Protein AF-0000000074492899 (afdb_homodimer)

Sequence (738 aa):
MPNIIARFQARLALGSHPPNVPPIILHSRPSLDTKKPAADIFHDNDLQRIRWALRLKDLDWYECPGLDGGAVHRVAGTRLGKIPVPIVQIGKDMYWGVGSVMRALERRFPYPTLYSGPVAAAGSQTHTRHHEGLSAALTSWCDKVFRPALVPLHTNPRYPVAQAHPVHFHLQTVESMLTESTPMSTNDFTSNRSFIVDQSESPESTQWHGIHRSTTHPHMTDLMLGSTALLARSVPSLRSTWTETYPLTASWLDRLLDYLEKRTETGVAISAEDAVQVLTRKFTVGECGTVPPQSEIVEVELQNGATISGQVVTASKWDVTLGRTESVVGEEGQVESICSVTLPKDEIGVYKIVETSKGLGDKKINYIDMPNIIARFQARLALGSHPPNVPPIILHSRPSLDTKKPAADIFHDNDLQRIRWALRLKDLDWYECPGLDGGAVHRVAGTRLGKIPVPIVQIGKDMYWGVGSVMRALERRFPYPTLYSGPVAAAGSQTHTRHHEGLSAALTSWCDKVFRPALVPLHTNPRYPVAQAHPVHFHLQTVESMLTESTPMSTNDFTSNRSFIVDQSESPESTQWHGIHRSTTHPHMTDLMLGSTALLARSVPSLRSTWTETYPLTASWLDRLLDYLEKRTETGVAISAEDAVQVLTRKFTVGECGTVPPQSEIVEVELQNGATISGQVVTASKWDVTLGRTESVVGEEGQVESICSVTLPKDEIGVYKIVETSKGLGDKKINYID

Solvent-accessible surface area (backbone atoms only — not comparable to full-atom values): 40550 Å² total; per-residue (Å²): 124,78,56,61,63,56,43,50,53,40,50,52,55,64,68,63,48,52,46,76,47,56,58,38,34,40,35,35,49,74,74,72,60,80,86,42,58,60,60,31,52,52,35,52,50,50,46,49,42,52,50,50,50,36,40,72,42,68,52,81,39,31,26,28,73,38,72,83,31,46,45,50,23,64,45,63,26,91,65,34,33,60,54,68,55,44,32,39,30,44,42,43,28,30,22,33,50,70,67,33,38,51,52,50,47,36,70,78,42,52,62,62,52,49,48,50,40,67,71,67,56,89,76,60,82,70,86,71,69,31,55,50,12,51,38,48,46,52,44,49,22,39,63,72,48,50,46,58,58,46,41,57,47,68,78,51,69,52,83,67,64,56,84,58,39,30,57,48,26,51,52,43,27,53,34,37,26,43,54,63,37,44,79,82,79,92,83,78,69,79,58,82,70,60,79,67,72,64,75,62,87,67,87,83,76,64,53,26,71,42,70,54,58,58,12,66,52,81,25,48,57,44,42,55,50,39,52,46,48,50,57,49,48,66,30,67,58,44,41,80,45,34,57,79,77,37,45,63,46,43,53,49,43,49,51,50,48,52,61,51,62,74,42,71,76,67,61,45,62,45,51,52,68,60,59,35,52,43,49,73,50,79,56,80,59,70,81,51,52,74,57,55,91,86,42,55,36,32,41,34,28,32,68,87,66,42,44,37,33,29,28,45,54,46,72,56,67,55,32,37,27,29,23,44,71,51,75,61,67,52,93,87,59,53,41,59,90,21,50,23,41,30,36,32,16,74,48,42,62,41,82,41,67,49,52,77,71,81,71,85,83,81,80,68,73,50,76,76,129,125,79,55,60,64,55,43,51,52,42,52,53,54,64,69,63,48,52,44,78,48,57,58,39,33,40,35,36,49,72,75,71,59,78,85,41,56,60,61,34,52,51,34,54,50,51,47,49,40,52,50,51,50,36,40,72,42,69,53,79,41,30,26,28,72,33,79,78,37,46,45,50,21,64,49,66,28,84,65,35,33,59,54,67,56,45,30,39,31,44,43,41,28,30,23,34,50,69,67,33,38,52,53,49,46,38,71,77,43,53,63,63,52,50,47,50,41,68,69,66,56,88,76,60,81,71,87,70,68,31,54,50,12,52,38,48,46,53,44,49,23,39,63,71,48,51,46,59,58,47,42,55,48,68,77,51,69,52,82,67,65,59,84,60,39,31,57,48,24,51,51,43,25,53,35,37,28,44,55,62,37,44,80,84,76,94,83,78,69,81,59,82,72,62,81,65,71,63,77,62,85,66,87,81,77,64,53,26,72,44,71,54,58,61,12,67,53,80,24,48,57,46,43,54,50,39,51,46,50,50,56,50,47,65,28,68,57,45,41,78,46,34,56,79,76,36,46,63,46,42,52,50,44,51,52,52,49,52,61,51,61,73,42,72,76,67,62,44,63,46,52,53,67,59,59,37,52,43,52,72,51,78,57,79,61,70,81,53,47,70,53,52,92,85,42,53,38,33,41,34,26,31,68,88,65,43,44,38,34,29,28,43,54,47,71,56,67,56,35,37,27,29,22,43,72,58,67,66,66,49,94,86,62,52,36,54,82,26,47,24,41,30,37,34,16,73,46,42,62,44,82,38,65,50,57,78,72,80,70,88,84,79,84,67,78,50,76,71,130

Secondary structure (DSSP, 8-state):
---HHHHHHHHHHHHT--TTSPPEEEEE--TT-TT-HHHHHHHHHHHHHHHHHHHHTT---EEEE-SSSHHHHHHH-TTTB-PPSSEEEETTEEEESHHHHHHHHHHH--SS-SS-SS---TT-S----TTHHHHHHHHHHIIIIIHHHHHHHHHS--SSPPTT-HHHHHHHHHHHHHHHTS---SS--SS--------SS-TT---B-SSSSSBSS--HHHHHHHHHHHHHHTSHHHHTTHHHH-HHHHHHHHHHHHHHHT----PEE--HHHHHHHHHS--SSSS--PPPTTPPEEEEEETTS-EEEEEEEEE-SSEEEEE------STT-------EEEEEGGGEEEEEEEB---SSSS---B---/---HHHHHHHHHHHHT--TTSPPEEEEE--TT-TT-HHHHHHHHHHHHHHHHHHHHTT---EEEE-SSSHHHHHHH-TTTB-PPSSEEEETTEEEESHHHHHHHHHHH--SS-SS-SS---TT-S----TTHHHHHHHHHHIIIIIHHHHHHHHHS--SSPPTT-HHHHHHHHHHHHHHHTS---SS--SS--------SS-TTS--B-SSSSSBSS--HHHHHHHHHHHHHHTSHHHHTTHHHH-HHHHHHHHHHHHHHHT----PEE--HHHHHHHHHS--SSSS--PPPTTPPEEEEEETTS-EEEEEEEEE-SSEEEEEE---B-STT--B---EEEEEEGGGEEEEEEEB---SSSS---B---

Nearest PDB structures (foldseek):
  3ic8-assembly3_D  TM=7.808E-01  e=2.891E-13  Pseudomonas syringae pv. tomato
  3ic8-assembly3_C  TM=7.698E-01  e=2.581E-13  Pseudomonas syringae pv. tomato
  3ic8-assembly2_B  TM=7.590E-01  e=1.640E-13  Pseudomonas syringae pv. tomato
  6xyj-assembly1_AAA  TM=7.025E-01  e=4.034E-03  Pseudomonas paraeruginosa PA7
  6xyj-assembly1_BBB  TM=7.021E-01  e=7.965E-03  Pseudomonas paraeruginosa PA7

Structure (mmCIF, N/CA/C/O backbone):
data_AF-0000000074492899-model_v1
#
loop_
_entity.id
_entity.type
_entity.pdbx_description
1 polymer 'GST N-terminal domain-containing protein'
#
loop_
_atom_site.group_PDB
_atom_site.id
_atom_site.type_symbol
_atom_site.label_atom_id
_atom_site.label_alt_id
_atom_site.label_comp_id
_atom_site.label_asym_id
_atom_site.label_entity_id
_atom_site.label_seq_id
_atom_site.pdbx_PDB_ins_code
_atom_site.Cartn_x
_atom_site.Cartn_y
_atom_site.Cartn_z
_atom_site.occupancy
_atom_site.B_iso_or_equiv
_atom_site.auth_seq_id
_atom_site.auth_comp_id
_atom_site.auth_asym_id
_atom_site.auth_atom_id
_atom_site.pdbx_PDB_model_num
ATOM 1 N N . MET A 1 1 ? -30.969 29.656 13.562 1 35.28 1 MET A N 1
ATOM 2 C CA . MET A 1 1 ? -30.25 30.875 13.938 1 35.28 1 MET A CA 1
ATOM 3 C C . MET A 1 1 ? -28.875 30.547 14.492 1 35.28 1 MET A C 1
ATOM 5 O O . MET A 1 1 ? -28.75 29.812 15.477 1 35.28 1 MET A O 1
ATOM 9 N N . PRO A 1 2 ? -27.906 30.375 13.711 1 46.19 2 PRO A N 1
ATOM 10 C CA . PRO A 1 2 ? -26.562 29.969 14.125 1 46.19 2 PRO A CA 1
ATOM 11 C C . PRO A 1 2 ? -26.078 30.703 15.375 1 46.19 2 PRO A C 1
ATOM 13 O O . PRO A 1 2 ? -26.422 31.875 15.57 1 46.19 2 PRO A O 1
ATOM 16 N N . ASN A 1 3 ? -26.047 29.953 16.422 1 58.91 3 ASN A N 1
ATOM 17 C CA . ASN A 1 3 ? -25.906 30.484 17.781 1 58.91 3 ASN A CA 1
ATOM 18 C C . ASN A 1 3 ? -24.844 31.578 17.844 1 58.91 3 ASN A C 1
ATOM 20 O O . ASN A 1 3 ? -23.641 31.297 17.734 1 58.91 3 ASN A O 1
ATOM 24 N N . ILE A 1 4 ? -25.297 32.781 17.438 1 59.12 4 ILE A N 1
ATOM 25 C CA . ILE A 1 4 ? -24.5 34 17.531 1 59.12 4 ILE A CA 1
ATOM 26 C C . ILE A 1 4 ? -23.641 33.938 18.797 1 59.12 4 ILE A C 1
ATOM 28 O O . ILE A 1 4 ? -22.453 34.312 18.766 1 59.12 4 ILE A O 1
ATOM 32 N N . ILE A 1 5 ? -24.25 33.5 19.781 1 64.06 5 ILE A N 1
ATOM 33 C CA . ILE A 1 5 ? -23.531 33.438 21.047 1 64.06 5 ILE A CA 1
ATOM 34 C C . ILE A 1 5 ? -22.406 32.406 20.953 1 64.06 5 ILE A C 1
ATOM 36 O O . ILE A 1 5 ? -21.281 32.656 21.406 1 64.06 5 ILE A O 1
ATOM 40 N N . ALA A 1 6 ? -22.734 31.375 20.391 1 69.12 6 ALA A N 1
ATOM 41 C CA . ALA A 1 6 ? -21.719 30.328 20.234 1 69.12 6 ALA A CA 1
ATOM 42 C C . ALA A 1 6 ? -20.562 30.812 19.359 1 69.12 6 ALA A C 1
ATOM 44 O O . ALA A 1 6 ? -19.406 30.531 19.672 1 69.12 6 ALA A O 1
ATOM 45 N N . ARG A 1 7 ? -20.953 31.594 18.438 1 70.88 7 ARG A N 1
ATOM 46 C CA . ARG A 1 7 ? -19.922 32.125 17.547 1 70.88 7 ARG A CA 1
ATOM 47 C C . ARG A 1 7 ? -19.047 33.156 18.281 1 70.88 7 ARG A C 1
ATOM 49 O O . ARG A 1 7 ? -17.828 33.188 18.078 1 70.88 7 ARG A O 1
ATOM 56 N N . PHE A 1 8 ? -19.781 33.906 18.984 1 71.81 8 PHE A N 1
ATOM 57 C CA . PHE A 1 8 ? -19.047 34.906 19.75 1 71.81 8 PHE A CA 1
ATOM 58 C C . PHE A 1 8 ? -18.125 34.25 20.766 1 71.81 8 PHE A C 1
ATOM 60 O O . PHE A 1 8 ? -16.969 34.656 20.922 1 71.81 8 PHE A O 1
ATOM 67 N N . GLN A 1 9 ? -18.547 33.25 21.438 1 74 9 GLN A N 1
ATOM 68 C CA . GLN A 1 9 ? -17.734 32.5 22.391 1 74 9 GLN A CA 1
ATOM 69 C C . GLN A 1 9 ? -16.547 31.844 21.703 1 74 9 GLN A C 1
ATOM 71 O O . GLN A 1 9 ? -15.43 31.844 22.219 1 74 9 GLN A O 1
ATOM 76 N N . ALA A 1 10 ? -16.844 31.406 20.578 1 79.06 10 ALA A N 1
ATOM 77 C CA . ALA A 1 10 ? -15.789 30.781 19.797 1 79.06 10 ALA A CA 1
ATOM 78 C C . ALA A 1 10 ? -14.711 31.781 19.406 1 79.06 10 ALA A C 1
ATOM 80 O O . ALA A 1 10 ? -13.516 31.484 19.469 1 79.06 10 ALA A O 1
ATOM 81 N N . ARG A 1 11 ? -15.164 32.938 19.047 1 75.81 11 ARG A N 1
ATOM 82 C CA . ARG A 1 11 ? -14.234 34 18.656 1 75.81 11 ARG A CA 1
ATOM 83 C C . ARG A 1 11 ? -13.367 34.406 19.844 1 75.81 11 ARG A C 1
ATOM 85 O O . ARG A 1 11 ? -12.164 34.625 19.688 1 75.81 11 ARG A O 1
ATOM 92 N N . LEU A 1 12 ? -13.984 34.5 20.906 1 78.31 12 LEU A N 1
ATOM 93 C CA . LEU A 1 12 ? -13.242 34.875 22.109 1 78.31 12 LEU A CA 1
ATOM 94 C C . LEU A 1 12 ? -12.219 33.812 22.469 1 78.31 12 LEU A C 1
ATOM 96 O O . LEU A 1 12 ? -11.086 34.125 22.828 1 78.31 12 LEU A O 1
ATOM 100 N N . ALA A 1 13 ? -12.664 32.688 22.359 1 84 13 ALA A N 1
ATOM 101 C CA . ALA A 1 13 ? -11.766 31.578 22.672 1 84 13 ALA A CA 1
ATOM 102 C C . ALA A 1 13 ? -10.594 31.516 21.703 1 84 13 ALA A C 1
ATOM 104 O O . ALA A 1 13 ? -9.453 31.281 22.094 1 84 13 ALA A O 1
ATOM 105 N N . LEU A 1 14 ? -10.875 31.781 20.453 1 86.94 14 LEU A N 1
ATOM 106 C CA . LEU A 1 14 ? -9.859 31.797 19.406 1 86.94 14 LEU A CA 1
ATOM 107 C C . LEU A 1 14 ? -8.82 32.875 19.672 1 86.94 14 LEU A C 1
ATOM 109 O O . LEU A 1 14 ? -7.625 32.656 19.438 1 86.94 14 LEU A O 1
ATOM 113 N N . GLY A 1 15 ? -9.312 33.969 20.125 1 83.5 15 GLY A N 1
ATOM 114 C CA . GLY A 1 15 ? -8.438 35.094 20.406 1 83.5 15 GLY A CA 1
ATOM 115 C C . GLY A 1 15 ? -7.633 34.938 21.672 1 83.5 15 GLY A C 1
ATOM 116 O O . GLY A 1 15 ? -6.664 35.656 21.906 1 83.5 15 GLY A O 1
ATOM 117 N N . SER A 1 16 ? -7.965 33.938 22.469 1 85.38 16 SER A N 1
ATOM 118 C CA . SER A 1 16 ? -7.352 33.812 23.797 1 85.38 16 SER A CA 1
ATOM 119 C C . SER A 1 16 ? -6.16 32.844 23.75 1 85.38 16 SER A C 1
ATOM 121 O O . SER A 1 16 ? -5.473 32.656 24.766 1 85.38 16 SER A O 1
ATOM 123 N N . HIS A 1 17 ? -5.84 32.281 22.641 1 90.5 17 HIS A N 1
ATOM 124 C CA . HIS A 1 17 ? -4.707 31.375 22.562 1 90.5 17 HIS A CA 1
ATOM 125 C C . HIS A 1 17 ? -3.387 32.125 22.719 1 90.5 17 HIS A C 1
ATOM 127 O O . HIS A 1 17 ? -3.152 33.125 22.062 1 90.5 17 HIS A O 1
ATOM 133 N N . PRO A 1 18 ? -2.555 31.734 23.609 1 88.19 18 PRO A N 1
ATOM 134 C CA . PRO A 1 18 ? -1.241 32.375 23.75 1 88.19 18 PRO A CA 1
ATOM 135 C C . PRO A 1 18 ? -0.351 32.156 22.516 1 88.19 18 PRO A C 1
ATOM 137 O O . PRO A 1 18 ? -0.607 31.25 21.719 1 88.19 18 PRO A O 1
ATOM 140 N N . PRO A 1 19 ? 0.666 32.906 22.391 1 84.88 19 PRO A N 1
ATOM 141 C CA . PRO A 1 19 ? 1.532 32.875 21.203 1 84.88 19 PRO A CA 1
ATOM 142 C C . PRO A 1 19 ? 2.254 31.516 21.078 1 84.88 19 PRO A C 1
ATOM 144 O O . PRO A 1 19 ? 2.686 31.156 19.969 1 84.88 19 PRO A O 1
ATOM 147 N N . ASN A 1 20 ? 2.359 30.781 22.078 1 87.38 20 ASN A N 1
ATOM 148 C CA . ASN A 1 20 ? 3.096 29.516 22.016 1 87.38 20 ASN A CA 1
ATOM 149 C C . ASN A 1 20 ? 2.16 28.328 21.812 1 87.38 20 ASN A C 1
ATOM 151 O O . ASN A 1 20 ? 2.613 27.188 21.719 1 87.38 20 ASN A O 1
ATOM 155 N N . VAL A 1 21 ? 0.888 28.641 21.797 1 88.06 21 VAL A N 1
ATOM 156 C CA . VAL A 1 21 ? -0.089 27.578 21.594 1 88.06 21 VAL A CA 1
ATOM 157 C C . VAL A 1 21 ? -1.102 28 20.531 1 88.06 21 VAL A C 1
ATOM 159 O O . VAL A 1 21 ? -2.266 28.266 20.844 1 88.06 21 VAL A O 1
ATOM 162 N N . PRO A 1 22 ? -0.722 27.953 19.359 1 91.94 22 PRO A N 1
ATOM 163 C CA . PRO A 1 22 ? -1.656 28.344 18.297 1 91.94 22 PRO A CA 1
ATOM 164 C C . PRO A 1 22 ? -2.871 27.422 18.234 1 91.94 22 PRO A C 1
ATOM 166 O O . PRO A 1 22 ? -2.775 26.234 18.562 1 91.94 22 PRO A O 1
ATOM 169 N N . PRO A 1 23 ? -3.979 27.969 17.812 1 92.81 23 PRO A N 1
ATOM 170 C CA . PRO A 1 23 ? -5.18 27.141 17.672 1 92.81 23 PRO A CA 1
ATOM 171 C C . PRO A 1 23 ? -5.09 26.172 16.5 1 92.81 23 PRO A C 1
ATOM 173 O O . PRO A 1 23 ? -4.414 26.453 15.516 1 92.81 23 PRO A O 1
ATOM 176 N N . ILE A 1 24 ? -5.73 25.031 16.672 1 94 24 ILE A N 1
ATOM 177 C CA . ILE A 1 24 ? -5.883 24.047 15.602 1 94 24 ILE A CA 1
ATOM 178 C C . ILE A 1 24 ? -7.219 24.25 14.891 1 94 24 ILE A C 1
ATOM 180 O O . ILE A 1 24 ? -8.273 24.203 15.523 1 94 24 ILE A O 1
ATOM 184 N N . ILE A 1 25 ? -7.156 24.516 13.594 1 91.88 25 ILE A N 1
ATOM 185 C CA . ILE A 1 25 ? -8.375 24.75 12.82 1 91.88 25 ILE A CA 1
ATOM 186 C C . ILE A 1 25 ? -8.469 23.734 11.688 1 91.88 25 ILE A C 1
ATOM 188 O O . ILE A 1 25 ? -7.562 23.641 10.859 1 91.88 25 ILE A O 1
ATOM 192 N N . LEU A 1 26 ? -9.531 22.953 11.672 1 93.25 26 LEU A N 1
ATOM 193 C CA . LEU A 1 26 ? -9.82 22.016 10.594 1 93.25 26 LEU A CA 1
ATOM 194 C C . LEU A 1 26 ? -10.75 22.641 9.555 1 93.25 26 LEU A C 1
ATOM 196 O O . LEU A 1 26 ? -11.883 23 9.875 1 93.25 26 LEU A O 1
ATOM 200 N N . HIS A 1 27 ? -10.18 22.844 8.375 1 89.88 27 HIS A N 1
ATOM 201 C CA . HIS A 1 27 ? -10.969 23.375 7.262 1 89.88 27 HIS A CA 1
ATOM 202 C C . HIS A 1 27 ? -11.625 22.234 6.477 1 89.88 27 HIS A C 1
ATOM 204 O O . HIS A 1 27 ? -10.961 21.281 6.086 1 89.88 27 HIS A O 1
ATOM 210 N N . SER A 1 28 ? -12.922 22.312 6.27 1 87.38 28 SER A N 1
ATOM 211 C CA . SER A 1 28 ? -13.672 21.281 5.547 1 87.38 28 SER A CA 1
ATOM 212 C C . SER A 1 28 ? -14.703 21.906 4.613 1 87.38 28 SER A C 1
ATOM 214 O O . SER A 1 28 ? -14.82 23.141 4.539 1 87.38 28 SER A O 1
ATOM 216 N N . ARG A 1 29 ? -15.227 21.141 3.725 1 80.19 29 ARG A N 1
ATOM 217 C CA . ARG A 1 29 ? -16.344 21.531 2.879 1 80.19 29 ARG A CA 1
ATOM 218 C C . ARG A 1 29 ? -17.531 20.578 3.051 1 80.19 29 ARG A C 1
ATOM 220 O O . ARG A 1 29 ? -17.359 19.438 3.48 1 80.19 29 ARG A O 1
ATOM 227 N N . PRO A 1 30 ? -18.719 21.203 2.828 1 71.19 30 PRO A N 1
ATOM 228 C CA . PRO A 1 30 ? -19.859 20.297 2.91 1 71.19 30 PRO A CA 1
ATOM 229 C C . PRO A 1 30 ? -19.812 19.188 1.853 1 71.19 30 PRO A C 1
ATOM 231 O O . PRO A 1 30 ? -19.234 19.391 0.782 1 71.19 30 PRO A O 1
ATOM 234 N N . SER A 1 31 ? -20.016 17.844 2.123 1 63.44 31 SER A N 1
ATOM 235 C CA . SER A 1 31 ? -19.984 16.656 1.277 1 63.44 31 SER A CA 1
ATOM 236 C C . SER A 1 31 ? -20.844 16.844 0.034 1 63.44 31 SER A C 1
ATOM 238 O O . SER A 1 31 ? -20.859 15.992 -0.857 1 63.44 31 SER A O 1
ATOM 240 N N . LEU A 1 32 ? -21.484 18.031 -0.281 1 57.72 32 LEU A N 1
ATOM 241 C CA . LEU A 1 32 ? -22.609 18.109 -1.205 1 57.72 32 LEU A CA 1
ATOM 242 C C . LEU A 1 32 ? -22.125 18.156 -2.65 1 57.72 32 LEU A C 1
ATOM 244 O O . LEU A 1 32 ? -22.938 18.109 -3.582 1 57.72 32 LEU A O 1
ATOM 248 N N . ASP A 1 33 ? -20.828 18.125 -3.088 1 53.06 33 ASP A N 1
ATOM 249 C CA . ASP A 1 33 ? -20.688 18.422 -4.508 1 53.06 33 ASP A CA 1
ATOM 250 C C . ASP A 1 33 ? -20.797 17.156 -5.348 1 53.06 33 ASP A C 1
ATOM 252 O O . ASP A 1 33 ? -19.922 16.281 -5.277 1 53.06 33 ASP A O 1
ATOM 256 N N . THR A 1 34 ? -22.078 16.766 -5.785 1 56.81 34 THR A N 1
ATOM 257 C CA . THR A 1 34 ? -22.609 15.594 -6.465 1 56.81 34 THR A CA 1
ATOM 258 C C . THR A 1 34 ? -21.812 15.305 -7.738 1 56.81 34 THR A C 1
ATOM 260 O O . THR A 1 34 ? -21.953 14.227 -8.328 1 56.81 34 THR A O 1
ATOM 263 N N . LYS A 1 35 ? -20.891 16.219 -8.195 1 58.34 35 LYS A N 1
ATOM 264 C CA . LYS A 1 35 ? -20.312 16 -9.516 1 58.34 35 LYS A CA 1
ATOM 265 C C . LYS A 1 35 ? -19.062 15.133 -9.43 1 58.34 35 LYS A C 1
ATOM 267 O O . LYS A 1 35 ? -18.656 14.523 -10.422 1 58.34 35 LYS A O 1
ATOM 272 N N . LYS A 1 36 ? -18.438 15 -8.32 1 71.44 36 LYS A N 1
ATOM 273 C CA . LYS A 1 36 ? -17.266 14.156 -8.172 1 71.44 36 LYS A CA 1
ATOM 274 C C . LYS A 1 36 ? -17.375 13.266 -6.941 1 71.44 36 LYS A C 1
ATOM 276 O O . LYS A 1 36 ? -16.672 13.461 -5.953 1 71.44 36 LYS A O 1
ATOM 281 N N . PRO A 1 37 ? -18.172 12.266 -7.141 1 76.38 37 PRO A N 1
ATOM 282 C CA . PRO A 1 37 ? -18.5 11.445 -5.973 1 76.38 37 PRO A CA 1
ATOM 283 C C . PRO A 1 37 ? -17.266 10.852 -5.309 1 76.38 37 PRO A C 1
ATOM 285 O O . PRO A 1 37 ? -17.188 10.789 -4.078 1 76.38 37 PRO A O 1
ATOM 288 N N . ALA A 1 38 ? -16.328 10.508 -6.137 1 78.19 38 ALA A N 1
ATOM 289 C CA . ALA A 1 38 ? -15.125 9.922 -5.551 1 78.19 38 ALA A CA 1
ATOM 290 C C . ALA A 1 38 ? -14.406 10.93 -4.66 1 78.19 38 ALA A C 1
ATOM 292 O O . ALA A 1 38 ? -13.992 10.602 -3.545 1 78.19 38 ALA A O 1
ATOM 293 N N . ALA A 1 39 ? -14.266 12.148 -5.176 1 78.25 39 ALA A N 1
ATOM 294 C CA . ALA A 1 39 ? -13.586 13.195 -4.426 1 78.25 39 ALA A CA 1
ATOM 295 C C . ALA A 1 39 ? -14.312 13.492 -3.115 1 78.25 39 ALA A C 1
ATOM 297 O O . ALA A 1 39 ? -13.68 13.766 -2.092 1 78.25 39 ALA A O 1
ATOM 298 N N . ASP A 1 40 ? -15.562 13.391 -3.127 1 82.56 40 ASP A N 1
ATOM 299 C CA . ASP A 1 40 ? -16.359 13.633 -1.929 1 82.56 40 ASP A CA 1
ATOM 300 C C . ASP A 1 40 ? -16.156 12.523 -0.898 1 82.56 40 ASP A C 1
ATOM 302 O O . ASP A 1 40 ? -16.016 12.797 0.296 1 82.56 40 ASP A O 1
ATOM 306 N N . ILE A 1 41 ? -16.156 11.359 -1.382 1 85.88 41 ILE A N 1
ATOM 307 C CA . ILE A 1 41 ? -15.945 10.211 -0.504 1 85.88 41 ILE A CA 1
ATOM 308 C C . ILE A 1 41 ? -14.578 10.312 0.169 1 85.88 41 ILE A C 1
ATOM 310 O O . ILE A 1 41 ? -14.461 10.109 1.379 1 85.88 41 ILE A O 1
ATOM 314 N N . PHE A 1 42 ? -13.57 10.641 -0.634 1 88.31 42 PHE A N 1
ATOM 315 C CA . PHE A 1 42 ? -12.219 10.766 -0.091 1 88.31 42 PHE A CA 1
ATOM 316 C C . PHE A 1 42 ? -12.148 11.922 0.905 1 88.31 42 PHE A C 1
ATOM 318 O O . PHE A 1 42 ? -11.516 11.797 1.96 1 88.31 42 PHE A O 1
ATOM 325 N N . HIS A 1 43 ? -12.773 13.023 0.575 1 87.81 43 HIS A N 1
ATOM 326 C CA . HIS A 1 43 ? -12.812 14.18 1.469 1 87.81 43 HIS A CA 1
ATOM 327 C C . HIS A 1 43 ? -13.414 13.805 2.82 1 87.81 43 HIS A C 1
ATOM 329 O O . HIS A 1 43 ? -12.82 14.07 3.865 1 87.81 43 HIS A O 1
ATOM 335 N N . ASP A 1 44 ? -14.531 13.195 2.781 1 90.38 44 ASP A N 1
ATOM 336 C CA . ASP A 1 44 ? -15.227 12.844 4.016 1 90.38 44 ASP A CA 1
ATOM 337 C C . ASP A 1 44 ? -14.43 11.82 4.824 1 90.38 44 ASP A C 1
ATOM 339 O O . ASP A 1 44 ? -14.391 11.891 6.055 1 90.38 44 ASP A O 1
ATOM 343 N N . ASN A 1 45 ? -13.898 10.906 4.137 1 93.75 45 ASN A N 1
ATOM 344 C CA . ASN A 1 45 ? -13.07 9.906 4.801 1 93.75 45 ASN A CA 1
ATOM 345 C C . ASN A 1 45 ? -11.859 10.539 5.473 1 93.75 45 ASN A C 1
ATOM 347 O O . ASN A 1 45 ? -11.516 10.188 6.605 1 93.75 45 ASN A O 1
ATOM 351 N N . ASP A 1 46 ? -11.156 11.445 4.797 1 94.5 46 ASP A N 1
ATOM 352 C CA . ASP A 1 46 ? -10 12.141 5.359 1 94.5 46 ASP A CA 1
ATOM 353 C C . ASP A 1 46 ? -10.406 13 6.555 1 94.5 46 ASP A C 1
ATOM 355 O O . ASP A 1 46 ? -9.688 13.07 7.551 1 94.5 46 ASP A O 1
ATOM 359 N N . LEU A 1 47 ? -11.516 13.656 6.449 1 93.12 47 LEU A N 1
ATOM 360 C CA . LEU A 1 47 ? -12.031 14.461 7.547 1 93.12 47 LEU A CA 1
ATOM 361 C C . LEU A 1 47 ? -12.25 13.609 8.789 1 93.12 47 LEU A C 1
ATOM 363 O O . LEU A 1 47 ? -11.883 14.016 9.898 1 93.12 47 LEU A O 1
ATOM 367 N N . GLN A 1 48 ? -12.797 12.5 8.578 1 93.31 48 GLN A N 1
ATOM 368 C CA . GLN A 1 48 ? -13.055 11.586 9.688 1 93.31 48 GLN A CA 1
ATOM 369 C C . GLN A 1 48 ? -11.75 11.148 10.352 1 93.31 48 GLN A C 1
ATOM 371 O O . GLN A 1 48 ? -11.656 11.109 11.578 1 93.31 48 GLN A O 1
ATOM 376 N N . ARG A 1 49 ? -10.805 10.805 9.594 1 96 49 ARG A N 1
ATOM 377 C CA . ARG A 1 49 ? -9.508 10.375 10.102 1 96 49 ARG A CA 1
ATOM 378 C C . ARG A 1 49 ? -8.867 11.477 10.945 1 96 49 ARG A C 1
ATOM 380 O O . ARG A 1 49 ? -8.305 11.195 12.016 1 96 49 ARG A O 1
ATOM 387 N N . ILE A 1 50 ? -8.898 12.688 10.43 1 95.88 50 ILE A N 1
ATOM 388 C CA . ILE A 1 50 ? -8.312 13.82 11.148 1 95.88 50 ILE A CA 1
ATOM 389 C C . ILE A 1 50 ? -9.047 14.039 12.469 1 95.88 50 ILE A C 1
ATOM 391 O O . ILE A 1 50 ? -8.414 14.211 13.516 1 95.88 50 ILE A O 1
ATOM 395 N N . ARG A 1 51 ? -10.344 13.977 12.461 1 94.44 51 ARG A N 1
ATOM 396 C CA . ARG A 1 51 ? -11.133 14.133 13.68 1 94.44 51 ARG A CA 1
ATOM 397 C C . ARG A 1 51 ? -10.805 13.031 14.68 1 94.44 51 ARG A C 1
ATOM 399 O O . ARG A 1 51 ? -10.695 13.297 15.883 1 94.44 51 ARG A O 1
ATOM 406 N N . TRP A 1 52 ? -10.711 11.812 14.172 1 94.69 52 TRP A N 1
ATOM 407 C CA . TRP A 1 52 ? -10.367 10.695 15.039 1 94.69 52 TRP A CA 1
ATOM 408 C C . TRP A 1 52 ? -9.016 10.914 15.711 1 94.69 52 TRP A C 1
ATOM 410 O O . TRP A 1 52 ? -8.844 10.617 16.891 1 94.69 52 TRP A O 1
ATOM 420 N N . ALA A 1 53 ? -8.062 11.406 14.953 1 95.06 53 ALA A N 1
ATOM 421 C CA . ALA A 1 53 ? -6.738 11.664 15.508 1 95.06 53 ALA A CA 1
ATOM 422 C C . ALA A 1 53 ? -6.797 12.75 16.578 1 95.06 53 ALA A C 1
ATOM 424 O O . ALA A 1 53 ? -6.156 12.641 17.625 1 95.06 53 ALA A O 1
ATOM 425 N N . LEU A 1 54 ? -7.52 13.805 16.297 1 94.69 54 LEU A N 1
ATOM 426 C CA . LEU A 1 54 ? -7.668 14.898 17.25 1 94.69 54 LEU A CA 1
ATOM 427 C C . LEU A 1 54 ? -8.328 14.398 18.531 1 94.69 54 LEU A C 1
ATOM 429 O O . LEU A 1 54 ? -7.898 14.758 19.625 1 94.69 54 LEU A O 1
ATOM 433 N N . ARG A 1 55 ? -9.297 13.523 18.375 1 92.56 55 ARG A N 1
ATOM 434 C CA . ARG A 1 55 ? -9.961 12.938 19.531 1 92.56 55 ARG A CA 1
ATOM 435 C C . ARG A 1 55 ? -9.023 12.023 20.297 1 92.56 55 ARG A C 1
ATOM 437 O O . ARG A 1 55 ? -8.977 12.062 21.531 1 92.56 55 ARG A O 1
ATOM 444 N N . LEU A 1 56 ? -8.367 11.195 19.594 1 89.19 56 LEU A N 1
ATOM 445 C CA . LEU A 1 56 ? -7.449 10.25 20.219 1 89.19 56 LEU A CA 1
ATOM 446 C C . LEU A 1 56 ? -6.398 10.992 21.047 1 89.19 56 LEU A C 1
ATOM 448 O O . LEU A 1 56 ? -6 10.523 22.125 1 89.19 56 LEU A O 1
ATOM 452 N N . LYS A 1 57 ? -5.949 12.141 20.516 1 90.31 57 LYS A N 1
ATOM 453 C CA . LYS A 1 57 ? -4.914 12.914 21.203 1 90.31 57 LYS A CA 1
ATOM 454 C C . LYS A 1 57 ? -5.523 13.867 22.234 1 90.31 57 LYS A C 1
ATOM 456 O O . LYS A 1 57 ? -4.797 14.57 22.938 1 90.31 57 LYS A O 1
ATOM 461 N N . ASP A 1 58 ? -6.801 13.891 22.312 1 89.06 58 ASP A N 1
ATOM 462 C CA . ASP A 1 58 ? -7.535 14.734 23.25 1 89.06 58 ASP A CA 1
ATOM 463 C C . ASP A 1 58 ? -7.191 16.203 23.047 1 89.06 58 ASP A C 1
ATOM 465 O O . ASP A 1 58 ? -6.812 16.906 23.984 1 89.06 58 ASP A O 1
ATOM 469 N N . LEU A 1 59 ? -7.297 16.641 21.844 1 92.06 59 LEU A N 1
ATOM 470 C CA . LEU A 1 59 ? -6.977 18.016 21.484 1 92.06 59 LEU A CA 1
ATOM 471 C C . LEU A 1 59 ? -8.25 18.812 21.203 1 92.06 59 LEU A C 1
ATOM 473 O O . LEU A 1 59 ? -9.203 18.281 20.641 1 92.06 59 LEU A O 1
ATOM 477 N N . ASP A 1 60 ? -8.195 20.062 21.594 1 90.81 60 ASP A N 1
ATOM 478 C CA . ASP A 1 60 ? -9.242 20.984 21.203 1 90.81 60 ASP A CA 1
ATOM 479 C C . ASP A 1 60 ? -8.977 21.562 19.812 1 90.81 60 ASP A C 1
ATOM 481 O O . ASP A 1 60 ? -7.836 21.875 19.469 1 90.81 60 ASP A O 1
ATOM 485 N N . TRP A 1 61 ? -10.047 21.578 19.047 1 93.69 61 TRP A N 1
ATOM 486 C CA . TRP A 1 61 ? -9.844 22.172 17.734 1 93.69 61 TRP A CA 1
ATOM 487 C C . TRP A 1 61 ? -11.086 22.922 17.281 1 93.69 61 TRP A C 1
ATOM 489 O O . TRP A 1 61 ? -12.141 22.844 17.922 1 93.69 61 TRP A O 1
ATOM 499 N N . TYR A 1 62 ? -10.867 23.766 16.297 1 91.38 62 TYR A N 1
ATOM 500 C CA . TYR A 1 62 ? -11.938 24.5 15.641 1 91.38 62 TYR A CA 1
ATOM 501 C C . TYR A 1 62 ? -12.211 23.938 14.258 1 91.38 62 TYR A C 1
ATOM 503 O O . TYR A 1 62 ? -11.336 23.312 13.648 1 91.38 62 TYR A O 1
ATOM 511 N N . GLU A 1 63 ? -13.414 24.047 13.828 1 90.44 63 GLU A N 1
ATOM 512 C CA . GLU A 1 63 ? -13.789 23.609 12.484 1 90.44 63 GLU A CA 1
ATOM 513 C C . GLU A 1 63 ? -14.32 24.766 11.656 1 90.44 63 GLU A C 1
ATOM 515 O O . GLU A 1 63 ? -15.156 25.547 12.117 1 90.44 63 GLU A O 1
ATOM 520 N N . CYS A 1 64 ? -13.789 24.953 10.633 1 87.44 64 CYS A N 1
ATOM 521 C CA . CYS A 1 64 ? -14.219 25.969 9.68 1 87.44 64 CYS A CA 1
ATOM 522 C C . CYS A 1 64 ? -14.844 25.344 8.445 1 87.44 64 CYS A C 1
ATOM 524 O O . CYS A 1 64 ? -14.133 24.969 7.508 1 87.44 64 CYS A O 1
ATOM 526 N N . PRO A 1 65 ? -16.344 25.156 8.648 1 78.38 65 PRO A N 1
ATOM 527 C CA . PRO A 1 65 ? -17.031 24.594 7.484 1 78.38 65 PRO A CA 1
ATOM 528 C C . PRO A 1 65 ? -17.141 25.594 6.332 1 78.38 65 PRO A C 1
ATOM 530 O O . PRO A 1 65 ? -17.375 26.781 6.559 1 78.38 65 PRO A O 1
ATOM 533 N N . GLY A 1 66 ? -16.516 25.5 5.27 1 66.88 66 GLY A N 1
ATOM 534 C CA . GLY A 1 66 ? -16.719 26.469 4.199 1 66.88 66 GLY A CA 1
ATOM 535 C C . GLY A 1 66 ? -16.5 25.891 2.818 1 66.88 66 GLY A C 1
ATOM 536 O O . GLY A 1 66 ? -15.891 24.828 2.678 1 66.88 66 GLY A O 1
ATOM 537 N N . LEU A 1 67 ? -17.25 26.438 1.805 1 51.75 67 LEU A N 1
ATOM 538 C CA . LEU A 1 67 ? -17.5 25.953 0.454 1 51.75 67 LEU A CA 1
ATOM 539 C C . LEU A 1 67 ? -16.203 25.469 -0.196 1 51.75 67 LEU A C 1
ATOM 541 O O . LEU A 1 67 ? -15.945 24.266 -0.258 1 51.75 67 LEU A O 1
ATOM 545 N N . ASP A 1 68 ? -15.773 26.188 -1.236 1 47.34 68 ASP A N 1
ATOM 546 C CA . ASP A 1 68 ? -14.852 25.828 -2.311 1 47.34 68 ASP A CA 1
ATOM 547 C C . ASP A 1 68 ? -13.406 26.031 -1.878 1 47.34 68 ASP A C 1
ATOM 549 O O . ASP A 1 68 ? -12.539 26.328 -2.701 1 47.34 68 ASP A O 1
ATOM 553 N N . GLY A 1 69 ? -13.016 25.562 -0.536 1 52.59 69 GLY A N 1
ATOM 554 C CA . GLY A 1 69 ? -11.602 25.797 -0.297 1 52.59 69 GLY A CA 1
ATOM 555 C C . GLY A 1 69 ? -11.273 27.281 -0.132 1 52.59 69 GLY A C 1
ATOM 556 O O . GLY A 1 69 ? -10.102 27.656 -0.145 1 52.59 69 GLY A O 1
ATOM 557 N N . GLY A 1 70 ? -12.336 28.109 -0.259 1 51.28 70 GLY A N 1
ATOM 558 C CA . GLY A 1 70 ? -12.195 29.562 -0.321 1 51.28 70 GLY A CA 1
ATOM 559 C C . GLY A 1 70 ? -11.508 30.141 0.899 1 51.28 70 GLY A C 1
ATOM 560 O O . GLY A 1 70 ? -10.641 31.016 0.774 1 51.28 70 GLY A O 1
ATOM 561 N N . ALA A 1 71 ? -11.844 29.625 1.952 1 53.25 71 ALA A N 1
ATOM 562 C CA . ALA A 1 71 ? -11.234 30.188 3.15 1 53.25 71 ALA A CA 1
ATOM 563 C C . ALA A 1 71 ? -9.727 29.938 3.166 1 53.25 71 ALA A C 1
ATOM 565 O O . ALA A 1 71 ? -8.945 30.828 3.498 1 53.25 71 ALA A O 1
ATOM 566 N N . VAL A 1 72 ? -9.414 28.719 2.777 1 59.53 72 VAL A N 1
ATOM 567 C CA . VAL A 1 72 ? -7.984 28.438 2.695 1 59.53 72 VAL A CA 1
ATOM 568 C C . VAL A 1 72 ? -7.332 29.344 1.657 1 59.53 72 VAL A C 1
ATOM 570 O O . VAL A 1 72 ? -6.227 29.859 1.873 1 59.53 72 VAL A O 1
ATOM 573 N N . HIS A 1 73 ? -8.164 29.438 0.603 1 60.28 73 HIS A N 1
ATOM 574 C CA . HIS A 1 73 ? -7.664 30.359 -0.417 1 60.28 73 HIS A CA 1
ATOM 575 C C . HIS A 1 73 ? -7.555 31.781 0.125 1 60.28 73 HIS A C 1
ATOM 577 O O . HIS A 1 73 ? -6.617 32.5 -0.214 1 60.28 73 HIS A O 1
ATOM 583 N N . ARG A 1 74 ? -8.594 32.062 0.84 1 56.53 74 ARG A N 1
ATOM 584 C CA . ARG A 1 74 ? -8.562 33.406 1.452 1 56.53 74 ARG A CA 1
ATOM 585 C C . ARG A 1 74 ? -7.477 33.469 2.516 1 56.53 74 ARG A C 1
ATOM 587 O O . ARG A 1 74 ? -6.883 34.531 2.719 1 56.53 74 ARG A O 1
ATOM 594 N N . VAL A 1 75 ? -7.418 32.375 3.232 1 53.62 75 VAL A N 1
ATOM 595 C CA . VAL A 1 75 ? -6.457 32.281 4.324 1 53.62 75 VAL A CA 1
ATOM 596 C C . VAL A 1 75 ? -5.039 32.219 3.764 1 53.62 75 VAL A C 1
ATOM 598 O O . VAL A 1 75 ? -4.164 33 4.156 1 53.62 75 VAL A O 1
ATOM 601 N N . ALA A 1 76 ? -4.762 31.016 3.166 1 53.97 76 ALA A N 1
ATOM 602 C CA . ALA A 1 76 ? -3.422 30.781 2.633 1 53.97 76 ALA A CA 1
ATOM 603 C C . ALA A 1 76 ? -3.146 31.672 1.43 1 53.97 76 ALA A C 1
ATOM 605 O O . ALA A 1 76 ? -2.01 32.094 1.209 1 53.97 76 ALA A O 1
ATOM 606 N N . GLY A 1 77 ? -4.012 32.531 1.027 1 51.31 77 GLY A N 1
ATOM 607 C CA . GLY A 1 77 ? -3.873 33.562 0.012 1 51.31 77 GLY A CA 1
ATOM 608 C C . GLY A 1 77 ? -3.826 33.031 -1.399 1 51.31 77 GLY A C 1
ATOM 609 O O . GLY A 1 77 ? -3.678 31.812 -1.593 1 51.31 77 GLY A O 1
ATOM 610 N N . THR A 1 78 ? -4.375 33.812 -2.477 1 50.25 78 THR A N 1
ATOM 611 C CA . THR A 1 78 ? -4.227 33.906 -3.926 1 50.25 78 THR A CA 1
ATOM 612 C C . THR A 1 78 ? -2.828 33.469 -4.355 1 50.25 78 THR A C 1
ATOM 614 O O . THR A 1 78 ? -2.574 33.281 -5.543 1 50.25 78 THR A O 1
ATOM 617 N N . ARG A 1 79 ? -1.985 33.156 -3.213 1 54 79 ARG A N 1
ATOM 618 C CA . ARG A 1 79 ? -0.587 33.156 -3.629 1 54 79 ARG A CA 1
ATOM 619 C C . ARG A 1 79 ? -0.034 31.734 -3.695 1 54 79 ARG A C 1
ATOM 621 O O . ARG A 1 79 ? 0.851 31.438 -4.504 1 54 79 ARG A O 1
ATOM 628 N N . LEU A 1 80 ? -0.527 30.828 -2.814 1 63.31 80 LEU A N 1
ATOM 629 C CA . LEU A 1 80 ? -0.014 29.453 -2.896 1 63.31 80 LEU A CA 1
ATOM 630 C C . LEU A 1 80 ? -0.844 28.625 -3.867 1 63.31 80 LEU A C 1
ATOM 632 O O . LEU A 1 80 ? -0.376 27.594 -4.367 1 63.31 80 LEU A O 1
ATOM 636 N N . GLY A 1 81 ? -1.938 29.141 -4.277 1 67.06 81 GLY A N 1
ATOM 637 C CA . GLY A 1 81 ? -2.838 28.391 -5.141 1 67.06 81 GLY A CA 1
ATOM 638 C C . GLY A 1 81 ? -4.02 27.797 -4.398 1 67.06 81 GLY A C 1
ATOM 639 O O . GLY A 1 81 ? -4.266 28.141 -3.238 1 67.06 81 GLY A O 1
ATOM 640 N N . LYS A 1 82 ? -4.832 27.141 -5.07 1 72.62 82 LYS A N 1
ATOM 641 C CA . LYS A 1 82 ? -6.031 26.516 -4.508 1 72.62 82 LYS A CA 1
ATOM 642 C C . LYS A 1 82 ? -5.703 25.188 -3.836 1 72.62 82 LYS A C 1
ATOM 644 O O . LYS A 1 82 ? -5.551 24.172 -4.508 1 72.62 82 LYS A O 1
ATOM 649 N N . ILE A 1 83 ? -5.566 25.328 -2.488 1 75.75 83 ILE A N 1
ATOM 650 C CA . ILE A 1 83 ? -5.277 24.125 -1.727 1 75.75 83 ILE A CA 1
ATOM 651 C C . ILE A 1 83 ? -6.578 23.391 -1.405 1 75.75 83 ILE A C 1
ATOM 653 O O . ILE A 1 83 ? -7.492 23.969 -0.814 1 75.75 83 ILE A O 1
ATOM 657 N N . PRO A 1 84 ? -6.66 22.172 -1.754 1 81.5 84 PRO A N 1
ATOM 658 C CA . PRO A 1 84 ? -7.906 21.438 -1.492 1 81.5 84 PRO A CA 1
ATOM 659 C C . PRO A 1 84 ? -8.117 21.141 -0.009 1 81.5 84 PRO A C 1
ATOM 661 O O . PRO A 1 84 ? -7.148 21.062 0.751 1 81.5 84 PRO A O 1
ATOM 664 N N . VAL A 1 85 ? -9.352 21.188 0.374 1 85.25 85 VAL A N 1
ATOM 665 C CA . VAL A 1 85 ? -9.711 20.734 1.713 1 85.25 85 VAL A CA 1
ATOM 666 C C . VAL A 1 85 ? -10.016 19.234 1.686 1 85.25 85 VAL A C 1
ATOM 668 O O . VAL A 1 85 ? -10.383 18.688 0.641 1 85.25 85 VAL A O 1
ATOM 671 N N . PRO A 1 86 ? -9.898 18.516 2.795 1 89.75 86 PRO A N 1
ATOM 672 C CA . PRO A 1 86 ? -9.656 19.062 4.133 1 89.75 86 PRO A CA 1
ATOM 673 C C . PRO A 1 86 ? -8.195 19.438 4.355 1 89.75 86 PRO A C 1
ATOM 675 O O . PRO A 1 86 ? -7.293 18.828 3.771 1 89.75 86 PRO A O 1
ATOM 678 N N . ILE A 1 87 ? -7.965 20.469 5.164 1 90.62 87 ILE A N 1
ATOM 679 C CA . ILE A 1 87 ? -6.641 20.938 5.551 1 90.62 87 ILE A CA 1
ATOM 680 C C . ILE A 1 87 ? -6.66 21.391 7.012 1 90.62 87 ILE A C 1
ATOM 682 O O . ILE A 1 87 ? -7.684 21.875 7.5 1 90.62 87 ILE A O 1
ATOM 686 N N . VAL A 1 88 ? -5.566 21.203 7.68 1 93.31 88 VAL A N 1
ATOM 687 C CA . VAL A 1 88 ? -5.461 21.625 9.078 1 93.31 88 VAL A CA 1
ATOM 688 C C . VAL A 1 88 ? -4.543 22.828 9.18 1 93.31 88 VAL A C 1
ATOM 690 O O . VAL A 1 88 ? -3.43 22.828 8.648 1 93.31 88 VAL A O 1
ATOM 693 N N . GLN A 1 89 ? -5.039 23.812 9.805 1 90.38 89 GLN A N 1
ATOM 694 C CA . GLN A 1 89 ? -4.289 25.031 10.086 1 90.38 89 GLN A CA 1
ATOM 695 C C . GLN A 1 89 ? -3.873 25.094 11.547 1 90.38 89 GLN A C 1
ATOM 697 O O . GLN A 1 89 ? -4.707 24.938 12.445 1 90.38 89 GLN A O 1
ATOM 702 N N . ILE A 1 90 ? -2.645 25.25 11.812 1 91.69 90 ILE A N 1
ATOM 703 C CA . ILE A 1 90 ? -2.115 25.5 13.148 1 91.69 90 ILE A CA 1
ATOM 704 C C . ILE A 1 90 ? -1.345 26.812 13.164 1 91.69 90 ILE A C 1
ATOM 706 O O . ILE A 1 90 ? -0.18 26.859 12.766 1 91.69 90 ILE A O 1
ATOM 710 N N . GLY A 1 91 ? -2.012 27.812 13.68 1 85.88 91 GLY A N 1
ATOM 711 C CA . GLY A 1 91 ? -1.438 29.141 13.523 1 85.88 91 GLY A CA 1
ATOM 712 C C . GLY A 1 91 ? -1.317 29.578 12.078 1 85.88 91 GLY A C 1
ATOM 713 O O . GLY A 1 91 ? -2.305 29.578 11.344 1 85.88 91 GLY A O 1
ATOM 714 N N . LYS A 1 92 ? -0.059 29.812 11.648 1 81.75 92 LYS A N 1
ATOM 715 C CA . LYS A 1 92 ? 0.186 30.266 10.281 1 81.75 92 LYS A CA 1
ATOM 716 C C . LYS A 1 92 ? 0.562 29.094 9.375 1 81.75 92 LYS A C 1
ATOM 718 O O . LYS A 1 92 ? 0.752 29.281 8.172 1 81.75 92 LYS A O 1
ATOM 723 N N . ASP A 1 93 ? 0.613 27.938 9.93 1 87.12 93 ASP A N 1
ATOM 724 C CA . ASP A 1 93 ? 1.05 26.75 9.188 1 87.12 93 ASP A CA 1
ATOM 725 C C . ASP A 1 93 ? -0.142 25.891 8.781 1 87.12 93 ASP A C 1
ATOM 727 O O . ASP A 1 93 ? -0.989 25.562 9.609 1 87.12 93 ASP A O 1
ATOM 731 N N . MET A 1 94 ? -0.137 25.594 7.527 1 89.06 94 MET A N 1
ATOM 732 C CA . MET A 1 94 ? -1.163 24.703 7.004 1 89.06 94 MET A CA 1
ATOM 733 C C . MET A 1 94 ? -0.568 23.344 6.656 1 89.06 94 MET A C 1
ATOM 735 O O . MET A 1 94 ? 0.561 23.25 6.168 1 89.06 94 MET A O 1
ATOM 739 N N . TYR A 1 95 ? -1.331 22.328 6.922 1 93.06 95 TYR A N 1
ATOM 740 C CA . TYR A 1 95 ? -0.931 20.969 6.613 1 93.06 95 TYR A CA 1
ATOM 741 C C . TYR A 1 95 ? -1.98 20.266 5.754 1 93.06 95 TYR A C 1
ATOM 743 O O . TYR A 1 95 ? -3.123 20.094 6.184 1 93.06 95 TYR A O 1
ATOM 751 N N . TRP A 1 96 ? -1.594 19.953 4.551 1 92.19 96 TRP A N 1
ATOM 752 C CA . TRP A 1 96 ? -2.516 19.281 3.646 1 92.19 96 TRP A CA 1
ATOM 753 C C . TRP A 1 96 ? -2.158 17.797 3.51 1 92.19 96 TRP A C 1
ATOM 755 O O . TRP A 1 96 ? -0.985 17.453 3.369 1 92.19 96 TRP A O 1
ATOM 765 N N . GLY A 1 97 ? -3.205 16.938 3.494 1 93 97 GLY A N 1
ATOM 766 C CA . GLY A 1 97 ? -3.016 15.492 3.475 1 93 97 GLY A CA 1
ATOM 767 C C . GLY A 1 97 ? -2.967 14.883 4.859 1 93 97 GLY A C 1
ATOM 768 O O . GLY A 1 97 ? -2.371 15.453 5.777 1 93 97 GLY A O 1
ATOM 769 N N . VAL A 1 98 ? -3.523 13.789 5.016 1 94.69 98 VAL A N 1
ATOM 770 C CA . VAL A 1 98 ? -3.643 13.156 6.324 1 94.69 98 VAL A CA 1
ATOM 771 C C . VAL A 1 98 ? -2.252 12.852 6.879 1 94.69 98 VAL A C 1
ATOM 773 O O . VAL A 1 98 ? -2.008 13.016 8.078 1 94.69 98 VAL A O 1
ATOM 776 N N . GLY A 1 99 ? -1.332 12.445 5.984 1 93.75 99 GLY A N 1
ATOM 777 C CA . GLY A 1 99 ? 0.015 12.133 6.434 1 93.75 99 GLY A CA 1
ATOM 778 C C . GLY A 1 99 ? 0.717 13.305 7.082 1 93.75 99 GLY A C 1
ATOM 779 O O . GLY A 1 99 ? 1.251 13.188 8.188 1 93.75 99 GLY A O 1
ATOM 780 N N . SER A 1 100 ? 0.73 14.453 6.426 1 94.94 100 SER A N 1
ATOM 781 C CA . SER A 1 100 ? 1.389 15.641 6.957 1 94.94 100 SER A CA 1
ATOM 782 C C . SER A 1 100 ? 0.702 16.125 8.227 1 94.94 100 SER A C 1
ATOM 784 O O . SER A 1 100 ? 1.361 16.625 9.148 1 94.94 100 SER A O 1
ATOM 786 N N . VAL A 1 101 ? -0.593 16 8.273 1 96 101 VAL A N 1
ATOM 787 C CA . VAL A 1 101 ? -1.349 16.406 9.461 1 96 101 VAL A CA 1
ATOM 788 C C . VAL A 1 101 ? -0.943 15.531 10.648 1 96 101 VAL A C 1
ATOM 790 O O . VAL A 1 101 ? -0.647 16.047 11.727 1 96 101 VAL A O 1
ATOM 793 N N . MET A 1 102 ? -0.905 14.203 10.445 1 95.62 102 MET A N 1
ATOM 794 C CA . MET A 1 102 ? -0.548 13.289 11.523 1 95.62 102 MET A CA 1
ATOM 795 C C . MET A 1 102 ? 0.859 13.57 12.039 1 95.62 102 MET A C 1
ATOM 797 O O . MET A 1 102 ? 1.096 13.562 13.242 1 95.62 102 MET A O 1
ATOM 801 N N . ARG A 1 103 ? 1.751 13.797 11.141 1 93.62 103 ARG A N 1
ATOM 802 C CA . ARG A 1 103 ? 3.129 14.062 11.547 1 93.62 103 ARG A CA 1
ATOM 803 C C . ARG A 1 103 ? 3.238 15.391 12.289 1 93.62 103 ARG A C 1
ATOM 805 O O . ARG A 1 103 ? 3.996 15.508 13.25 1 93.62 103 ARG A O 1
ATOM 812 N N . ALA A 1 104 ? 2.486 16.391 11.859 1 93.75 104 ALA A N 1
ATOM 813 C CA . ALA A 1 104 ? 2.477 17.672 12.547 1 93.75 104 ALA A CA 1
ATOM 814 C C . ALA A 1 104 ? 1.907 17.547 13.953 1 93.75 104 ALA A C 1
ATOM 816 O O . ALA A 1 104 ? 2.469 18.094 14.914 1 93.75 104 ALA A O 1
ATOM 817 N N . LEU A 1 105 ? 0.802 16.828 14.07 1 93.94 105 LEU A N 1
ATOM 818 C CA . LEU A 1 105 ? 0.187 16.625 15.375 1 93.94 105 LEU A CA 1
ATOM 819 C C . LEU A 1 105 ? 1.126 15.859 16.312 1 93.94 105 LEU A C 1
ATOM 821 O O . LEU A 1 105 ? 1.218 16.172 17.5 1 93.94 105 LEU A O 1
ATOM 825 N N . GLU A 1 106 ? 1.766 14.859 15.734 1 91.12 106 GLU A N 1
ATOM 826 C CA . GLU A 1 106 ? 2.707 14.078 16.531 1 91.12 106 GLU A CA 1
ATOM 827 C C . GLU A 1 106 ? 3.869 14.938 17.016 1 91.12 106 GLU A C 1
ATOM 829 O O . GLU A 1 106 ? 4.332 14.789 18.141 1 91.12 106 GLU A O 1
ATOM 834 N N . ARG A 1 107 ? 4.359 15.742 16.188 1 89.19 107 ARG A N 1
ATOM 835 C CA . ARG A 1 107 ? 5.488 16.594 16.547 1 89.19 107 ARG A CA 1
ATOM 836 C C . ARG A 1 107 ? 5.105 17.594 17.625 1 89.19 107 ARG A C 1
ATOM 838 O O . ARG A 1 107 ? 5.883 17.844 18.547 1 89.19 107 ARG A O 1
ATOM 845 N N . ARG A 1 108 ? 3.979 18.188 17.562 1 88.81 108 ARG A N 1
ATOM 846 C CA . ARG A 1 108 ? 3.557 19.25 18.469 1 88.81 108 ARG A CA 1
ATOM 847 C C . ARG A 1 108 ? 2.941 18.688 19.734 1 88.81 108 ARG A C 1
ATOM 849 O O . ARG A 1 108 ? 3.062 19.281 20.812 1 88.81 108 ARG A O 1
ATOM 856 N N . PHE A 1 109 ? 2.24 17.594 19.531 1 88.56 109 PHE A N 1
ATOM 857 C CA . PHE A 1 109 ? 1.593 16.891 20.641 1 88.56 109 PHE A CA 1
ATOM 858 C C . PHE A 1 109 ? 2.002 15.43 20.672 1 88.56 109 PHE A C 1
ATOM 860 O O . PHE A 1 109 ? 1.218 14.555 20.312 1 88.56 109 PHE A O 1
ATOM 867 N N . PRO A 1 110 ? 3.115 15.086 21.25 1 87.25 110 PRO A N 1
ATOM 868 C CA . PRO A 1 110 ? 3.689 13.75 21.125 1 87.25 110 PRO A CA 1
ATOM 869 C C . PRO A 1 110 ? 2.926 12.695 21.922 1 87.25 110 PRO A C 1
ATOM 871 O O . PRO A 1 110 ? 3.047 11.5 21.656 1 87.25 110 PRO A O 1
ATOM 874 N N . TYR A 1 111 ? 2.102 13.172 22.938 1 84.62 111 TYR A N 1
ATOM 875 C CA . TYR A 1 111 ? 1.41 12.188 23.766 1 84.62 111 TYR A CA 1
ATOM 876 C C . TYR A 1 111 ? -0.098 12.406 23.719 1 84.62 111 TYR A C 1
ATOM 878 O O . TYR A 1 111 ? -0.572 13.539 23.766 1 84.62 111 TYR A O 1
ATOM 886 N N . PRO A 1 112 ? -0.895 11.438 23.734 1 85.94 112 PRO A N 1
ATOM 887 C CA . PRO A 1 112 ? -0.47 10.086 23.375 1 85.94 112 PRO A CA 1
ATOM 888 C C . PRO A 1 112 ? 0.048 9.984 21.938 1 85.94 112 PRO A C 1
ATOM 890 O O . PRO A 1 112 ? -0.372 10.758 21.078 1 85.94 112 PRO A O 1
ATOM 893 N N . THR A 1 113 ? 0.983 9.062 21.656 1 87.44 113 THR A N 1
ATOM 894 C CA . THR A 1 113 ? 1.593 8.93 20.344 1 87.44 113 THR A CA 1
ATOM 895 C C . THR A 1 113 ? 0.618 8.289 19.359 1 87.44 113 THR A C 1
ATOM 897 O O . THR A 1 113 ? -0.172 7.422 19.734 1 87.44 113 THR A O 1
ATOM 900 N N . LEU A 1 114 ? 0.695 8.711 18.156 1 89.94 114 LEU A N 1
ATOM 901 C CA . LEU A 1 114 ? -0.096 8.109 17.094 1 89.94 114 LEU A CA 1
ATOM 902 C C . LEU A 1 114 ? 0.583 6.852 16.562 1 89.94 114 LEU A C 1
ATOM 904 O O . LEU A 1 114 ? 0.015 6.145 15.719 1 89.94 114 LEU A O 1
ATOM 908 N N . TYR A 1 115 ? 1.785 6.586 16.953 1 84.88 115 TYR A N 1
ATOM 909 C CA . TYR A 1 115 ? 2.533 5.434 16.469 1 84.88 115 TYR A CA 1
ATOM 910 C C . TYR A 1 115 ? 2.439 4.27 17.453 1 84.88 115 TYR A C 1
ATOM 912 O O . TYR A 1 115 ? 2.092 4.461 18.609 1 84.88 115 TYR A O 1
ATOM 920 N N . SER A 1 116 ? 2.715 3.064 16.734 1 75.12 116 SER A N 1
ATOM 921 C CA . SER A 1 116 ? 2.545 1.835 17.5 1 75.12 116 SER A CA 1
ATOM 922 C C . SER A 1 116 ? 3.791 1.518 18.328 1 75.12 116 SER A C 1
ATOM 924 O O . SER A 1 116 ? 4.898 1.912 17.953 1 75.12 116 SER A O 1
ATOM 926 N N . GLY A 1 117 ? 3.703 1.217 19.609 1 64.94 117 GLY A N 1
ATOM 927 C CA . GLY A 1 117 ? 4.824 0.819 20.438 1 64.94 117 GLY A CA 1
ATOM 928 C C . GLY A 1 117 ? 4.488 0.792 21.922 1 64.94 117 GLY A C 1
ATOM 929 O O . GLY A 1 117 ? 3.367 1.127 22.312 1 64.94 117 GLY A O 1
ATOM 930 N N . PRO A 1 118 ? 5.539 0.124 22.438 1 59.88 118 PRO A N 1
ATOM 931 C CA . PRO A 1 118 ? 5.297 0.02 23.875 1 59.88 118 PRO A CA 1
ATOM 932 C C . PRO A 1 118 ? 5.152 1.383 24.547 1 59.88 118 PRO A C 1
ATOM 934 O O . PRO A 1 118 ? 5.691 2.379 24.062 1 59.88 118 PRO A O 1
ATOM 937 N N . VAL A 1 119 ? 4.055 1.468 25.281 1 52.75 119 VAL A N 1
ATOM 938 C CA . VAL A 1 119 ? 3.826 2.705 26.016 1 52.75 119 VAL A CA 1
ATOM 939 C C . VAL A 1 119 ? 5.133 3.182 26.641 1 52.75 119 VAL A C 1
ATOM 941 O O . VAL A 1 119 ? 5.824 2.41 27.312 1 52.75 119 VAL A O 1
ATOM 944 N N . ALA A 1 120 ? 5.75 4.062 25.906 1 49.75 120 ALA A N 1
ATOM 945 C CA . ALA A 1 120 ? 6.883 4.629 26.625 1 49.75 120 ALA A CA 1
ATOM 946 C C . ALA A 1 120 ? 6.492 4.973 28.062 1 49.75 120 ALA A C 1
ATOM 948 O O . ALA A 1 120 ? 5.352 5.348 28.328 1 49.75 120 ALA A O 1
ATOM 949 N N . ALA A 1 121 ? 7.094 4.305 28.984 1 43.88 121 ALA A N 1
ATOM 950 C CA . ALA A 1 121 ? 6.898 4.734 30.359 1 43.88 121 ALA A CA 1
ATOM 951 C C . ALA A 1 121 ? 6.766 6.254 30.453 1 43.88 121 ALA A C 1
ATOM 953 O O . ALA A 1 121 ? 7.434 6.984 29.719 1 43.88 121 ALA A O 1
ATOM 954 N N . ALA A 1 122 ? 5.668 6.641 31.016 1 44.81 122 ALA A N 1
ATOM 955 C CA . ALA A 1 122 ? 5.598 8.031 31.438 1 44.81 122 ALA A CA 1
ATOM 956 C C . ALA A 1 122 ? 6.961 8.539 31.906 1 44.81 122 ALA A C 1
ATOM 958 O O . ALA A 1 122 ? 7.633 7.879 32.719 1 44.81 122 ALA A O 1
ATOM 959 N N . GLY A 1 123 ? 7.504 9.398 31.172 1 45.66 123 GLY A N 1
ATOM 960 C CA . GLY A 1 123 ? 8.773 9.984 31.578 1 45.66 123 GLY A CA 1
ATOM 961 C C . GLY A 1 123 ? 9.898 9.711 30.609 1 45.66 123 GLY A C 1
ATOM 962 O O . GLY A 1 123 ? 11.016 10.188 30.797 1 45.66 123 GLY A O 1
ATOM 963 N N . SER A 1 124 ? 9.711 8.547 29.969 1 50.41 124 SER A N 1
ATOM 964 C CA . SER A 1 124 ? 10.828 8.32 29.047 1 50.41 124 SER A CA 1
ATOM 965 C C . SER A 1 124 ? 10.938 9.445 28.031 1 50.41 124 SER A C 1
ATOM 967 O O . SER A 1 124 ? 9.93 9.93 27.516 1 50.41 124 SER A O 1
ATOM 969 N N . GLN A 1 125 ? 11.922 10.258 28.188 1 49.69 125 GLN A N 1
ATOM 970 C CA . GLN A 1 125 ? 12.258 11.469 27.438 1 49.69 125 GLN A CA 1
ATOM 971 C C . GLN A 1 125 ? 12.32 11.195 25.938 1 49.69 125 GLN A C 1
ATOM 973 O O . GLN A 1 125 ? 12.289 12.125 25.141 1 49.69 125 GLN A O 1
ATOM 978 N N . THR A 1 126 ? 12.43 9.836 25.516 1 57.59 126 THR A N 1
ATOM 979 C CA . THR A 1 126 ? 12.711 9.758 24.094 1 57.59 126 THR A CA 1
ATOM 980 C C . THR A 1 126 ? 11.484 9.266 23.328 1 57.59 126 THR A C 1
ATOM 982 O O . THR A 1 126 ? 11 8.148 23.562 1 57.59 126 THR A O 1
ATOM 985 N N . HIS A 1 127 ? 10.75 10.273 22.875 1 64.94 127 HIS A N 1
ATOM 986 C CA . HIS A 1 127 ? 9.641 9.969 21.969 1 64.94 127 HIS A CA 1
ATOM 987 C C . HIS A 1 127 ? 10.117 9.195 20.75 1 64.94 127 HIS A C 1
ATOM 989 O O . HIS A 1 127 ? 10.945 9.68 19.984 1 64.94 127 HIS A O 1
ATOM 995 N N . THR A 1 128 ? 9.789 7.855 20.766 1 71 128 THR A N 1
ATOM 996 C CA . THR A 1 128 ? 10.156 7.035 19.625 1 71 128 THR A CA 1
ATOM 997 C C . THR A 1 128 ? 8.938 6.73 18.75 1 71 128 THR A C 1
ATOM 999 O O . THR A 1 128 ? 7.883 6.355 19.266 1 71 128 THR A O 1
ATOM 1002 N N . ARG A 1 129 ? 9.016 7.086 17.547 1 80.44 129 ARG A N 1
ATOM 1003 C CA . ARG A 1 129 ? 7.961 6.785 16.578 1 80.44 129 ARG A CA 1
ATOM 1004 C C . ARG A 1 129 ? 8.078 5.352 16.078 1 80.44 129 ARG A C 1
ATOM 1006 O O . ARG A 1 129 ? 8.547 5.117 14.961 1 80.44 129 ARG A O 1
ATOM 1013 N N . HIS A 1 130 ? 7.551 4.523 16.922 1 77.56 130 HIS A N 1
ATOM 1014 C CA . HIS A 1 130 ? 7.641 3.105 16.594 1 77.56 130 HIS A CA 1
ATOM 1015 C C . HIS A 1 130 ? 6.82 2.781 15.352 1 77.56 130 HIS A C 1
ATOM 1017 O O . HIS A 1 130 ? 5.715 3.297 15.18 1 77.56 130 HIS A O 1
ATOM 1023 N N . HIS A 1 131 ? 7.379 1.973 14.43 1 81.69 131 HIS A N 1
ATOM 1024 C CA . HIS A 1 131 ? 6.723 1.436 13.242 1 81.69 131 HIS A CA 1
ATOM 1025 C C . HIS A 1 131 ? 6.309 2.551 12.289 1 81.69 131 HIS A C 1
ATOM 1027 O O . HIS A 1 131 ? 5.254 2.473 11.656 1 81.69 131 HIS A O 1
ATOM 1033 N N . GLU A 1 132 ? 7.066 3.668 12.32 1 87.5 132 GLU A N 1
ATOM 1034 C CA . GLU A 1 132 ? 6.75 4.801 11.453 1 87.5 132 GLU A CA 1
ATOM 1035 C C . GLU A 1 132 ? 6.727 4.383 9.984 1 87.5 132 GLU A C 1
ATOM 1037 O O . GLU A 1 132 ? 5.805 4.738 9.25 1 87.5 132 GLU A O 1
ATOM 1042 N N . GLY A 1 133 ? 7.754 3.607 9.578 1 89.81 133 GLY A N 1
ATOM 1043 C CA . GLY A 1 133 ? 7.812 3.148 8.203 1 89.81 133 GLY A CA 1
ATOM 1044 C C . GLY A 1 133 ? 6.664 2.23 7.828 1 89.81 133 GLY A C 1
ATOM 1045 O O . GLY A 1 133 ? 6.059 2.387 6.77 1 89.81 133 GLY A O 1
ATOM 1046 N N . LEU A 1 134 ? 6.398 1.306 8.672 1 88.69 134 LEU A N 1
ATOM 1047 C CA . LEU A 1 134 ? 5.305 0.37 8.438 1 88.69 134 LEU A CA 1
ATOM 1048 C C . LEU A 1 134 ? 3.971 1.103 8.359 1 88.69 134 LEU A C 1
ATOM 1050 O O . LEU A 1 134 ? 3.146 0.813 7.488 1 88.69 134 LEU A O 1
ATOM 1054 N N . SER A 1 135 ? 3.762 2.043 9.258 1 90.12 135 SER A N 1
ATOM 1055 C CA . SER A 1 135 ? 2.541 2.84 9.242 1 90.12 135 SER A CA 1
ATOM 1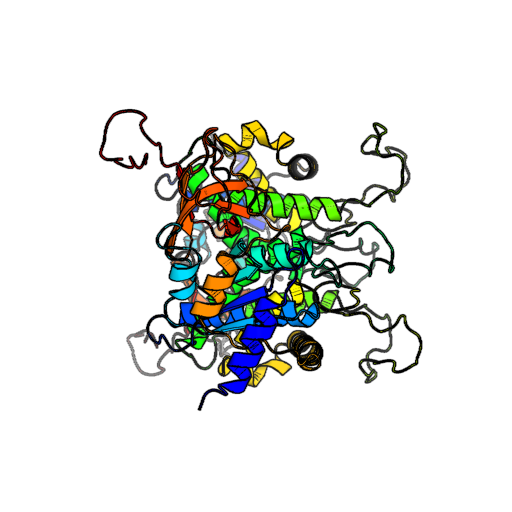056 C C . SER A 1 135 ? 2.408 3.631 7.945 1 90.12 135 SER A C 1
ATOM 1058 O O . SER A 1 135 ? 1.314 3.74 7.391 1 90.12 135 SER A O 1
ATOM 1060 N N . ALA A 1 136 ? 3.52 4.16 7.512 1 93.31 136 ALA A N 1
ATOM 1061 C CA . ALA A 1 136 ? 3.506 4.922 6.266 1 93.31 136 ALA A CA 1
ATOM 1062 C C . ALA A 1 136 ? 3.133 4.035 5.086 1 93.31 136 ALA A C 1
ATOM 1064 O O . ALA A 1 136 ? 2.322 4.422 4.238 1 93.31 136 ALA A O 1
ATOM 1065 N N . ALA A 1 137 ? 3.674 2.85 5.035 1 94.5 137 ALA A N 1
ATOM 1066 C CA . ALA A 1 137 ? 3.391 1.916 3.947 1 94.5 137 ALA A CA 1
ATOM 1067 C C . ALA A 1 137 ? 1.926 1.488 3.961 1 94.5 137 ALA A C 1
ATOM 1069 O O . ALA A 1 137 ? 1.268 1.475 2.918 1 94.5 137 ALA A O 1
ATOM 1070 N N . LEU A 1 138 ? 1.459 1.141 5.109 1 93.75 138 LEU A N 1
ATOM 1071 C CA . LEU A 1 138 ? 0.083 0.671 5.23 1 93.75 138 LEU A CA 1
ATOM 1072 C C . LEU A 1 138 ? -0.903 1.794 4.926 1 93.75 138 LEU A C 1
ATOM 1074 O O . LEU A 1 138 ? -1.946 1.561 4.309 1 93.75 138 LEU A O 1
ATOM 1078 N N . THR A 1 139 ? -0.557 3.004 5.391 1 94.06 139 THR A N 1
ATOM 1079 C CA . THR A 1 139 ? -1.395 4.152 5.066 1 94.06 139 THR A CA 1
ATOM 1080 C C . THR A 1 139 ? -1.424 4.391 3.559 1 94.06 139 THR A C 1
ATOM 1082 O O . THR A 1 139 ? -2.486 4.633 2.982 1 94.06 139 THR A O 1
ATOM 1085 N N . SER A 1 140 ? -0.285 4.367 2.975 1 95.69 140 SER A N 1
ATOM 1086 C CA . SER A 1 140 ? -0.198 4.551 1.53 1 95.69 140 SER A CA 1
ATOM 1087 C C . SER A 1 140 ? -0.983 3.475 0.789 1 95.69 140 SER A C 1
ATOM 1089 O O . SER A 1 140 ? -1.686 3.768 -0.181 1 95.69 140 SER A O 1
ATOM 1091 N N . TRP A 1 141 ? -0.845 2.223 1.199 1 97 141 TRP A N 1
ATOM 1092 C CA . TRP A 1 141 ? -1.618 1.135 0.61 1 97 141 TRP A CA 1
ATOM 1093 C C . TRP A 1 141 ? -3.115 1.385 0.764 1 97 141 TRP A C 1
ATOM 1095 O O . TRP A 1 141 ? -3.879 1.222 -0.19 1 97 141 TRP A O 1
ATOM 1105 N N . CYS A 1 142 ? -3.492 1.763 1.935 1 96 142 CYS A N 1
ATOM 1106 C CA . CYS A 1 142 ? -4.891 2.037 2.238 1 96 142 CYS A CA 1
ATOM 1107 C C . CYS A 1 142 ? -5.441 3.135 1.334 1 96 142 CYS A C 1
ATOM 1109 O O . CYS A 1 142 ? -6.508 2.977 0.739 1 96 142 CYS A O 1
ATOM 1111 N N . ASP A 1 143 ? -4.695 4.176 1.164 1 95 143 ASP A N 1
ATOM 1112 C CA . ASP A 1 143 ? -5.172 5.379 0.49 1 95 143 ASP A CA 1
ATOM 1113 C C . ASP A 1 143 ? -5.109 5.219 -1.027 1 95 143 ASP A C 1
ATOM 1115 O O . ASP A 1 143 ? -5.945 5.766 -1.75 1 95 143 ASP A O 1
ATOM 1119 N N . LYS A 1 144 ? -4.148 4.512 -1.497 1 95.81 144 LYS A N 1
ATOM 1120 C CA . LYS A 1 144 ? -3.902 4.539 -2.936 1 95.81 144 LYS A CA 1
ATOM 1121 C C . LYS A 1 144 ? -4.387 3.256 -3.602 1 95.81 144 LYS A C 1
ATOM 1123 O O . LYS A 1 144 ? -4.5 3.189 -4.828 1 95.81 144 LYS A O 1
ATOM 1128 N N . VAL A 1 145 ? -4.703 2.23 -2.809 1 96.75 145 VAL A N 1
ATOM 1129 C CA . VAL A 1 145 ? -5.086 0.955 -3.404 1 96.75 145 VAL A CA 1
ATOM 1130 C C . VAL A 1 145 ? -6.445 0.521 -2.869 1 96.75 145 VAL A C 1
ATOM 1132 O O . VAL A 1 145 ? -7.414 0.423 -3.627 1 96.75 145 VAL A O 1
ATOM 1135 N N . PHE A 1 146 ? -6.578 0.357 -1.542 1 97.38 146 PHE A N 1
ATOM 1136 C CA . PHE A 1 146 ? -7.77 -0.192 -0.909 1 97.38 146 PHE A CA 1
ATOM 1137 C C . PHE A 1 146 ? -8.953 0.754 -1.07 1 97.38 146 PHE A C 1
ATOM 1139 O O . PHE A 1 146 ? -10 0.362 -1.59 1 97.38 146 PHE A O 1
ATOM 1146 N N . ARG A 1 147 ? -8.766 1.988 -0.656 1 96.19 147 ARG A N 1
ATOM 1147 C CA . ARG A 1 147 ? -9.844 2.973 -0.669 1 96.19 147 ARG A CA 1
ATOM 1148 C C . ARG A 1 147 ? -10.352 3.215 -2.088 1 96.19 147 ARG A C 1
ATOM 1150 O O . ARG A 1 147 ? -11.555 3.227 -2.328 1 96.19 147 ARG A O 1
ATOM 1157 N N . PRO A 1 148 ? -9.5 3.408 -3.092 1 93.75 148 PRO A N 1
ATOM 1158 C CA . PRO A 1 148 ? -9.992 3.592 -4.457 1 93.75 148 PRO A CA 1
ATOM 1159 C C . PRO A 1 148 ? -10.82 2.408 -4.949 1 93.75 148 PRO A C 1
ATOM 1161 O O . PRO A 1 148 ? -11.742 2.584 -5.75 1 93.75 148 PRO A O 1
ATOM 1164 N N . ALA A 1 149 ? -10.508 1.21 -4.527 1 93.38 149 ALA A N 1
ATOM 1165 C CA . ALA A 1 149 ? -11.25 0.021 -4.941 1 93.38 149 ALA A CA 1
ATOM 1166 C C . ALA A 1 149 ? -12.688 0.064 -4.434 1 93.38 149 ALA A C 1
ATOM 1168 O O . ALA A 1 149 ? -13.555 -0.645 -4.945 1 93.38 149 ALA A O 1
ATOM 1169 N N . LEU A 1 150 ? -12.984 0.839 -3.439 1 93.75 150 LEU A N 1
ATOM 1170 C CA . LEU A 1 150 ? -14.305 0.925 -2.828 1 93.75 150 LEU A CA 1
ATOM 1171 C C . LEU A 1 150 ? -15.164 1.959 -3.545 1 93.75 150 LEU A C 1
ATOM 1173 O O . LEU A 1 150 ? -16.391 1.926 -3.445 1 93.75 150 LEU A O 1
ATOM 1177 N N . VAL A 1 151 ? -14.547 2.896 -4.27 1 90.75 151 VAL A N 1
ATOM 1178 C CA . VAL A 1 151 ? -15.234 4.051 -4.84 1 90.75 151 VAL A CA 1
ATOM 1179 C C . VAL A 1 151 ? -16.312 3.584 -5.816 1 90.75 151 VAL A C 1
ATOM 1181 O O . VAL A 1 151 ? -17.469 3.994 -5.719 1 90.75 151 VAL A O 1
ATOM 1184 N N . PRO A 1 152 ? -15.969 2.633 -6.734 1 88.12 152 PRO A N 1
ATOM 1185 C CA . PRO A 1 152 ? -17 2.189 -7.68 1 88.12 152 PRO A CA 1
ATOM 1186 C C . PRO A 1 152 ? -18.172 1.512 -6.988 1 88.12 152 PRO A C 1
ATOM 1188 O O . PRO A 1 152 ? -19.297 1.547 -7.5 1 88.12 152 PRO A O 1
ATOM 1191 N N . LEU A 1 153 ? -17.984 0.941 -5.891 1 90.44 153 LEU A N 1
ATOM 1192 C CA . LEU A 1 153 ? -19.047 0.255 -5.172 1 90.44 153 LEU A CA 1
ATOM 1193 C C . LEU A 1 153 ? -20 1.257 -4.527 1 90.44 153 LEU A C 1
ATOM 1195 O O . LEU A 1 153 ? -21.172 0.946 -4.297 1 90.44 153 LEU A O 1
ATOM 1199 N N . HIS A 1 154 ? -19.5 2.428 -4.211 1 88.44 154 HIS A N 1
ATOM 1200 C CA . HIS A 1 154 ? -20.312 3.479 -3.631 1 88.44 154 HIS A CA 1
ATOM 1201 C C . HIS A 1 154 ? -21.031 4.285 -4.715 1 88.44 154 HIS A C 1
ATOM 1203 O O . HIS A 1 154 ? -22.156 4.754 -4.512 1 88.44 154 HIS A O 1
ATOM 1209 N N . THR A 1 155 ? -20.391 4.43 -5.836 1 84.69 155 THR A N 1
ATOM 1210 C CA . THR A 1 155 ? -20.938 5.277 -6.887 1 84.69 155 THR A CA 1
ATOM 1211 C C . THR A 1 155 ? -21.891 4.484 -7.781 1 84.69 155 THR A C 1
ATOM 1213 O O . THR A 1 155 ? -22.859 5.039 -8.312 1 84.69 155 THR A O 1
ATOM 1216 N N . ASN A 1 156 ? -21.531 3.201 -7.961 1 81.38 156 ASN A N 1
ATOM 1217 C CA . ASN A 1 156 ? -22.359 2.275 -8.727 1 81.38 156 ASN A CA 1
ATOM 1218 C C . ASN A 1 156 ? -22.547 0.948 -8 1 81.38 156 ASN A C 1
ATOM 1220 O O . ASN A 1 156 ? -21.953 -0.062 -8.383 1 81.38 156 ASN A O 1
ATOM 1224 N N . PRO A 1 157 ? -23.547 1.126 -7.121 1 75 157 PRO A N 1
ATOM 1225 C CA . PRO A 1 157 ? -23.688 -0.084 -6.309 1 75 157 PRO A CA 1
ATOM 1226 C C . PRO A 1 157 ? -24.156 -1.29 -7.117 1 75 157 PRO A C 1
ATOM 1228 O O . PRO A 1 157 ? -25.062 -1.168 -7.941 1 75 157 PRO A O 1
ATOM 1231 N N . ARG A 1 158 ? -23.266 -2.207 -7.277 1 70.19 158 ARG A N 1
ATOM 1232 C CA . ARG A 1 158 ? -23.609 -3.5 -7.859 1 70.19 158 ARG A CA 1
ATOM 1233 C C . ARG A 1 158 ? -23.953 -4.516 -6.773 1 70.19 158 ARG A C 1
ATOM 1235 O O . ARG A 1 158 ? -23.266 -4.59 -5.75 1 70.19 158 ARG A O 1
ATOM 1242 N N . TYR A 1 159 ? -25.094 -5.059 -6.793 1 69.56 159 TYR A N 1
ATOM 1243 C CA . TYR A 1 159 ? -25.516 -6.047 -5.805 1 69.56 159 TYR A CA 1
ATOM 1244 C C . TYR A 1 159 ? -25.828 -7.383 -6.469 1 69.56 159 TYR A C 1
ATOM 1246 O O . TYR A 1 159 ? -26.656 -7.453 -7.375 1 69.56 159 TYR A O 1
ATOM 1254 N N . PRO A 1 160 ? -25 -8.383 -5.977 1 78.94 160 PRO A N 1
ATOM 1255 C CA . PRO A 1 160 ? -23.906 -8.453 -5 1 78.94 160 PRO A CA 1
ATOM 1256 C C . PRO A 1 160 ? -22.547 -8.102 -5.602 1 78.94 160 PRO A C 1
ATOM 1258 O O . PRO A 1 160 ? -22.375 -8.164 -6.82 1 78.94 160 PRO A O 1
ATOM 1261 N N . VAL A 1 161 ? -21.656 -7.711 -4.672 1 84.38 161 VAL A N 1
ATOM 1262 C CA . VAL A 1 161 ? -20.266 -7.543 -5.109 1 84.38 161 VAL A CA 1
ATOM 1263 C C . VAL A 1 161 ? -19.734 -8.875 -5.621 1 84.38 161 VAL A C 1
ATOM 1265 O O . VAL A 1 161 ? -19.891 -9.914 -4.973 1 84.38 161 VAL A O 1
ATOM 1268 N N . ALA A 1 162 ? -19.156 -8.859 -6.793 1 83.06 162 ALA A N 1
ATOM 1269 C CA . ALA A 1 162 ? -18.609 -10.078 -7.387 1 83.06 162 ALA A CA 1
ATOM 1270 C C . ALA A 1 162 ? -17.609 -10.742 -6.449 1 83.06 162 ALA A C 1
ATOM 1272 O O . ALA A 1 162 ? -16.828 -10.062 -5.785 1 83.06 162 ALA A O 1
ATOM 1273 N N . GLN A 1 163 ? -17.641 -12.008 -6.422 1 82.81 163 GLN A N 1
ATOM 1274 C CA . GLN A 1 163 ? -16.781 -12.781 -5.531 1 82.81 163 GLN A CA 1
ATOM 1275 C C . GLN A 1 163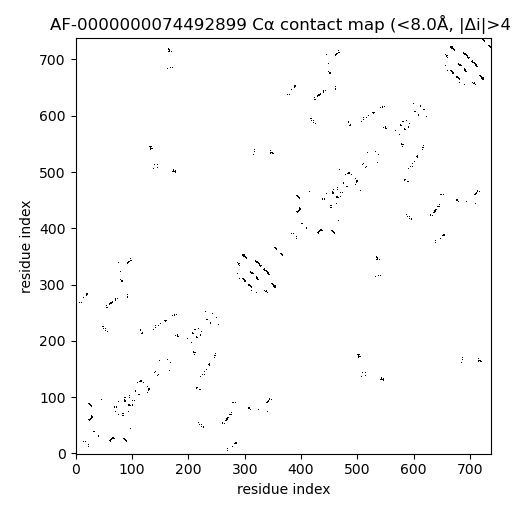 ? -15.297 -12.508 -5.816 1 82.81 163 GLN A C 1
ATOM 1277 O O . GLN A 1 163 ? -14.461 -12.602 -4.918 1 82.81 163 GLN A O 1
ATOM 1282 N N . ALA A 1 164 ? -15.055 -12.156 -7.043 1 88.38 164 ALA A N 1
ATOM 1283 C CA . ALA A 1 164 ? -13.664 -11.969 -7.438 1 88.38 164 ALA A CA 1
ATOM 1284 C C . ALA A 1 164 ? -13.258 -10.5 -7.367 1 88.38 164 ALA A C 1
ATOM 1286 O O . ALA A 1 164 ? -12.156 -10.133 -7.781 1 88.38 164 ALA A O 1
ATOM 1287 N N . HIS A 1 165 ? -14.188 -9.656 -6.863 1 89.44 165 HIS A N 1
ATOM 1288 C CA . HIS A 1 165 ? -13.867 -8.242 -6.746 1 89.44 165 HIS A CA 1
ATOM 1289 C C . HIS A 1 165 ? -12.656 -8.023 -5.84 1 89.44 165 HIS A C 1
ATOM 1291 O O . HIS A 1 165 ? -12.539 -8.656 -4.789 1 89.44 165 HIS A O 1
ATOM 1297 N N . PRO A 1 166 ? -11.789 -7.07 -6.18 1 93.88 166 PRO A N 1
ATOM 1298 C CA . PRO A 1 166 ? -10.539 -6.855 -5.438 1 93.88 166 PRO A CA 1
ATOM 1299 C C . PRO A 1 166 ? -10.789 -6.465 -3.98 1 93.88 166 PRO A C 1
ATOM 1301 O O . PRO A 1 166 ? -9.922 -6.688 -3.127 1 93.88 166 PRO A O 1
ATOM 1304 N N . VAL A 1 167 ? -11.938 -5.918 -3.678 1 94.19 167 VAL A N 1
ATOM 1305 C CA . VAL A 1 167 ? -12.227 -5.461 -2.324 1 94.19 167 VAL A CA 1
ATOM 1306 C C . VAL A 1 167 ? -12.172 -6.645 -1.357 1 94.19 167 VAL A C 1
ATOM 1308 O O . VAL A 1 167 ? -11.773 -6.488 -0.201 1 94.19 167 VAL A O 1
ATOM 1311 N N . HIS A 1 168 ? -12.508 -7.82 -1.854 1 94.06 168 HIS A N 1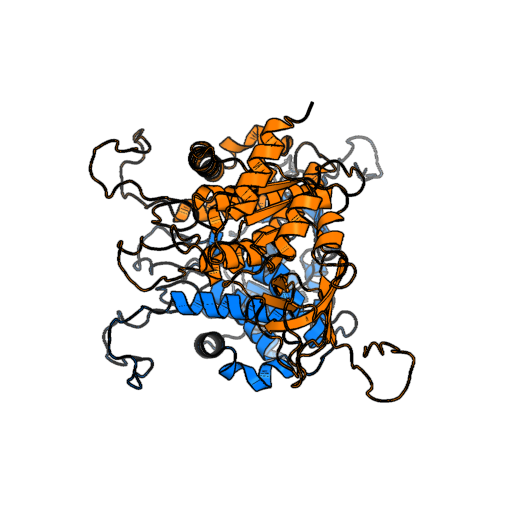
ATOM 1312 C CA . HIS A 1 168 ? -12.453 -9.008 -1.003 1 94.06 168 HIS A CA 1
ATOM 1313 C C . HIS A 1 168 ? -11.008 -9.352 -0.642 1 94.06 168 HIS A C 1
ATOM 1315 O O . HIS A 1 168 ? -10.734 -9.789 0.479 1 94.06 168 HIS A O 1
ATOM 1321 N N . PHE A 1 169 ? -10.148 -9.141 -1.588 1 96.25 169 PHE A N 1
ATOM 1322 C CA . PHE A 1 169 ? -8.727 -9.352 -1.333 1 96.25 169 PHE A CA 1
ATOM 1323 C C . PHE A 1 169 ? -8.227 -8.406 -0.252 1 96.25 169 PHE A C 1
ATOM 1325 O O . PHE A 1 169 ? -7.523 -8.82 0.673 1 96.25 169 PHE A O 1
ATOM 1332 N N . HIS A 1 170 ? -8.547 -7.145 -0.334 1 97.25 170 HIS A N 1
ATOM 1333 C CA . HIS A 1 170 ? -8.078 -6.129 0.602 1 97.25 170 HIS A CA 1
ATOM 1334 C C . HIS A 1 170 ? -8.664 -6.348 1.993 1 97.25 170 HIS A C 1
ATOM 1336 O O . HIS A 1 170 ? -7.965 -6.207 2.996 1 97.25 170 HIS A O 1
ATOM 1342 N N . LEU A 1 171 ? -9.93 -6.711 2.055 1 96.31 171 LEU A N 1
ATOM 1343 C CA . LEU A 1 171 ? -10.555 -6.988 3.342 1 96.31 171 LEU A CA 1
ATOM 1344 C C . LEU A 1 171 ? -9.969 -8.242 3.975 1 96.31 171 LEU A C 1
ATOM 1346 O O . LEU A 1 171 ? -9.805 -8.312 5.195 1 96.31 171 LEU A O 1
ATOM 1350 N N . GLN A 1 172 ? -9.641 -9.18 3.145 1 94.5 172 GLN A N 1
ATOM 1351 C CA . GLN A 1 172 ? -8.961 -10.375 3.646 1 94.5 172 GLN A CA 1
ATOM 1352 C C . GLN A 1 172 ? -7.578 -10.031 4.188 1 94.5 172 GLN A C 1
ATOM 1354 O O . GLN A 1 172 ? -7.121 -10.633 5.164 1 94.5 172 GLN A O 1
ATOM 1359 N N . THR A 1 173 ? -6.922 -9.148 3.525 1 95.44 173 THR A N 1
ATOM 1360 C CA . THR A 1 173 ? -5.621 -8.672 3.982 1 95.44 173 THR A CA 1
ATOM 1361 C C . THR A 1 173 ? -5.719 -8.109 5.398 1 95.44 173 THR A C 1
ATOM 1363 O O . THR A 1 173 ? -4.918 -8.469 6.27 1 95.44 173 THR A O 1
ATOM 1366 N N . VAL A 1 174 ? -6.734 -7.273 5.652 1 94.44 174 VAL A N 1
ATOM 1367 C CA . VAL A 1 174 ? -6.949 -6.699 6.977 1 94.44 174 VAL A CA 1
ATOM 1368 C C . VAL A 1 174 ? -7.281 -7.809 7.973 1 94.44 174 VAL A C 1
ATOM 1370 O O . VAL A 1 174 ? -6.719 -7.855 9.07 1 94.44 174 VAL A O 1
ATOM 1373 N N . GLU A 1 175 ? -8.133 -8.773 7.543 1 92.38 175 GLU A N 1
ATOM 1374 C CA . GLU A 1 175 ? -8.508 -9.914 8.375 1 92.38 175 GLU A CA 1
ATOM 1375 C C . GLU A 1 175 ? -7.281 -10.719 8.797 1 92.38 175 GLU A C 1
ATOM 1377 O O . GLU A 1 175 ? -7.156 -11.117 9.953 1 92.38 175 GLU A O 1
ATOM 1382 N N . SER A 1 176 ? -6.445 -10.898 7.871 1 89.69 176 SER A N 1
ATOM 1383 C CA . SER A 1 176 ? -5.242 -11.695 8.109 1 89.69 176 SER A CA 1
ATOM 1384 C C . SER A 1 176 ? -4.273 -10.969 9.031 1 89.69 176 SER A C 1
ATOM 1386 O O . SER A 1 176 ? -3.611 -11.594 9.859 1 89.69 176 SER A O 1
ATOM 1388 N N . MET A 1 177 ? -4.137 -9.664 8.961 1 87.88 177 MET A N 1
ATOM 1389 C CA . MET A 1 177 ? -3.285 -8.891 9.859 1 87.88 177 MET A CA 1
ATOM 1390 C C . MET A 1 177 ? -3.793 -8.961 11.297 1 87.88 177 MET A C 1
ATOM 1392 O O . MET A 1 177 ? -3.002 -9.008 12.234 1 87.88 177 MET A O 1
ATOM 1396 N N . LEU A 1 178 ? -5.07 -9 11.406 1 85.94 178 LEU A N 1
ATOM 1397 C CA . LEU A 1 178 ? -5.68 -9.008 12.734 1 85.94 178 LEU A CA 1
ATOM 1398 C C . LEU A 1 178 ? -5.594 -10.398 13.367 1 85.94 178 LEU A C 1
ATOM 1400 O O . LEU A 1 178 ? -5.648 -10.531 14.594 1 85.94 178 LEU A O 1
ATOM 1404 N N . THR A 1 179 ? -5.527 -11.445 12.531 1 76.19 179 THR A N 1
ATOM 1405 C CA . THR A 1 179 ? -5.363 -12.805 13.031 1 76.19 179 THR A CA 1
ATOM 1406 C C . THR A 1 179 ? -4.012 -12.969 13.719 1 76.19 179 THR A C 1
ATOM 1408 O O . THR A 1 179 ? -3.912 -13.633 14.758 1 76.19 179 THR A O 1
ATOM 1411 N N . GLU A 1 180 ? -3.039 -12.438 13.211 1 62.34 180 GLU A N 1
ATOM 1412 C CA . GLU A 1 180 ? -1.684 -12.586 13.734 1 62.34 180 GLU A CA 1
ATOM 1413 C C . GLU A 1 180 ? -1.493 -11.773 15.008 1 62.34 180 GLU A C 1
ATOM 1415 O O . GLU A 1 180 ? -0.7 -12.148 15.875 1 62.34 180 GLU A O 1
ATOM 1420 N N . SER A 1 181 ? -2.066 -10.648 15.031 1 50.31 181 SER A N 1
ATOM 1421 C CA . SER A 1 181 ? -1.937 -9.797 16.219 1 50.31 181 SER A CA 1
ATOM 1422 C C . SER A 1 181 ? -2.652 -10.406 17.406 1 50.31 181 SER A C 1
ATOM 1424 O O . SER A 1 181 ? -2.492 -9.938 18.547 1 50.31 181 SER A O 1
ATOM 1426 N N . THR A 1 182 ? -3.479 -11.578 17.25 1 42.81 182 THR A N 1
ATOM 1427 C CA . THR A 1 182 ? -4.16 -12.203 18.375 1 42.81 182 THR A CA 1
ATOM 1428 C C . THR A 1 182 ? -3.256 -13.227 19.062 1 42.81 182 THR A C 1
ATOM 1430 O O . THR A 1 182 ? -2.645 -14.062 18.406 1 42.81 182 THR A O 1
ATOM 1433 N N . PRO A 1 183 ? -2.719 -13.164 20.141 1 38.56 183 PRO A N 1
ATOM 1434 C CA . PRO A 1 183 ? -1.89 -14.156 20.844 1 38.56 183 PRO A CA 1
ATOM 1435 C C . PRO A 1 183 ? -2.365 -15.586 20.609 1 38.56 183 PRO A C 1
ATOM 1437 O O . PRO A 1 183 ? -3.57 -15.852 20.641 1 38.56 183 PRO A O 1
ATOM 1440 N N . MET A 1 184 ? -1.783 -16.516 19.781 1 34.03 184 MET A N 1
ATOM 1441 C CA . MET A 1 184 ? -2.014 -17.953 19.891 1 34.03 184 MET A CA 1
ATOM 1442 C C . MET A 1 184 ? -2.08 -18.391 21.344 1 34.03 184 MET A C 1
ATOM 1444 O O . MET A 1 184 ? -1.063 -18.391 22.047 1 34.03 184 MET A O 1
ATOM 1448 N N . SER A 1 185 ? -3.004 -18.469 22.266 1 29.52 185 SER A N 1
ATOM 1449 C CA . SER A 1 185 ? -3.1 -19.453 23.328 1 29.52 185 SER A CA 1
ATOM 1450 C C . SER A 1 185 ? -2.928 -20.875 22.797 1 29.52 185 SER A C 1
ATOM 1452 O O . SER A 1 185 ? -3.461 -21.203 21.734 1 29.52 185 SER A O 1
ATOM 1454 N N . THR A 1 186 ? -2.086 -21.984 23.141 1 29.81 186 THR A N 1
ATOM 1455 C CA . THR A 1 186 ? -2.145 -23.438 23.156 1 29.81 186 THR A CA 1
ATOM 1456 C C . THR A 1 186 ? -3.574 -23.922 22.953 1 29.81 186 THR A C 1
ATOM 1458 O O . THR A 1 186 ? -3.834 -24.75 22.062 1 29.81 186 THR A O 1
ATOM 1461 N N . ASN A 1 187 ? -4.25 -25.016 23.953 1 27.3 187 ASN A N 1
ATOM 1462 C CA . ASN A 1 187 ? -5.375 -25.922 24.141 1 27.3 187 ASN A CA 1
ATOM 1463 C C . ASN A 1 187 ? -6.707 -25.234 23.891 1 27.3 187 ASN A C 1
ATOM 1465 O O . ASN A 1 187 ? -7.566 -25.766 23.188 1 27.3 187 ASN A O 1
ATOM 1469 N N . ASP A 1 188 ? -7.547 -24.703 25.062 1 25.66 188 ASP A N 1
ATOM 1470 C CA . ASP A 1 188 ? -8.984 -24.641 25.328 1 25.66 188 ASP A CA 1
ATOM 1471 C C . ASP A 1 188 ? -9.648 -23.531 24.516 1 25.66 188 ASP A C 1
ATOM 1473 O O . ASP A 1 188 ? -10.023 -22.5 25.062 1 25.66 188 ASP A O 1
ATOM 1477 N N . PHE A 1 189 ? -9.367 -23.156 23.516 1 27.33 189 PHE A N 1
ATOM 1478 C CA . PHE A 1 189 ? -10.227 -22.156 22.906 1 27.33 189 PHE A CA 1
ATOM 1479 C C . PHE A 1 189 ? -11.523 -22.781 22.406 1 27.33 189 PHE A C 1
ATOM 1481 O O . PHE A 1 189 ? -12.258 -22.172 21.641 1 27.33 189 PHE A O 1
ATOM 1488 N N . THR A 1 190 ? -11.828 -24 22.422 1 27.89 190 THR A N 1
ATOM 1489 C CA . THR A 1 190 ? -13.25 -24.359 22.391 1 27.89 190 THR A CA 1
ATOM 1490 C C . THR A 1 190 ? -14.062 -23.406 23.266 1 27.89 190 THR A C 1
ATOM 1492 O O . THR A 1 190 ? -15.289 -23.453 23.266 1 27.89 190 THR A O 1
ATOM 1495 N N . SER A 1 191 ? -13.781 -23.344 24.609 1 25.11 191 SER A N 1
ATOM 1496 C CA . SER A 1 191 ? -14.727 -22.578 25.406 1 25.11 191 SER A CA 1
ATOM 1497 C C . SER A 1 191 ? -14.898 -21.156 24.875 1 25.11 191 SER A C 1
ATOM 1499 O O . SER A 1 191 ? -14.023 -20.641 24.188 1 25.11 191 SER A O 1
ATOM 1501 N N . ASN A 1 192 ? -16.109 -20.531 24.984 1 24.72 192 ASN A N 1
ATOM 1502 C CA . ASN A 1 192 ? -16.75 -19.219 24.984 1 24.72 192 ASN A CA 1
ATOM 1503 C C . ASN A 1 192 ? -15.789 -18.109 25.406 1 24.72 192 ASN A C 1
ATOM 1505 O O . ASN A 1 192 ? -15.953 -17.531 26.484 1 24.72 192 ASN A O 1
ATOM 1509 N N . ARG A 1 193 ? -14.594 -18.375 25.5 1 28.14 193 ARG A N 1
ATOM 1510 C CA . ARG A 1 193 ? -13.938 -17.375 26.328 1 28.14 193 ARG A CA 1
ATOM 1511 C C . ARG A 1 193 ? -14.25 -15.961 25.844 1 28.14 193 ARG A C 1
ATOM 1513 O O . ARG A 1 193 ? -14.109 -15.672 24.641 1 28.14 193 ARG A O 1
ATOM 1520 N N . SER A 1 194 ? -15.062 -15.211 26.422 1 27.69 194 SER A N 1
ATOM 1521 C CA . SER A 1 194 ? -15.266 -13.789 26.656 1 27.69 194 SER A CA 1
ATOM 1522 C C . SER A 1 194 ? -13.984 -13 26.406 1 27.69 194 SER A C 1
ATOM 1524 O O . SER A 1 194 ? -12.891 -13.461 26.75 1 27.69 194 SER A O 1
ATOM 1526 N N . PHE A 1 195 ? -13.789 -12.367 25.266 1 29.34 195 PHE A N 1
ATOM 1527 C CA . PHE A 1 195 ? -13.016 -11.133 25.312 1 29.34 195 PHE A CA 1
ATOM 1528 C C . PHE A 1 195 ? -12.703 -10.75 26.75 1 29.34 195 PHE A C 1
ATOM 1530 O O . PHE A 1 195 ? -13.594 -10.312 27.484 1 29.34 195 PHE A O 1
ATOM 1537 N N . ILE A 1 196 ? -12.125 -11.633 27.5 1 28.58 196 ILE A N 1
ATOM 1538 C CA . ILE A 1 196 ? -11.852 -11.227 28.875 1 28.58 196 ILE A CA 1
ATOM 1539 C C . ILE A 1 196 ? -11.375 -9.773 28.906 1 28.58 196 ILE A C 1
ATOM 1541 O O . ILE A 1 196 ? -10.297 -9.469 28.391 1 28.58 196 ILE A O 1
ATOM 1545 N N . VAL A 1 197 ? -12.195 -8.719 28.547 1 30.22 197 VAL A N 1
ATOM 1546 C CA . VAL A 1 197 ? -12.25 -7.613 29.5 1 30.22 197 VAL A CA 1
ATOM 1547 C C . VAL A 1 197 ? -11.914 -8.117 30.906 1 30.22 197 VAL A C 1
ATOM 1549 O O . VAL A 1 197 ? -12.75 -8.734 31.578 1 30.22 197 VAL A O 1
ATOM 1552 N N . ASP A 1 198 ? -10.836 -9.023 30.984 1 29.98 198 ASP A N 1
ATOM 1553 C CA . ASP A 1 198 ? -10.641 -9.086 32.438 1 29.98 198 ASP A CA 1
ATOM 1554 C C . ASP A 1 198 ? -10.852 -7.711 33.062 1 29.98 198 ASP A C 1
ATOM 1556 O O . ASP A 1 198 ? -10.094 -6.777 32.812 1 29.98 198 ASP A O 1
ATOM 1560 N N . GLN A 1 199 ? -11.992 -7.203 33.312 1 30.39 199 GLN A N 1
ATOM 1561 C CA . GLN A 1 199 ? -12.43 -6.324 34.406 1 30.39 199 GLN A CA 1
ATOM 1562 C C . GLN A 1 199 ? -11.57 -6.504 35.656 1 30.39 199 GLN A C 1
ATOM 1564 O O . GLN A 1 199 ? -11.922 -6.031 36.719 1 30.39 199 GLN A O 1
ATOM 1569 N N . SER A 1 200 ? -10.734 -7.629 35.781 1 32.38 200 SER A N 1
ATOM 1570 C CA . SER A 1 200 ? -10.062 -7.465 37.062 1 32.38 200 SER A CA 1
ATOM 1571 C C . SER A 1 200 ? -9.164 -6.234 37.062 1 32.38 200 SER A C 1
ATOM 1573 O O . SER A 1 200 ? -8.711 -5.785 36 1 32.38 200 SER A O 1
ATOM 1575 N N . GLU A 1 201 ? -9.062 -5.336 38.062 1 32.59 201 GLU A N 1
ATOM 1576 C CA . GLU A 1 201 ? -8.422 -4.109 38.531 1 32.59 201 GLU A CA 1
ATOM 1577 C C . GLU A 1 201 ? -6.973 -4.027 38.062 1 32.59 201 GLU A C 1
ATOM 1579 O O . GLU A 1 201 ? -6.227 -3.143 38.5 1 32.59 201 GLU A O 1
ATOM 1584 N N . SER A 1 202 ? -6.227 -5.191 37.688 1 33.72 202 SER A N 1
ATOM 1585 C CA . SER A 1 202 ? -4.801 -4.883 37.594 1 33.72 202 SER A CA 1
ATOM 1586 C C . SER A 1 202 ? -4.496 -4.07 36.344 1 33.72 202 SER A C 1
ATOM 1588 O O . SER A 1 202 ? -5.074 -4.312 35.281 1 33.72 202 SER A O 1
ATOM 1590 N N . PRO A 1 203 ? -3.711 -2.908 36.281 1 36.66 203 PRO A N 1
ATOM 1591 C CA . PRO A 1 203 ? -3.301 -1.898 35.281 1 36.66 203 PRO A CA 1
ATOM 1592 C C . PRO A 1 203 ? -2.83 -2.51 33.969 1 36.66 203 PRO A C 1
ATOM 1594 O O . PRO A 1 203 ? -2.73 -1.808 32.969 1 36.66 203 PRO A O 1
ATOM 1597 N N . GLU A 1 204 ? -2.221 -3.688 33.844 1 38.41 204 GLU A N 1
ATOM 1598 C CA . GLU A 1 204 ? -1.423 -4.25 32.75 1 38.41 204 GLU A CA 1
ATOM 1599 C C . GLU A 1 204 ? -2.305 -4.668 31.578 1 38.41 204 GLU A C 1
ATOM 1601 O O . GLU A 1 204 ? -1.804 -4.941 30.484 1 38.41 204 GLU A O 1
ATOM 1606 N N . SER A 1 205 ? -3.574 -5.219 31.641 1 40.03 205 SER A N 1
ATOM 1607 C CA . SER A 1 205 ? -4.5 -5.941 30.781 1 40.03 205 SER A CA 1
ATOM 1608 C C . SER A 1 205 ? -4.957 -5.074 29.609 1 40.03 205 SER A C 1
ATOM 1610 O O . SER A 1 205 ? -5.66 -5.543 28.719 1 40.03 205 SER A O 1
ATOM 1612 N N . THR A 1 206 ? -4.996 -3.736 29.625 1 47 206 THR A N 1
ATOM 1613 C CA . THR A 1 206 ? -5.719 -2.826 28.75 1 47 206 THR A CA 1
ATOM 1614 C C . THR A 1 206 ? -4.996 -2.682 27.406 1 47 206 THR A C 1
ATOM 1616 O O . THR A 1 206 ? -4.59 -1.58 27.031 1 47 206 THR A O 1
ATOM 1619 N N . GLN A 1 207 ? -4.383 -3.785 26.828 1 57.12 207 GLN A N 1
ATOM 1620 C CA . GLN A 1 207 ? -3.564 -3.658 25.625 1 57.12 207 GLN A CA 1
ATOM 1621 C C . GLN A 1 207 ? -4.438 -3.602 24.375 1 57.12 207 GLN A C 1
ATOM 1623 O O . GLN A 1 207 ? -5.449 -4.301 24.297 1 57.12 207 GLN A O 1
ATOM 1628 N N . TRP A 1 208 ? -4.336 -2.533 23.625 1 58.53 208 TRP A N 1
ATOM 1629 C CA . TRP A 1 208 ? -4.949 -2.396 22.312 1 58.53 208 TRP A CA 1
ATOM 1630 C C . TRP A 1 208 ? -4.355 -3.402 21.328 1 58.53 208 TRP A C 1
ATOM 1632 O O . TRP A 1 208 ? -3.141 -3.426 21.109 1 58.53 208 TRP A O 1
ATOM 1642 N N . HIS A 1 209 ? -5.301 -4.398 21.062 1 59.31 209 HIS A N 1
ATOM 1643 C CA . HIS A 1 209 ? -4.918 -5.375 20.047 1 59.31 209 HIS A CA 1
ATOM 1644 C C . HIS A 1 209 ? -5.484 -5 18.688 1 59.31 209 HIS A C 1
ATOM 1646 O O . HIS A 1 209 ? -6.602 -5.398 18.344 1 59.31 209 HIS A O 1
ATOM 1652 N N . GLY A 1 210 ? -4.77 -4.168 18.031 1 64.69 210 GLY A N 1
ATOM 1653 C CA . GLY A 1 210 ? -5.145 -3.779 16.688 1 64.69 210 GLY A CA 1
ATOM 1654 C C . GLY A 1 210 ? -4.223 -4.348 15.625 1 64.69 210 GLY A C 1
ATOM 1655 O O . GLY A 1 210 ? -3.908 -5.539 15.641 1 64.69 210 GLY A O 1
ATOM 1656 N N . ILE A 1 211 ? -3.947 -3.574 14.641 1 70.44 211 ILE A N 1
ATOM 1657 C CA . ILE A 1 211 ? -3.123 -3.977 13.508 1 70.44 211 ILE A CA 1
ATOM 1658 C C . ILE A 1 211 ? -1.699 -4.262 13.977 1 70.44 211 ILE A C 1
ATOM 1660 O O . ILE A 1 211 ? -1.055 -5.195 13.492 1 70.44 211 ILE A O 1
ATOM 1664 N N . HIS A 1 212 ? -1.283 -3.369 14.883 1 66.25 212 HIS A N 1
ATOM 1665 C CA . HIS A 1 212 ? -0.021 -3.666 15.555 1 66.25 212 HIS A CA 1
ATOM 1666 C C . HIS A 1 212 ? -0.256 -4.203 16.969 1 66.25 212 HIS A C 1
ATOM 1668 O O . HIS A 1 212 ? -1.21 -3.803 17.641 1 66.25 212 HIS A O 1
ATOM 1674 N N . ARG A 1 213 ? 0.595 -5.109 17.359 1 61.62 213 ARG A N 1
ATOM 1675 C CA . ARG A 1 213 ? 0.398 -5.746 18.656 1 61.62 213 ARG A CA 1
ATOM 1676 C C . ARG A 1 213 ? 0.856 -4.836 19.797 1 61.62 213 ARG A C 1
ATOM 1678 O O . ARG A 1 213 ? 1.745 -4.004 19.609 1 61.62 213 ARG A O 1
ATOM 1685 N N . SER A 1 214 ? 0.148 -4.996 20.828 1 57.84 214 SER A N 1
ATOM 1686 C CA . SER A 1 214 ? 0.537 -4.602 22.172 1 57.84 214 SER A CA 1
ATOM 1687 C C . SER A 1 214 ? 0.669 -3.086 22.297 1 57.84 214 SER A C 1
ATOM 1689 O O . SER A 1 214 ? 1.718 -2.578 22.688 1 57.84 214 SER A O 1
ATOM 1691 N N . THR A 1 215 ? -0.364 -2.414 21.812 1 66.06 215 THR A N 1
ATOM 1692 C CA . THR A 1 215 ? -0.367 -0.982 22.094 1 66.06 215 THR A CA 1
ATOM 1693 C C . THR A 1 215 ? -1.39 -0.644 23.172 1 66.06 215 THR A C 1
ATOM 1695 O O . THR A 1 215 ? -2.229 -1.476 23.516 1 66.06 215 THR A O 1
ATOM 1698 N N . THR A 1 216 ? -1.236 0.407 23.828 1 70.75 216 THR A N 1
ATOM 1699 C CA . THR A 1 216 ? -2.143 0.809 24.891 1 70.75 216 THR A CA 1
ATOM 1700 C C . THR A 1 216 ? -3.402 1.455 24.328 1 70.75 216 THR A C 1
ATOM 1702 O O . THR A 1 216 ? -4.441 1.492 24.984 1 70.75 216 THR A O 1
ATOM 1705 N N . HIS A 1 217 ? -3.342 1.96 23.172 1 81.62 217 HIS A N 1
ATOM 1706 C CA . HIS A 1 217 ? -4.445 2.637 22.5 1 81.62 217 HIS A CA 1
ATOM 1707 C C . HIS A 1 217 ? -4.328 2.521 20.984 1 81.62 217 HIS A C 1
ATOM 1709 O O . HIS A 1 217 ? -3.281 2.129 20.469 1 81.62 217 HIS A O 1
ATOM 1715 N N . PRO A 1 218 ? -5.445 2.848 20.297 1 87.75 218 PRO A N 1
ATOM 1716 C CA . PRO A 1 218 ? -5.359 2.834 18.844 1 87.75 218 PRO A CA 1
ATOM 1717 C C . PRO A 1 218 ? -4.289 3.781 18.312 1 87.75 218 PRO A C 1
ATOM 1719 O O . PRO A 1 218 ? -3.994 4.805 18.938 1 87.75 218 PRO A O 1
ATOM 1722 N N . HIS A 1 219 ? -3.752 3.451 17.281 1 88.38 219 HIS A N 1
ATOM 1723 C CA . HIS A 1 219 ? -2.688 4.227 16.656 1 88.38 219 HIS A CA 1
ATOM 1724 C C . HIS A 1 219 ? -3.055 4.617 15.227 1 88.38 219 HIS A C 1
ATOM 1726 O O . HIS A 1 219 ? -4.164 4.336 14.766 1 88.38 219 HIS A O 1
ATOM 1732 N N . MET A 1 220 ? -2.164 5.258 14.578 1 89.19 220 MET A N 1
ATOM 1733 C CA . MET A 1 220 ? -2.408 5.855 13.273 1 89.19 220 MET A CA 1
ATOM 1734 C C . MET A 1 220 ? -2.904 4.805 12.281 1 89.19 220 MET A C 1
ATOM 1736 O O . MET A 1 220 ? -3.863 5.043 11.547 1 89.19 220 MET A O 1
ATOM 1740 N N . THR A 1 221 ? -2.273 3.643 12.273 1 91.19 221 THR A N 1
ATOM 1741 C CA . THR A 1 221 ? -2.66 2.592 11.336 1 91.19 221 THR A CA 1
ATOM 1742 C C . THR A 1 221 ? -4.098 2.146 11.586 1 91.19 221 THR A C 1
ATOM 1744 O O . THR A 1 221 ? -4.832 1.836 10.648 1 91.19 221 THR A O 1
ATOM 1747 N N . ASP A 1 222 ? -4.477 2.084 12.836 1 92.81 222 ASP A N 1
ATOM 1748 C CA . ASP A 1 222 ? -5.855 1.75 13.164 1 92.81 222 ASP A CA 1
ATOM 1749 C C . ASP A 1 222 ? -6.824 2.799 12.617 1 92.81 222 ASP A C 1
ATOM 1751 O O . ASP A 1 222 ? -7.895 2.457 12.117 1 92.81 222 ASP A O 1
ATOM 1755 N N . LEU A 1 223 ? -6.457 4.043 12.75 1 94.44 223 LEU A N 1
ATOM 1756 C CA . LEU A 1 223 ? -7.328 5.117 12.281 1 94.44 223 LEU A CA 1
ATOM 1757 C C . LEU A 1 223 ? -7.484 5.066 10.766 1 94.44 223 LEU A C 1
ATOM 1759 O O . LEU A 1 223 ? -8.602 5.191 10.25 1 94.44 223 LEU A O 1
ATOM 1763 N N . MET A 1 224 ? -6.363 4.887 10.055 1 95.12 224 MET A N 1
ATOM 1764 C CA . MET A 1 224 ? -6.395 4.895 8.594 1 95.12 224 MET A CA 1
ATOM 1765 C C . MET A 1 224 ? -7.141 3.68 8.055 1 95.12 224 MET A C 1
ATOM 1767 O O . MET A 1 224 ? -8.023 3.812 7.207 1 95.12 224 MET A O 1
ATOM 1771 N N . LEU A 1 225 ? -6.816 2.514 8.578 1 95.44 225 LEU A N 1
ATOM 1772 C CA . LEU A 1 225 ? -7.473 1.294 8.117 1 95.44 225 LEU A CA 1
ATOM 1773 C C . LEU A 1 225 ? -8.906 1.222 8.625 1 95.44 225 LEU A C 1
ATOM 1775 O O . LEU A 1 225 ? -9.789 0.716 7.926 1 95.44 225 LEU A O 1
ATOM 1779 N N . GLY A 1 226 ? -9.078 1.697 9.875 1 95.81 226 GLY A N 1
ATOM 1780 C CA . GLY A 1 226 ? -10.422 1.696 10.43 1 95.81 226 GLY A CA 1
ATOM 1781 C C . GLY A 1 226 ? -11.406 2.531 9.633 1 95.81 226 GLY A C 1
ATOM 1782 O O . GLY A 1 226 ? -12.539 2.109 9.398 1 95.81 226 GLY A O 1
ATOM 1783 N N . SER A 1 227 ? -11 3.719 9.234 1 96.31 227 SER A N 1
ATOM 1784 C CA . SER A 1 227 ? -11.867 4.582 8.438 1 96.31 227 SER A CA 1
ATOM 1785 C C . SER A 1 227 ? -12.195 3.951 7.09 1 96.31 227 SER A C 1
ATOM 1787 O O . SER A 1 227 ? -13.312 4.086 6.59 1 96.31 227 SER A O 1
ATOM 1789 N N . THR A 1 228 ? -11.242 3.303 6.457 1 97 228 THR A N 1
ATOM 1790 C CA . THR A 1 228 ? -11.453 2.627 5.18 1 97 228 THR A CA 1
ATOM 1791 C C . THR A 1 228 ? -12.359 1.409 5.359 1 97 228 THR A C 1
ATOM 1793 O O . THR A 1 228 ? -13.219 1.139 4.516 1 97 228 THR A O 1
ATOM 1796 N N . ALA A 1 229 ? -12.125 0.649 6.441 1 97 229 ALA A N 1
ATOM 1797 C CA . ALA A 1 229 ? -13 -0.48 6.746 1 97 229 ALA A CA 1
ATOM 1798 C C . ALA A 1 229 ? -14.43 -0.016 6.973 1 97 229 ALA A C 1
ATOM 1800 O O . ALA A 1 229 ? -15.383 -0.691 6.57 1 97 229 ALA A O 1
ATOM 1801 N N . LEU A 1 230 ? -14.562 1.069 7.664 1 96.44 230 LEU A N 1
ATOM 1802 C CA . LEU A 1 230 ? -15.883 1.639 7.875 1 96.44 230 LEU A CA 1
ATOM 1803 C C . LEU A 1 230 ? -16.547 2 6.547 1 96.44 230 LEU A C 1
ATOM 1805 O O . LEU A 1 230 ? -17.734 1.772 6.359 1 96.44 230 LEU A O 1
ATOM 1809 N N . LEU A 1 231 ? -15.789 2.623 5.66 1 95.5 231 LEU A N 1
ATOM 1810 C CA . LEU A 1 231 ? -16.266 2.916 4.312 1 95.5 231 LEU A CA 1
ATOM 1811 C C . LEU A 1 231 ? -16.719 1.641 3.605 1 95.5 231 LEU A C 1
ATOM 1813 O O . LEU A 1 231 ? -17.734 1.632 2.926 1 95.5 231 LEU A O 1
ATOM 1817 N N . ALA A 1 232 ? -15.953 0.551 3.74 1 96.19 232 ALA A N 1
ATOM 1818 C CA . ALA A 1 232 ? -16.312 -0.736 3.145 1 96.19 232 ALA A CA 1
ATOM 1819 C C . ALA A 1 232 ? -17.594 -1.286 3.742 1 96.19 232 ALA A C 1
ATOM 1821 O O . ALA A 1 232 ? -18.469 -1.759 3.014 1 96.19 232 ALA A O 1
ATOM 1822 N N . ARG A 1 233 ? -17.688 -1.234 5.027 1 95.81 233 ARG A N 1
ATOM 1823 C CA . ARG A 1 233 ? -18.875 -1.736 5.719 1 95.81 233 ARG A CA 1
ATOM 1824 C C . ARG A 1 233 ? -20.125 -0.974 5.285 1 95.81 233 ARG A C 1
ATOM 1826 O O . ARG A 1 233 ? -21.234 -1.5 5.363 1 95.81 233 ARG A O 1
ATOM 1833 N N . SER A 1 234 ? -19.953 0.239 4.895 1 92.94 234 SER A N 1
ATOM 1834 C CA . SER A 1 234 ? -21.094 1.077 4.516 1 92.94 234 SER A CA 1
ATOM 1835 C C . SER A 1 234 ? -21.609 0.722 3.125 1 92.94 234 SER A C 1
ATOM 1837 O O . SER A 1 234 ? -22.656 1.203 2.703 1 92.94 234 SER A O 1
ATOM 1839 N N . VAL A 1 235 ? -20.875 -0.064 2.334 1 91.94 235 VAL A N 1
ATOM 1840 C CA . VAL A 1 235 ? -21.359 -0.583 1.063 1 91.94 235 VAL A CA 1
ATOM 1841 C C . VAL A 1 235 ? -22.5 -1.575 1.315 1 91.94 235 VAL A C 1
ATOM 1843 O O . VAL A 1 235 ? -22.312 -2.576 2.012 1 91.94 235 VAL A O 1
ATOM 1846 N N . PRO A 1 236 ? -23.609 -1.37 0.799 1 87.88 236 PRO A N 1
ATOM 1847 C CA . PRO A 1 236 ? -24.781 -2.188 1.136 1 87.88 236 PRO A CA 1
ATOM 1848 C C . PRO A 1 236 ? -24.547 -3.678 0.903 1 87.88 236 PRO A C 1
ATOM 1850 O O . PRO A 1 236 ? -24.859 -4.5 1.765 1 87.88 236 PRO A O 1
ATOM 1853 N N . SER A 1 237 ? -23.969 -4.039 -0.171 1 87.12 237 SER A N 1
ATOM 1854 C CA . SER A 1 237 ? -23.766 -5.449 -0.496 1 87.12 237 SER A CA 1
ATOM 1855 C C . SER A 1 237 ? -22.766 -6.098 0.458 1 87.12 237 SER A C 1
ATOM 1857 O O . SER A 1 237 ? -22.828 -7.309 0.696 1 87.12 237 SER A O 1
ATOM 1859 N N . LEU A 1 238 ? -21.875 -5.371 0.962 1 91.69 238 LEU A N 1
ATOM 1860 C CA . LEU A 1 238 ? -20.906 -5.91 1.913 1 91.69 238 LEU A CA 1
ATOM 1861 C C . LEU A 1 238 ? -21.469 -5.922 3.324 1 91.69 238 LEU A C 1
ATOM 1863 O O . LEU A 1 238 ? -21.156 -6.805 4.125 1 91.69 238 LEU A O 1
ATOM 1867 N N . ARG A 1 239 ? -22.312 -4.941 3.566 1 90.31 239 ARG A N 1
ATOM 1868 C CA . ARG A 1 239 ? -22.875 -4.77 4.898 1 90.31 239 ARG A CA 1
ATOM 1869 C C . ARG A 1 239 ? -23.703 -5.98 5.301 1 90.31 239 ARG A C 1
ATOM 1871 O O . ARG A 1 239 ? -23.672 -6.41 6.457 1 90.31 239 ARG A O 1
ATOM 1878 N N . SER A 1 240 ? -24.375 -6.578 4.387 1 88.62 240 SER A N 1
ATOM 1879 C CA . SER A 1 240 ? -25.297 -7.672 4.656 1 88.62 240 SER A CA 1
ATOM 1880 C C . SER A 1 240 ? -24.562 -8.914 5.156 1 88.62 240 SER A C 1
ATOM 1882 O O . SER A 1 240 ? -25.109 -9.68 5.953 1 88.62 240 SER A O 1
ATOM 1884 N N . THR A 1 241 ? -23.328 -9.109 4.805 1 90.88 241 THR A N 1
ATOM 1885 C CA . THR A 1 241 ? -22.578 -10.305 5.195 1 90.88 241 THR A CA 1
ATOM 1886 C C . THR A 1 241 ? -21.281 -9.922 5.914 1 90.88 241 THR A C 1
ATOM 1888 O O . THR A 1 241 ? -20.375 -10.742 6.023 1 90.88 241 THR A O 1
ATOM 1891 N N . TRP A 1 242 ? -21.188 -8.711 6.363 1 94.31 242 TRP A N 1
ATOM 1892 C CA . TRP A 1 242 ? -19.953 -8.109 6.863 1 94.31 242 TRP A CA 1
ATOM 1893 C C . TRP A 1 242 ? -19.391 -8.922 8.031 1 94.31 242 TRP A C 1
ATOM 1895 O O . TRP A 1 242 ? -18.234 -9.375 7.98 1 94.31 242 TRP A O 1
ATOM 1905 N N . THR A 1 243 ? -20.156 -9.195 9.062 1 94.69 243 THR A N 1
ATOM 1906 C CA . THR A 1 243 ? -19.703 -9.844 10.281 1 94.69 243 THR A CA 1
ATOM 1907 C C . THR A 1 243 ? -19.406 -11.32 10.031 1 94.69 243 THR A C 1
ATOM 1909 O O . THR A 1 243 ? -18.484 -11.891 10.617 1 94.69 243 THR A O 1
ATOM 1912 N N . GLU A 1 244 ? -20.125 -11.906 9.172 1 93.75 244 GLU A N 1
ATOM 1913 C CA . GLU A 1 244 ? -19.938 -13.32 8.844 1 93.75 244 GLU A CA 1
ATOM 1914 C C . GLU A 1 244 ? -18.672 -13.516 8 1 93.75 244 GLU A C 1
ATOM 1916 O O . GLU A 1 244 ? -17.922 -14.469 8.211 1 93.75 244 GLU A O 1
ATOM 1921 N N . THR A 1 245 ? -18.5 -12.672 7.031 1 92.75 245 THR A N 1
ATOM 1922 C CA . THR A 1 245 ? -17.406 -12.828 6.074 1 92.75 245 THR A CA 1
ATOM 1923 C C . THR A 1 245 ? -16.094 -12.336 6.676 1 92.75 245 THR A C 1
ATOM 1925 O O . THR A 1 245 ? -15.023 -12.906 6.406 1 92.75 245 THR A O 1
ATOM 1928 N N . TYR A 1 246 ? -16.219 -11.227 7.438 1 94.12 246 TYR A N 1
ATOM 1929 C CA . TYR A 1 246 ? -15.031 -10.633 8.023 1 94.12 246 TYR A CA 1
ATOM 1930 C C . TYR A 1 246 ? -15.211 -10.406 9.523 1 94.12 246 TYR A C 1
ATOM 1932 O O . TYR A 1 246 ? -15.195 -9.266 9.992 1 94.12 246 TYR A O 1
ATOM 1940 N N . PRO A 1 247 ? -15.18 -11.461 10.312 1 93.75 247 PRO A N 1
ATOM 1941 C CA . PRO A 1 247 ? -15.516 -11.352 11.727 1 93.75 247 PRO A CA 1
ATOM 1942 C C . PRO A 1 247 ? -14.453 -10.594 12.531 1 93.75 247 PRO A C 1
ATOM 1944 O O . PRO A 1 247 ? -14.789 -9.82 13.43 1 93.75 247 PRO A O 1
ATOM 1947 N N . LEU A 1 248 ? -13.227 -10.797 12.258 1 91.5 248 LEU A N 1
ATOM 1948 C CA . LEU A 1 248 ? -12.172 -10.133 13.008 1 91.5 248 LEU A CA 1
ATOM 1949 C C . LEU A 1 248 ? -12.141 -8.641 12.695 1 91.5 248 LEU A C 1
ATOM 1951 O O . LEU A 1 248 ? -11.977 -7.816 13.602 1 91.5 248 LEU A O 1
ATOM 1955 N N . THR A 1 249 ? -12.312 -8.32 11.414 1 93.81 249 THR A N 1
ATOM 1956 C CA . THR A 1 249 ? -12.359 -6.922 11.008 1 93.81 249 THR A CA 1
ATOM 1957 C C . THR A 1 249 ? -13.555 -6.211 11.641 1 93.81 249 THR A C 1
ATOM 1959 O O . THR A 1 249 ? -13.43 -5.078 12.109 1 93.81 249 THR A O 1
ATOM 1962 N N . ALA A 1 250 ? -14.656 -6.914 11.633 1 94.56 250 ALA A N 1
ATOM 1963 C CA . ALA A 1 250 ? -15.867 -6.352 12.219 1 94.56 250 ALA A CA 1
ATOM 1964 C C . ALA A 1 250 ? -15.672 -6.051 13.703 1 94.56 250 ALA A C 1
ATOM 1966 O O . ALA A 1 250 ? -15.969 -4.945 14.164 1 94.56 250 ALA A O 1
ATOM 1967 N N . SER A 1 251 ? -15.164 -7.012 14.398 1 91.31 251 SER A N 1
ATOM 1968 C CA . SER A 1 251 ? -14.953 -6.855 15.836 1 91.31 251 SER A CA 1
ATOM 1969 C C . SER A 1 251 ? -13.945 -5.754 16.125 1 91.31 251 SER A C 1
ATOM 1971 O O . SER A 1 251 ? -14.156 -4.93 17.016 1 91.31 251 SER A O 1
ATOM 1973 N N . TRP A 1 252 ? -12.844 -5.758 15.453 1 91.31 252 TRP A N 1
ATOM 1974 C CA . TRP A 1 252 ? -11.805 -4.746 15.602 1 91.31 252 TRP A CA 1
ATOM 1975 C C . TRP A 1 252 ? -12.359 -3.35 15.336 1 91.31 252 TRP A C 1
ATOM 1977 O O . TRP A 1 252 ? -12.094 -2.412 16.094 1 91.31 252 TRP A O 1
ATOM 1987 N N . LEU A 1 253 ? -13.109 -3.188 14.242 1 93.88 253 LEU A N 1
ATOM 1988 C CA . LEU A 1 253 ? -13.68 -1.898 13.875 1 93.88 253 LEU A CA 1
ATOM 1989 C C . LEU A 1 253 ? -14.656 -1.408 14.945 1 93.88 253 LEU A C 1
ATOM 1991 O O . LEU A 1 253 ? -14.648 -0.228 15.297 1 93.88 253 LEU A O 1
ATOM 1995 N N . ASP A 1 254 ? -15.453 -2.299 15.453 1 92.44 254 ASP A N 1
ATOM 1996 C CA . ASP A 1 254 ? -16.391 -1.927 16.5 1 92.44 254 ASP A CA 1
ATOM 1997 C C . ASP A 1 254 ? -15.656 -1.441 17.75 1 92.44 254 ASP A C 1
ATOM 1999 O O . ASP A 1 254 ? -16.062 -0.46 18.375 1 92.44 254 ASP A O 1
ATOM 2003 N N . ARG A 1 255 ? -14.641 -2.109 18.109 1 90.25 255 ARG A N 1
ATOM 2004 C CA . ARG A 1 255 ? -13.844 -1.691 19.266 1 90.25 255 ARG A CA 1
ATOM 2005 C C . ARG A 1 255 ? -13.219 -0.318 19.031 1 90.25 255 ARG A C 1
ATOM 2007 O O . ARG A 1 255 ? -13.156 0.504 19.938 1 90.25 255 ARG A O 1
ATOM 2014 N N . LEU A 1 256 ? -12.695 -0.137 17.828 1 90.81 256 LEU A N 1
ATOM 2015 C CA . LEU A 1 256 ? -12.109 1.152 17.484 1 90.81 256 LEU A CA 1
ATOM 2016 C C . LEU A 1 256 ? -13.141 2.27 17.594 1 90.81 256 LEU A C 1
ATOM 2018 O O . LEU A 1 256 ? -12.875 3.309 18.203 1 90.81 256 LEU A O 1
ATOM 2022 N N . LEU A 1 257 ? -14.297 2.018 17.062 1 91 257 LEU A N 1
ATOM 2023 C CA . LEU A 1 257 ? -15.359 3.016 17.094 1 91 257 LEU A CA 1
ATOM 2024 C C . LEU A 1 257 ? -15.812 3.283 18.516 1 91 257 LEU A C 1
ATOM 2026 O O . LEU A 1 257 ? -16.062 4.434 18.891 1 91 257 LEU A O 1
ATOM 2030 N N . ASP A 1 258 ? -15.875 2.26 19.25 1 87.5 258 ASP A N 1
ATOM 2031 C CA . ASP A 1 258 ? -16.25 2.412 20.656 1 87.5 258 ASP A CA 1
ATOM 2032 C C . ASP A 1 258 ? -15.234 3.26 21.406 1 87.5 258 ASP A C 1
ATOM 2034 O O . ASP A 1 258 ? -15.609 4.082 22.25 1 87.5 258 ASP A O 1
ATOM 2038 N N . TYR A 1 259 ? -14.023 2.986 21.125 1 85.38 259 TYR A N 1
ATOM 2039 C CA . TYR A 1 259 ? -12.953 3.736 21.766 1 85.38 259 TYR A CA 1
ATOM 2040 C C . TYR A 1 259 ? -13.031 5.215 21.406 1 85.38 259 TYR A C 1
ATOM 2042 O O . TYR A 1 259 ? -12.836 6.078 22.266 1 85.38 259 TYR A O 1
ATOM 2050 N N . LEU A 1 260 ? -13.312 5.52 20.172 1 85.88 260 LEU A N 1
ATOM 2051 C CA . LEU A 1 260 ? -13.312 6.887 19.656 1 85.88 260 LEU A CA 1
ATOM 2052 C C . LEU A 1 260 ? -14.602 7.605 20.031 1 85.88 260 LEU A C 1
ATOM 2054 O O . LEU A 1 260 ? -14.617 8.828 20.172 1 85.88 260 LEU A O 1
ATOM 2058 N N . GLU A 1 261 ? -15.703 6.902 20.094 1 79.31 261 GLU A N 1
ATOM 2059 C CA . GLU A 1 261 ? -17 7.488 20.438 1 79.31 261 GLU A CA 1
ATOM 2060 C C . GLU A 1 261 ? -17.031 7.934 21.891 1 79.31 261 GLU A C 1
ATOM 2062 O O . GLU A 1 261 ? -17.781 8.844 22.25 1 79.31 261 GLU A O 1
ATOM 2067 N N . LYS A 1 262 ? -16.344 7.246 22.656 1 77.44 262 LYS A N 1
ATOM 2068 C CA . LYS A 1 262 ? -16.266 7.645 24.062 1 77.44 262 LYS A CA 1
ATOM 2069 C C . LYS A 1 262 ? -15.547 8.977 24.219 1 77.44 262 LYS A C 1
ATOM 2071 O O . LYS A 1 262 ? -15.648 9.625 25.266 1 77.44 262 LYS A O 1
ATOM 2076 N N . ARG A 1 263 ? -15 9.336 23.219 1 73.19 263 ARG A N 1
ATOM 2077 C CA . ARG A 1 263 ? -14.312 10.625 23.203 1 73.19 263 ARG A CA 1
ATOM 2078 C C . ARG A 1 263 ? -15.133 11.672 22.469 1 73.19 263 ARG A C 1
ATOM 2080 O O . ARG A 1 263 ? -15.273 11.617 21.234 1 73.19 263 ARG A O 1
ATOM 2087 N N . THR A 1 264 ? -15.82 12.492 23.172 1 68.25 264 THR A N 1
ATOM 2088 C CA . THR A 1 264 ? -16.922 13.312 22.688 1 68.25 264 THR A CA 1
ATOM 2089 C C . THR A 1 264 ? -16.406 14.68 22.25 1 68.25 264 THR A C 1
ATOM 2091 O O . THR A 1 264 ? -17.203 15.562 21.906 1 68.25 264 THR A O 1
ATOM 2094 N N . GLU A 1 265 ? -15.195 14.797 22.219 1 74.75 265 GLU A N 1
ATOM 2095 C CA . GLU A 1 265 ? -14.711 16.109 21.812 1 74.75 265 GLU A CA 1
ATOM 2096 C C . GLU A 1 265 ? -15.141 16.438 20.391 1 74.75 265 GLU A C 1
ATOM 2098 O O . GLU A 1 265 ? -15.117 15.578 19.516 1 74.75 265 GLU A O 1
ATOM 2103 N N . THR A 1 266 ? -15.844 17.609 20.312 1 79.38 266 THR A N 1
ATOM 2104 C CA . THR A 1 266 ? -16.234 18.078 18.984 1 79.38 266 THR A CA 1
ATOM 2105 C C . THR A 1 266 ? -15.555 19.422 18.672 1 79.38 266 THR A C 1
ATOM 2107 O O . THR A 1 266 ? -15.211 20.172 19.594 1 79.38 266 THR A O 1
ATOM 2110 N N . GLY A 1 267 ? -15.281 19.547 17.469 1 85.81 267 GLY A N 1
ATOM 2111 C CA . GLY A 1 267 ? -14.734 20.812 17.031 1 85.81 267 GLY A CA 1
ATOM 2112 C C . GLY A 1 267 ? -15.719 21.953 17.141 1 85.81 267 GLY A C 1
ATOM 2113 O O . GLY A 1 267 ? -16.922 21.781 16.922 1 85.81 267 GLY A O 1
ATOM 2114 N N . VAL A 1 268 ? -15.211 23.156 17.5 1 88.81 268 VAL A N 1
ATOM 2115 C CA . VAL A 1 268 ? -16.031 24.344 17.594 1 88.81 268 VAL A CA 1
ATOM 2116 C C . VAL A 1 268 ? -16.078 25.047 16.234 1 88.81 268 VAL A C 1
ATOM 2118 O O . VAL A 1 268 ? -15.039 25.375 15.664 1 88.81 268 VAL A O 1
ATOM 2121 N N . ALA A 1 269 ? -17.266 25.297 15.781 1 87.06 269 ALA A N 1
ATOM 2122 C CA . ALA A 1 269 ? -17.422 25.922 14.469 1 87.06 269 ALA A CA 1
ATOM 2123 C C . ALA A 1 269 ? -17 27.391 14.5 1 87.06 269 ALA A C 1
ATOM 2125 O O . ALA A 1 269 ? -17.359 28.125 15.422 1 87.06 269 ALA A O 1
ATOM 2126 N N . ILE A 1 270 ? -16.234 27.75 13.516 1 87.5 270 ILE A N 1
ATOM 2127 C CA . ILE A 1 270 ? -15.836 29.156 13.359 1 87.5 270 ILE A CA 1
ATOM 2128 C C . ILE A 1 270 ? -16.031 29.578 11.906 1 87.5 270 ILE A C 1
ATOM 2130 O O . ILE A 1 270 ? -16.188 28.734 11.016 1 87.5 270 ILE A O 1
ATOM 2134 N N . SER A 1 271 ? -16.016 30.906 11.703 1 83 271 SER A N 1
ATOM 2135 C CA . SER A 1 271 ? -16.156 31.438 10.352 1 83 271 SER A CA 1
ATOM 2136 C C . SER A 1 271 ? -14.828 31.484 9.625 1 83 271 SER A C 1
ATOM 2138 O O . SER A 1 271 ? -13.766 31.422 10.25 1 83 271 SER A O 1
ATOM 2140 N N . ALA A 1 272 ? -14.945 31.562 8.305 1 81.62 272 ALA A N 1
ATOM 2141 C CA . ALA A 1 272 ? -13.742 31.719 7.496 1 81.62 272 ALA A CA 1
ATOM 2142 C C . ALA A 1 272 ? -12.977 32.969 7.883 1 81.62 272 ALA A C 1
ATOM 2144 O O . ALA A 1 272 ? -11.742 33 7.863 1 81.62 272 ALA A O 1
ATOM 2145 N N . GLU A 1 273 ? -13.68 34 8.172 1 80.06 273 GLU A N 1
ATOM 2146 C CA . GLU A 1 273 ? -13.062 35.25 8.57 1 80.06 273 GLU A CA 1
ATOM 2147 C C . GLU A 1 273 ? -12.25 35.094 9.852 1 80.06 273 GLU A C 1
ATOM 2149 O O . GLU A 1 273 ? -11.156 35.656 9.977 1 80.06 273 GLU A O 1
ATOM 2154 N N . ASP A 1 274 ? -12.812 34.406 10.75 1 83.81 274 ASP A N 1
ATOM 2155 C CA . ASP A 1 274 ? -12.109 34.156 12.008 1 83.81 274 ASP A CA 1
ATOM 2156 C C . ASP A 1 274 ? -10.812 33.375 11.773 1 83.81 274 ASP A C 1
ATOM 2158 O O . ASP A 1 274 ? -9.797 33.656 12.414 1 83.81 274 ASP A O 1
ATOM 2162 N N . ALA A 1 275 ? -10.852 32.375 10.914 1 84.94 275 ALA A N 1
ATOM 2163 C CA . ALA A 1 275 ? -9.672 31.594 10.594 1 84.94 275 ALA A CA 1
ATOM 2164 C C . ALA A 1 275 ? -8.586 32.438 9.953 1 84.94 275 ALA A C 1
ATOM 2166 O O . ALA A 1 275 ? -7.395 32.25 10.227 1 84.94 275 ALA A O 1
ATOM 2167 N N . VAL A 1 276 ? -9 33.406 9.078 1 80.25 276 VAL A N 1
ATOM 2168 C CA . VAL A 1 276 ? -8.07 34.281 8.406 1 80.25 276 VAL A CA 1
ATOM 2169 C C . VAL A 1 276 ? -7.391 35.188 9.43 1 80.25 276 VAL A C 1
ATOM 2171 O O . VAL A 1 276 ? -6.207 35.531 9.289 1 80.25 276 VAL A O 1
ATOM 2174 N N . GLN A 1 277 ? -8.125 35.594 10.375 1 82 277 GLN A N 1
ATOM 2175 C CA . GLN A 1 277 ? -7.578 36.469 11.406 1 82 277 GLN A CA 1
ATOM 2176 C C . GLN A 1 277 ? -6.453 35.781 12.172 1 82 277 GLN A C 1
ATOM 2178 O O . GLN A 1 277 ? -5.508 36.438 12.625 1 82 277 GLN A O 1
ATOM 2183 N N . VAL A 1 278 ? -6.566 34.531 12.352 1 84.31 278 VAL A N 1
ATOM 2184 C CA . VAL A 1 278 ? -5.531 33.75 13.039 1 84.31 278 VAL A CA 1
ATOM 2185 C C . VAL A 1 278 ? -4.223 33.844 12.258 1 84.31 278 VAL A C 1
ATOM 2187 O O . VAL A 1 278 ? -3.139 33.812 12.844 1 84.31 278 VAL A O 1
ATOM 2190 N N . LEU A 1 279 ? -4.223 33.969 10.969 1 78.69 279 LEU A N 1
ATOM 2191 C CA . LEU A 1 279 ? -3.035 34.031 10.117 1 78.69 279 LEU A CA 1
ATOM 2192 C C . LEU A 1 279 ? -2.273 35.312 10.359 1 78.69 279 LEU A C 1
ATOM 2194 O O . LEU A 1 279 ? -1.081 35.406 10.047 1 78.69 279 LEU A O 1
ATOM 2198 N N . THR A 1 280 ? -2.984 36.312 10.797 1 75.31 280 THR A N 1
ATOM 2199 C CA . THR A 1 280 ? -2.367 37.594 10.992 1 75.31 280 THR A CA 1
ATOM 2200 C C . THR A 1 280 ? -1.72 37.688 12.375 1 75.31 280 THR A C 1
ATOM 2202 O O . THR A 1 280 ? -0.946 38.625 12.641 1 75.31 280 THR A O 1
ATOM 2205 N N . ARG A 1 281 ? -2.02 36.75 13.133 1 81 281 ARG A N 1
ATOM 2206 C CA . ARG A 1 281 ? -1.479 36.75 14.484 1 81 281 ARG A CA 1
ATOM 2207 C C . ARG A 1 281 ? -0.056 36.219 14.516 1 81 281 ARG A C 1
ATOM 2209 O O . ARG A 1 281 ? 0.294 35.344 13.719 1 81 281 ARG A O 1
ATOM 2216 N N . LYS A 1 282 ? 0.696 36.688 15.445 1 77.5 282 LYS A N 1
ATOM 2217 C CA . LYS A 1 282 ? 2.076 36.25 15.602 1 77.5 282 LYS A CA 1
ATOM 2218 C C . LYS A 1 282 ? 2.17 35.125 16.625 1 77.5 282 LYS A C 1
ATOM 2220 O O . LYS A 1 282 ? 1.688 35.25 17.75 1 77.5 282 LYS A O 1
ATOM 2225 N N . PHE A 1 283 ? 2.633 34 16.172 1 82.69 283 PHE A N 1
ATOM 2226 C CA . PHE A 1 283 ? 2.883 32.844 17.031 1 82.69 283 PHE A CA 1
ATOM 2227 C C . PHE A 1 283 ? 4.375 32.562 17.125 1 82.69 283 PHE A C 1
ATOM 2229 O O . PHE A 1 283 ? 5.121 32.812 16.172 1 82.69 283 PHE A O 1
ATOM 2236 N N . THR A 1 284 ? 4.82 31.984 18.219 1 78.56 284 THR A N 1
ATOM 2237 C CA . THR A 1 284 ? 6.238 31.734 18.438 1 78.56 284 THR A CA 1
ATOM 2238 C C . THR A 1 284 ? 6.621 30.328 18.016 1 78.56 284 THR A C 1
ATOM 2240 O O . THR A 1 284 ? 7.801 29.969 18 1 78.56 284 THR A O 1
ATOM 2243 N N . VAL A 1 285 ? 5.629 29.547 17.703 1 76.62 285 VAL A N 1
ATOM 2244 C CA . VAL A 1 285 ? 5.867 28.172 17.281 1 76.62 285 VAL A CA 1
ATOM 2245 C C . VAL A 1 285 ? 5.344 27.969 15.852 1 76.62 285 VAL A C 1
ATOM 2247 O O . VAL A 1 285 ? 4.43 28.688 15.414 1 76.62 285 VAL A O 1
ATOM 2250 N N . GLY A 1 286 ? 5.953 27.094 15.109 1 72.88 286 GLY A N 1
ATOM 2251 C CA . GLY A 1 286 ? 5.484 26.781 13.766 1 72.88 286 GLY A CA 1
ATOM 2252 C C . GLY A 1 286 ? 6.613 26.594 12.766 1 72.88 286 GLY A C 1
ATOM 2253 O O . GLY A 1 286 ? 7.789 26.672 13.125 1 72.88 286 GLY A O 1
ATOM 2254 N N . GLU A 1 287 ? 6.219 26.094 11.594 1 63.12 287 GLU A N 1
ATOM 2255 C CA . GLU A 1 287 ? 7.168 25.812 10.523 1 63.12 287 GLU A CA 1
ATOM 2256 C C . GLU A 1 287 ? 7.617 27.078 9.82 1 63.12 287 GLU A C 1
ATOM 2258 O O . GLU A 1 287 ? 8.68 27.109 9.195 1 63.12 287 GLU A O 1
ATOM 2263 N N . CYS A 1 288 ? 6.703 28.094 9.969 1 61.03 288 CYS A N 1
ATOM 2264 C CA . CYS A 1 288 ? 6.914 29.297 9.172 1 61.03 288 CYS A CA 1
ATOM 2265 C C . CYS A 1 288 ? 8.062 30.125 9.727 1 61.03 288 CYS A C 1
ATOM 2267 O O . CYS A 1 288 ? 7.91 30.781 10.758 1 61.03 288 CYS A O 1
ATOM 2269 N N . GLY A 1 289 ? 9.156 29.516 9.742 1 57.59 289 GLY A N 1
ATOM 2270 C CA . GLY A 1 289 ? 10.281 30.375 10.07 1 57.59 289 GLY A CA 1
ATOM 2271 C C . GLY A 1 289 ? 10.727 31.234 8.906 1 57.59 289 GLY A C 1
ATOM 2272 O O . GLY A 1 289 ? 9.93 31.547 8.016 1 57.59 289 GLY A O 1
ATOM 2273 N N . THR A 1 290 ? 11.898 31.672 8.93 1 60.94 290 THR A N 1
ATOM 2274 C CA . THR A 1 290 ? 12.523 32.5 7.902 1 60.94 290 THR A CA 1
ATOM 2275 C C . THR A 1 290 ? 12.875 31.641 6.68 1 60.94 290 THR A C 1
ATOM 2277 O O . THR A 1 290 ? 13.305 30.5 6.816 1 60.94 290 THR A O 1
ATOM 2280 N N . VAL A 1 291 ? 12.258 31.984 5.523 1 65.38 291 VAL A N 1
ATOM 2281 C CA . VAL A 1 291 ? 12.641 31.359 4.262 1 65.38 291 VAL A CA 1
ATOM 2282 C C . VAL A 1 291 ? 14.109 31.641 3.965 1 65.38 291 VAL A C 1
ATOM 2284 O O . VAL A 1 291 ? 14.547 32.812 4.02 1 65.38 291 VAL A O 1
ATOM 2287 N N . PRO A 1 292 ? 14.789 30.594 3.773 1 65.62 292 PRO A N 1
ATOM 2288 C CA . PRO A 1 292 ? 16.172 30.859 3.369 1 65.62 292 PRO A CA 1
ATOM 2289 C C . PRO A 1 292 ? 16.266 31.719 2.117 1 65.62 292 PRO A C 1
ATOM 2291 O O . PRO A 1 292 ? 15.43 31.609 1.216 1 65.62 292 PRO A O 1
ATOM 2294 N N . PRO A 1 293 ? 17.078 32.844 2.135 1 63.09 293 PRO A N 1
ATOM 2295 C CA . PRO A 1 293 ? 17.203 33.75 0.991 1 63.09 293 PRO A CA 1
ATOM 2296 C C . PRO A 1 293 ? 17.328 33 -0.338 1 63.09 293 PRO A C 1
ATOM 2298 O O . PRO A 1 293 ? 16.828 33.469 -1.361 1 63.09 293 PRO A O 1
ATOM 2301 N N . GLN A 1 294 ? 17.984 31.859 -0.422 1 65.19 294 GLN A N 1
ATOM 2302 C CA . GLN A 1 294 ? 18.234 31.172 -1.681 1 65.19 294 GLN A CA 1
ATOM 2303 C C . GLN A 1 294 ? 17.266 30 -1.86 1 65.19 294 GLN A C 1
ATOM 2305 O O . GLN A 1 294 ? 17.547 29.062 -2.621 1 65.19 294 GLN A O 1
ATOM 2310 N N . SER A 1 295 ? 16.078 30.344 -1.43 1 76.25 295 SER A N 1
ATOM 2311 C CA . SER A 1 295 ? 15.125 29.234 -1.543 1 76.25 295 SER A CA 1
ATOM 2312 C C . SER A 1 295 ? 14.477 29.203 -2.922 1 76.25 295 SER A C 1
ATOM 2314 O O . SER A 1 295 ? 14.148 30.25 -3.486 1 76.25 295 SER A O 1
ATOM 2316 N N . GLU A 1 296 ? 14.359 28.062 -3.492 1 78.81 296 GLU A N 1
ATOM 2317 C CA . GLU A 1 296 ? 13.766 27.844 -4.809 1 78.81 296 GLU A CA 1
ATOM 2318 C C . GLU A 1 296 ? 12.258 28.047 -4.773 1 78.81 296 GLU A C 1
ATOM 2320 O O . GLU A 1 296 ? 11.594 27.688 -3.799 1 78.81 296 GLU A O 1
ATOM 2325 N N . ILE A 1 297 ? 11.82 28.797 -5.777 1 82.44 297 ILE A N 1
ATOM 2326 C CA . ILE A 1 297 ? 10.383 28.875 -5.996 1 82.44 297 ILE A CA 1
ATOM 2327 C C . ILE A 1 297 ? 9.922 27.688 -6.836 1 82.44 297 ILE A C 1
ATOM 2329 O O . ILE A 1 297 ? 10.508 27.391 -7.883 1 82.44 297 ILE A O 1
ATOM 2333 N N . VAL A 1 298 ? 8.875 27 -6.281 1 87.31 298 VAL A N 1
ATOM 2334 C CA . VAL A 1 298 ? 8.469 25.781 -6.965 1 87.31 298 VAL A CA 1
ATOM 2335 C C . VAL A 1 298 ? 6.957 25.797 -7.203 1 87.31 298 VAL A C 1
ATOM 2337 O O . VAL A 1 298 ? 6.223 26.469 -6.484 1 87.31 298 VAL A O 1
ATOM 2340 N N . GLU A 1 299 ? 6.566 25.203 -8.25 1 87.88 299 GLU A N 1
ATOM 2341 C CA . GLU A 1 299 ? 5.176 24.859 -8.516 1 87.88 299 GLU A CA 1
ATOM 2342 C C . GLU A 1 299 ? 4.945 23.344 -8.391 1 87.88 299 GLU A C 1
ATOM 2344 O O . GLU A 1 299 ? 5.598 22.562 -9.07 1 87.88 299 GLU A O 1
ATOM 2349 N N . VAL A 1 300 ? 4.066 23.062 -7.461 1 90.19 300 VAL A N 1
ATOM 2350 C CA . VAL A 1 300 ? 3.773 21.656 -7.199 1 90.19 300 VAL A CA 1
ATOM 2351 C C . VAL A 1 300 ? 2.365 21.312 -7.688 1 90.19 300 VAL A C 1
ATOM 2353 O O . VAL A 1 300 ? 1.405 22.016 -7.359 1 90.19 300 VAL A O 1
ATOM 2356 N N . GLU A 1 301 ? 2.246 20.375 -8.516 1 91.5 301 GLU A N 1
ATOM 2357 C CA . GLU A 1 301 ? 0.953 19.797 -8.852 1 91.5 301 GLU A CA 1
ATOM 2358 C C . GLU A 1 301 ? 0.714 18.5 -8.094 1 91.5 301 GLU A C 1
ATOM 2360 O O . GLU A 1 301 ? 1.482 17.547 -8.227 1 91.5 301 GLU A O 1
ATOM 2365 N N . LEU A 1 302 ? -0.306 18.5 -7.316 1 91.19 302 LEU A N 1
ATOM 2366 C CA . LEU A 1 302 ? -0.649 17.312 -6.547 1 91.19 302 LEU A CA 1
ATOM 2367 C C . LEU A 1 302 ? -1.243 16.234 -7.445 1 91.19 302 LEU A C 1
ATOM 2369 O O . LEU A 1 302 ? -1.639 16.516 -8.578 1 91.19 302 LEU A O 1
ATOM 2373 N N . GLN A 1 303 ? -1.293 15.023 -6.977 1 88.12 303 GLN A N 1
ATOM 2374 C CA . GLN A 1 303 ? -1.832 13.898 -7.738 1 88.12 303 GLN A CA 1
ATOM 2375 C C . GLN A 1 303 ? -3.322 14.086 -8.008 1 88.12 303 GLN A C 1
ATOM 2377 O O . GLN A 1 303 ? -3.857 13.531 -8.969 1 88.12 303 GLN A O 1
ATOM 2382 N N . ASN A 1 304 ? -4 14.867 -7.207 1 84.5 304 ASN A N 1
ATOM 2383 C CA . ASN A 1 304 ? -5.422 15.109 -7.434 1 84.5 304 ASN A CA 1
ATOM 2384 C C . ASN A 1 304 ? -5.641 16.266 -8.398 1 84.5 304 ASN A C 1
ATOM 2386 O O . ASN A 1 304 ? -6.785 16.641 -8.688 1 84.5 304 ASN A O 1
ATOM 2390 N N . GLY A 1 305 ? -4.562 16.953 -8.844 1 84.88 305 GLY A N 1
ATOM 2391 C CA . GLY A 1 305 ? -4.656 17.969 -9.883 1 84.88 305 GLY A CA 1
ATOM 2392 C C . GLY A 1 305 ? -4.52 19.375 -9.344 1 84.88 305 GLY A C 1
ATOM 2393 O O . GLY A 1 305 ? -4.363 20.328 -10.109 1 84.88 305 GLY A O 1
ATOM 2394 N N . ALA A 1 306 ? -4.559 19.547 -8.047 1 85.81 306 ALA A N 1
ATOM 2395 C CA . ALA A 1 306 ? -4.41 20.875 -7.473 1 85.81 306 ALA A CA 1
ATOM 2396 C C . ALA A 1 306 ? -2.979 21.391 -7.633 1 85.81 306 ALA A C 1
ATOM 2398 O O . ALA A 1 306 ? -2.025 20.609 -7.543 1 85.81 306 ALA A O 1
ATOM 2399 N N . THR A 1 307 ? -2.855 22.641 -7.84 1 86.81 307 THR A N 1
ATOM 2400 C CA . THR A 1 307 ? -1.543 23.25 -8.023 1 86.81 307 THR A CA 1
ATOM 2401 C C . THR A 1 307 ? -1.242 24.25 -6.902 1 86.81 307 THR A C 1
ATOM 2403 O O . THR A 1 307 ? -2.084 25.078 -6.559 1 86.81 307 THR A O 1
ATOM 2406 N N . ILE A 1 308 ? -0.071 24.109 -6.344 1 86.31 308 ILE A N 1
ATOM 2407 C CA . ILE A 1 308 ? 0.402 24.969 -5.258 1 86.31 308 ILE A CA 1
ATOM 2408 C C . ILE A 1 308 ? 1.788 25.5 -5.594 1 86.31 308 ILE A C 1
ATOM 2410 O O . ILE A 1 308 ? 2.656 24.766 -6.062 1 86.31 308 ILE A O 1
ATOM 2414 N N . SER A 1 309 ? 1.921 26.75 -5.418 1 84.25 309 SER A N 1
ATOM 2415 C CA . SER A 1 309 ? 3.211 27.375 -5.699 1 84.25 309 SER A CA 1
ATOM 2416 C C . SER A 1 309 ? 3.727 28.141 -4.492 1 84.25 309 SER A C 1
ATOM 2418 O O . SER A 1 309 ? 2.949 28.797 -3.785 1 84.25 309 SER A O 1
ATOM 2420 N N . GLY A 1 310 ? 5.008 28.047 -4.273 1 82.62 310 GLY A N 1
ATOM 2421 C CA . GLY A 1 310 ? 5.637 28.766 -3.186 1 82.62 310 GLY A CA 1
ATOM 2422 C C . GLY A 1 310 ? 7.133 28.531 -3.088 1 82.62 310 GLY A C 1
ATOM 2423 O O . GLY A 1 310 ? 7.715 27.859 -3.941 1 82.62 310 GLY A O 1
ATOM 2424 N N . GLN A 1 311 ? 7.738 29.219 -2.148 1 83 311 GLN A N 1
ATOM 2425 C CA . GLN A 1 311 ? 9.156 29.016 -1.856 1 83 311 GLN A CA 1
ATOM 2426 C C . GLN A 1 311 ? 9.352 27.828 -0.916 1 83 311 GLN A C 1
ATOM 2428 O O . GLN A 1 311 ? 8.594 27.656 0.039 1 83 311 GLN A O 1
ATOM 2433 N N . VAL A 1 312 ? 10.336 27.062 -1.246 1 86.25 312 VAL A N 1
ATOM 2434 C CA . VAL A 1 312 ? 10.617 25.906 -0.389 1 86.25 312 VAL A CA 1
ATOM 2435 C C . VAL A 1 312 ? 11.188 26.391 0.943 1 86.25 312 VAL A C 1
ATOM 2437 O O . VAL A 1 312 ? 12.242 27.031 0.979 1 86.25 312 VAL A O 1
ATOM 2440 N N . VAL A 1 313 ? 10.469 26.156 1.983 1 83.81 313 VAL A N 1
ATOM 2441 C CA . VAL A 1 313 ? 10.93 26.516 3.322 1 83.81 313 VAL A CA 1
ATOM 2442 C C . VAL A 1 313 ? 11.734 25.359 3.918 1 83.81 313 VAL A C 1
ATOM 2444 O O . VAL A 1 313 ? 12.836 25.578 4.43 1 83.81 313 VAL A O 1
ATOM 2447 N N . THR A 1 314 ? 11.148 24.234 3.891 1 86.38 314 THR A N 1
ATOM 2448 C CA . THR A 1 314 ? 11.805 23.016 4.367 1 86.38 314 THR A CA 1
ATOM 2449 C C . THR A 1 314 ? 11.422 21.812 3.508 1 86.38 314 THR A C 1
ATOM 2451 O O . THR A 1 314 ? 10.367 21.812 2.867 1 86.38 314 THR A O 1
ATOM 2454 N N . ALA A 1 315 ? 12.336 20.906 3.396 1 87.81 315 ALA A N 1
ATOM 2455 C CA . ALA A 1 315 ? 12.078 19.641 2.717 1 87.81 315 ALA A CA 1
ATOM 2456 C C . ALA A 1 315 ? 12.648 18.469 3.512 1 87.81 315 ALA A C 1
ATOM 2458 O O . ALA A 1 315 ? 13.875 18.328 3.627 1 87.81 315 ALA A O 1
ATOM 2459 N N . SER A 1 316 ? 11.781 17.797 4.148 1 87.38 316 SER A N 1
ATOM 2460 C CA . SER A 1 316 ? 12.18 16.562 4.824 1 87.38 316 SER A CA 1
ATOM 2461 C C . SER A 1 316 ? 12.039 15.359 3.908 1 87.38 316 SER A C 1
ATOM 2463 O O . SER A 1 316 ? 11.75 15.5 2.719 1 87.38 316 SER A O 1
ATOM 2465 N N . LYS A 1 317 ? 12.289 14.195 4.445 1 84.56 317 LYS A N 1
ATOM 2466 C CA . LYS A 1 317 ? 12.125 12.977 3.66 1 84.56 317 LYS A CA 1
ATOM 2467 C C . LYS A 1 317 ? 10.648 12.633 3.469 1 84.56 317 LYS A C 1
ATOM 2469 O O . LYS A 1 317 ? 10.289 11.922 2.529 1 84.56 317 LYS A O 1
ATOM 2474 N N . TRP A 1 318 ? 9.805 13.234 4.316 1 93.88 318 TRP A N 1
ATOM 2475 C CA . TRP A 1 318 ? 8.391 12.898 4.27 1 93.88 318 TRP A CA 1
ATOM 2476 C C . TRP A 1 318 ? 7.594 14.008 3.582 1 93.88 318 TRP A C 1
ATOM 2478 O O . TRP A 1 318 ? 6.637 13.727 2.854 1 93.88 318 TRP A O 1
ATOM 2488 N N . ASP A 1 319 ? 8.047 15.266 3.855 1 94.25 319 ASP A N 1
ATOM 2489 C CA . ASP A 1 319 ? 7.195 16.391 3.498 1 94.25 319 ASP A CA 1
ATOM 2490 C C . ASP A 1 319 ? 8.008 17.516 2.854 1 94.25 319 ASP A C 1
ATOM 2492 O O . ASP A 1 319 ? 9.234 17.547 2.975 1 94.25 319 ASP A O 1
ATOM 2496 N N . VAL A 1 320 ? 7.316 18.344 2.119 1 92.31 320 VAL A N 1
ATOM 2497 C CA . VAL A 1 320 ? 7.855 19.609 1.638 1 92.31 320 VAL A CA 1
ATOM 2498 C C . VAL A 1 320 ? 6.969 20.766 2.105 1 92.31 320 VAL A C 1
ATOM 2500 O O . VAL A 1 320 ? 5.738 20.672 2.035 1 92.31 320 VAL A O 1
ATOM 2503 N N . THR A 1 321 ? 7.57 21.703 2.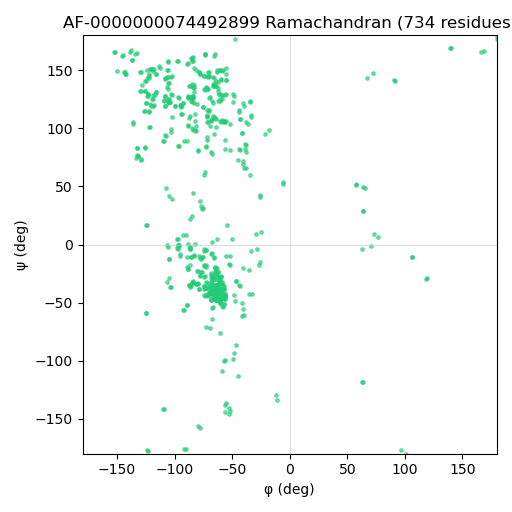691 1 90.38 321 THR A N 1
ATOM 2504 C CA . THR A 1 321 ? 6.852 22.875 3.156 1 90.38 321 THR A CA 1
ATOM 2505 C C . THR A 1 321 ? 7.125 24.078 2.246 1 90.38 321 THR A C 1
ATOM 2507 O O . THR A 1 321 ? 8.281 24.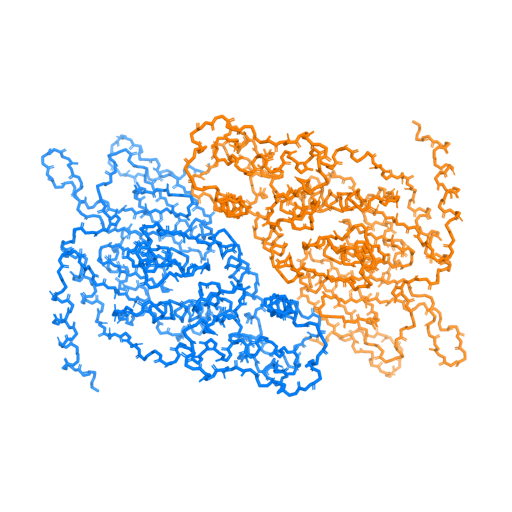422 2.01 1 90.38 321 THR A O 1
ATOM 2510 N N . LEU A 1 322 ? 6.074 24.578 1.75 1 86.69 322 LEU A N 1
ATOM 2511 C CA . LEU A 1 322 ? 6.164 25.75 0.886 1 86.69 322 LEU A CA 1
ATOM 2512 C C . LEU A 1 322 ? 5.676 27 1.613 1 86.69 322 LEU A C 1
ATOM 2514 O O . LEU A 1 322 ? 4.699 26.953 2.363 1 86.69 322 LEU A O 1
ATOM 2518 N N . GLY A 1 323 ? 6.48 28 1.443 1 81.38 323 GLY A N 1
ATOM 2519 C CA . GLY A 1 323 ? 6.105 29.266 2.061 1 81.38 323 GLY A CA 1
ATOM 2520 C C . GLY A 1 323 ? 5.977 30.406 1.065 1 81.38 323 GLY A C 1
ATOM 2521 O O . GLY A 1 323 ? 6.449 30.297 -0.069 1 81.38 323 GLY A O 1
ATOM 2522 N N . ARG A 1 324 ? 5.117 31.266 1.252 1 69.94 324 ARG A N 1
ATOM 2523 C CA . ARG A 1 324 ? 5.051 32.5 0.473 1 69.94 324 ARG A CA 1
ATOM 2524 C C . ARG A 1 324 ? 5.535 33.688 1.293 1 69.94 324 ARG A C 1
ATOM 2526 O O . ARG A 1 324 ? 5.199 33.812 2.471 1 69.94 324 ARG A O 1
ATOM 2533 N N . THR A 1 325 ? 6.652 34.312 0.619 1 54.88 325 THR A N 1
ATOM 2534 C CA . THR A 1 325 ? 7.258 35.438 1.282 1 54.88 325 THR A CA 1
ATOM 2535 C C . THR A 1 325 ? 6.457 36.719 1.006 1 54.88 325 THR A C 1
ATOM 2537 O O . THR A 1 325 ? 5.992 36.938 -0.116 1 54.88 325 THR A O 1
ATOM 2540 N N . GLU A 1 326 ? 5.578 37.156 1.903 1 52.72 326 GLU A N 1
ATOM 2541 C CA . GLU A 1 326 ? 5.102 38.5 1.665 1 52.72 326 GLU A CA 1
ATOM 2542 C C . GLU A 1 326 ? 6.258 39.469 1.37 1 52.72 326 GLU A C 1
ATOM 2544 O O . GLU A 1 326 ? 7.418 39.125 1.639 1 52.72 326 GLU A O 1
ATOM 2549 N N . SER A 1 327 ? 5.832 40.781 1.057 1 43.56 327 SER A N 1
ATOM 2550 C CA . SER A 1 327 ? 6.637 41.938 0.673 1 43.56 327 SER A CA 1
ATOM 2551 C C . SER A 1 327 ? 7.816 42.156 1.617 1 43.56 327 SER A C 1
ATOM 2553 O O . SER A 1 327 ? 7.703 41.906 2.822 1 43.56 327 SER A O 1
ATOM 2555 N N . VAL A 1 328 ? 8.961 42.156 1.025 1 41.59 328 VAL A N 1
ATOM 2556 C CA . VAL A 1 328 ? 10.242 42.562 1.582 1 41.59 328 VAL A CA 1
ATOM 2557 C C . VAL A 1 328 ? 10.062 43.812 2.424 1 41.59 328 VAL A C 1
ATOM 2559 O O . VAL A 1 328 ? 9.664 44.875 1.91 1 41.59 328 VAL A O 1
ATOM 2562 N N . VAL A 1 329 ? 9.5 43.75 3.516 1 37.5 329 VAL A N 1
ATOM 2563 C CA . VAL A 1 329 ? 9.422 45.031 4.172 1 37.5 329 VAL A CA 1
ATOM 2564 C C . VAL A 1 329 ? 10.836 45.562 4.418 1 37.5 329 VAL A C 1
ATOM 2566 O O . VAL A 1 329 ? 11.07 46.781 4.301 1 37.5 329 VAL A O 1
ATOM 2569 N N . GLY A 1 330 ? 11.594 45 5.465 1 37.91 330 GLY A N 1
ATOM 2570 C CA . GLY A 1 330 ? 12.617 45.812 6.109 1 37.91 330 GLY A CA 1
ATOM 2571 C C . GLY A 1 330 ? 13.852 46 5.25 1 37.91 330 GLY A C 1
ATOM 2572 O O . GLY A 1 330 ? 13.961 45.406 4.168 1 37.91 330 GLY A O 1
ATOM 2573 N N . GLU A 1 331 ? 14.711 47.094 5.68 1 42.5 331 GLU A N 1
ATOM 2574 C CA . GLU A 1 331 ? 15.961 47.531 5.07 1 42.5 331 GLU A CA 1
ATOM 2575 C C . GLU A 1 331 ? 16.812 46.375 4.629 1 42.5 331 GLU A C 1
ATOM 2577 O O . GLU A 1 331 ? 17.547 46.469 3.635 1 42.5 331 GLU A O 1
ATOM 2582 N N . GLU A 1 332 ? 17.094 45.469 5.617 1 44.53 332 GLU A N 1
ATOM 2583 C CA . GLU A 1 332 ? 18.094 44.469 5.293 1 44.53 332 GLU A CA 1
ATOM 2584 C C . GLU A 1 332 ? 17.484 43.281 4.57 1 44.53 332 GLU A C 1
ATOM 2586 O O . GLU A 1 332 ? 18.125 42.25 4.379 1 44.53 332 GLU A O 1
ATOM 2591 N N . GLY A 1 333 ? 16.312 43.375 3.842 1 44.22 333 GLY A N 1
ATOM 2592 C CA . GLY A 1 333 ? 15.758 42.406 2.93 1 44.22 333 GLY A CA 1
ATOM 2593 C C . GLY A 1 333 ? 15.156 41.188 3.643 1 44.22 333 GLY A C 1
ATOM 2594 O O . GLY A 1 333 ? 15.109 40.094 3.094 1 44.22 333 GLY A O 1
ATOM 2595 N N . GLN A 1 334 ? 15.055 41.281 4.984 1 42.16 334 GLN A N 1
ATOM 2596 C CA . GLN A 1 334 ? 14.531 40.094 5.648 1 42.16 334 GLN A CA 1
ATOM 2597 C C . GLN A 1 334 ? 13.055 39.906 5.32 1 42.16 334 GLN A C 1
ATOM 2599 O O . GLN A 1 334 ? 12.289 40.875 5.262 1 42.16 334 GLN A O 1
ATOM 2604 N N . VAL A 1 335 ? 12.578 39.062 4.473 1 47.12 335 VAL A N 1
ATOM 2605 C CA . VAL A 1 335 ? 11.234 38.562 4.168 1 47.12 335 VAL A CA 1
ATOM 2606 C C . VAL A 1 335 ? 10.609 37.969 5.426 1 47.12 335 VAL A C 1
ATOM 2608 O O . VAL A 1 335 ? 11.188 37.094 6.055 1 47.12 335 VAL A O 1
ATOM 2611 N N . GLU A 1 336 ? 9.836 38.812 6.289 1 48.47 336 GLU A N 1
ATOM 2612 C CA . GLU A 1 336 ? 9.234 38.281 7.5 1 48.47 336 GLU A CA 1
ATOM 2613 C C . GLU A 1 336 ? 8.328 37.094 7.18 1 48.47 336 GLU A C 1
ATOM 2615 O O . GLU A 1 336 ? 8.062 36.812 6.012 1 48.47 336 GLU A O 1
ATOM 2620 N N . SER A 1 337 ? 6.805 37.188 8.133 1 49.72 337 SER A N 1
ATOM 2621 C CA . SER A 1 337 ? 6.121 35.969 8.586 1 49.72 337 SER A CA 1
ATOM 2622 C C . SER A 1 337 ? 5.246 35.375 7.488 1 49.72 337 SER A C 1
ATOM 2624 O O . SER A 1 337 ? 4.461 36.094 6.863 1 49.72 337 SER A O 1
ATOM 2626 N N . ILE A 1 338 ? 5.508 34.25 6.754 1 60.78 338 ILE A N 1
ATOM 2627 C CA . ILE A 1 338 ? 5.129 33.344 5.672 1 60.78 338 ILE A CA 1
ATOM 2628 C C . ILE A 1 338 ? 4.082 32.344 6.168 1 60.78 338 ILE A C 1
ATOM 2630 O O . ILE A 1 338 ? 4.086 31.984 7.344 1 60.78 338 ILE A O 1
ATOM 2634 N N . CYS A 1 339 ? 2.715 32.5 5.562 1 76.81 339 CYS A N 1
ATOM 2635 C CA . CYS A 1 339 ? 1.975 31.25 5.711 1 76.81 339 CYS A CA 1
ATOM 2636 C C . CYS A 1 339 ? 2.664 30.109 4.965 1 76.81 339 CYS A C 1
ATOM 2638 O O . CYS A 1 339 ? 3.352 30.344 3.969 1 76.81 339 CYS A O 1
ATOM 2640 N N . SER A 1 340 ? 2.643 28.984 5.621 1 84.31 340 SER A N 1
ATOM 2641 C CA . SER A 1 340 ? 3.271 27.844 4.98 1 84.31 340 SER A CA 1
ATOM 2642 C C . SER A 1 340 ? 2.268 26.719 4.754 1 84.31 340 SER A C 1
ATOM 2644 O O . SER A 1 340 ? 1.241 26.641 5.438 1 84.31 340 SER A O 1
ATOM 2646 N N . VAL A 1 341 ? 2.5 25.984 3.766 1 88.62 341 VAL A N 1
ATOM 2647 C CA . VAL A 1 341 ? 1.726 24.781 3.525 1 88.62 341 VAL A CA 1
ATOM 2648 C C . VAL A 1 341 ? 2.664 23.578 3.41 1 88.62 341 VAL A C 1
ATOM 2650 O O . VAL A 1 341 ? 3.631 23.609 2.645 1 88.62 341 VAL A O 1
ATOM 2653 N N . THR A 1 342 ? 2.428 22.641 4.25 1 92.38 342 THR A N 1
ATOM 2654 C CA . THR A 1 342 ? 3.209 21.406 4.223 1 92.38 342 THR A CA 1
ATOM 2655 C C . THR A 1 342 ? 2.479 20.312 3.439 1 92.38 342 THR A C 1
ATOM 2657 O O . THR A 1 342 ? 1.307 20.047 3.701 1 92.38 342 THR A O 1
ATOM 2660 N N . LEU A 1 343 ? 3.184 19.766 2.469 1 93.44 343 LEU A N 1
ATOM 2661 C CA . LEU A 1 343 ? 2.646 18.734 1.584 1 93.44 343 LEU A CA 1
ATOM 2662 C C . LEU A 1 343 ? 3.418 17.422 1.735 1 93.44 343 LEU A C 1
ATOM 2664 O O . LEU A 1 343 ? 4.652 17.422 1.726 1 93.44 343 LEU A O 1
ATOM 2668 N N . PRO A 1 344 ? 2.682 16.344 1.959 1 95.81 344 PRO A N 1
ATOM 2669 C CA . PRO A 1 344 ? 3.395 15.062 1.931 1 95.81 344 PRO A CA 1
ATOM 2670 C C . PRO A 1 344 ? 3.92 14.711 0.541 1 95.81 344 PRO A C 1
ATOM 2672 O O . PRO A 1 344 ? 3.188 14.82 -0.446 1 95.81 344 PRO A O 1
ATOM 2675 N N . LYS A 1 345 ? 5.102 14.242 0.446 1 95.25 345 LYS A N 1
ATOM 2676 C CA . LYS A 1 345 ? 5.77 14.008 -0.832 1 95.25 345 LYS A CA 1
ATOM 2677 C C . LYS A 1 345 ? 5.059 12.914 -1.63 1 95.25 345 LYS A C 1
ATOM 2679 O O . LYS A 1 345 ? 5.078 12.93 -2.863 1 95.25 345 LYS A O 1
ATOM 2684 N N . ASP A 1 346 ? 4.398 11.914 -0.982 1 94.31 346 ASP A N 1
ATOM 2685 C CA . ASP A 1 346 ? 3.777 10.797 -1.688 1 94.31 346 ASP A CA 1
ATOM 2686 C C . ASP A 1 346 ? 2.512 11.242 -2.414 1 94.31 346 ASP A C 1
ATOM 2688 O O . ASP A 1 346 ? 1.927 10.477 -3.182 1 94.31 346 ASP A O 1
ATOM 2692 N N . GLU A 1 347 ? 2.125 12.508 -2.213 1 93.56 347 GLU A N 1
ATOM 2693 C CA . GLU A 1 347 ? 0.947 13.047 -2.889 1 93.56 347 GLU A CA 1
ATOM 2694 C C . GLU A 1 347 ? 1.341 14 -4.012 1 93.56 347 GLU A C 1
ATOM 2696 O O . GLU A 1 347 ? 0.478 14.523 -4.719 1 93.56 347 GLU A O 1
ATOM 2701 N N . ILE A 1 348 ? 2.602 14.242 -4.207 1 93.31 348 ILE A N 1
ATOM 2702 C CA . ILE A 1 348 ? 3.082 15.18 -5.215 1 93.31 348 ILE A CA 1
ATOM 2703 C C . ILE A 1 348 ? 3.17 14.477 -6.57 1 93.31 348 ILE A C 1
ATOM 2705 O O . ILE A 1 348 ? 3.738 13.391 -6.676 1 93.31 348 ILE A O 1
ATOM 2709 N N . GLY A 1 349 ? 2.557 15.031 -7.566 1 90.5 349 GLY A N 1
ATOM 2710 C CA . GLY A 1 349 ? 2.605 14.523 -8.93 1 90.5 349 GLY A CA 1
ATOM 2711 C C . GLY A 1 349 ? 3.717 15.133 -9.758 1 90.5 349 GLY A C 1
ATOM 2712 O O . GLY A 1 349 ? 4.551 14.422 -10.312 1 90.5 349 GLY A O 1
ATOM 2713 N N . VAL A 1 350 ? 3.668 16.484 -9.812 1 88.19 350 VAL A N 1
ATOM 2714 C CA . VAL A 1 350 ? 4.664 17.234 -10.57 1 88.19 350 VAL A CA 1
ATOM 2715 C C . VAL A 1 350 ? 5.324 18.281 -9.672 1 88.19 350 VAL A C 1
ATOM 2717 O O . VAL A 1 350 ? 4.652 18.922 -8.859 1 88.19 350 VAL A O 1
ATOM 2720 N N . TYR A 1 351 ? 6.578 18.25 -9.773 1 89.06 351 TYR A N 1
ATOM 2721 C CA . TYR A 1 351 ? 7.391 19.234 -9.07 1 89.06 351 TYR A CA 1
ATOM 2722 C C . TYR A 1 351 ? 8.266 20.016 -10.039 1 89.06 351 TYR A C 1
ATOM 2724 O O . TYR A 1 351 ? 9.18 19.469 -10.648 1 89.06 351 TYR A O 1
ATOM 2732 N N . LYS A 1 352 ? 7.984 21.344 -10.156 1 87.25 352 LYS A N 1
ATOM 2733 C CA . LYS A 1 352 ? 8.695 22.188 -11.117 1 87.25 352 LYS A CA 1
ATOM 2734 C C . LYS A 1 352 ? 9.367 23.375 -10.414 1 87.25 352 LYS A C 1
ATOM 2736 O O . LYS A 1 352 ? 8.727 24.078 -9.641 1 87.25 352 LYS A O 1
ATOM 2741 N N . ILE A 1 353 ? 10.609 23.516 -10.719 1 85.44 353 ILE A N 1
ATOM 2742 C CA . ILE A 1 353 ? 11.328 24.688 -10.234 1 85.44 353 ILE A CA 1
ATOM 2743 C C . ILE A 1 353 ? 11.109 25.859 -11.188 1 85.44 353 ILE A C 1
ATOM 2745 O O . ILE A 1 353 ? 11.281 25.719 -12.406 1 85.44 353 ILE A O 1
ATOM 2749 N N . VAL A 1 354 ? 10.602 26.891 -10.641 1 80.31 354 VAL A N 1
ATOM 2750 C CA . VAL A 1 354 ? 10.328 28.062 -11.453 1 80.31 354 VAL A CA 1
ATOM 2751 C C . VAL A 1 354 ? 11.562 28.969 -11.492 1 80.31 354 VAL A C 1
ATOM 2753 O O . VAL A 1 354 ? 12.117 29.312 -10.445 1 80.31 354 VAL A O 1
ATOM 2756 N N . GLU A 1 355 ? 12.414 29.016 -12.609 1 70.12 355 GLU A N 1
ATOM 2757 C CA . GLU A 1 355 ? 13.594 29.875 -12.758 1 70.12 355 GLU A CA 1
ATOM 2758 C C . GLU A 1 355 ? 13.211 31.344 -12.875 1 70.12 355 GLU A C 1
ATOM 2760 O O . GLU A 1 355 ? 12.312 31.688 -13.641 1 70.12 355 GLU A O 1
ATOM 2765 N N . THR A 1 356 ? 13.422 32.062 -11.898 1 55.69 356 THR A N 1
ATOM 2766 C CA . THR A 1 356 ? 13.242 33.531 -12 1 55.69 356 THR A CA 1
ATOM 2767 C C . THR A 1 356 ? 14.367 34.156 -12.82 1 55.69 356 THR A C 1
ATOM 2769 O O . THR A 1 356 ? 15.547 33.906 -12.539 1 55.69 356 THR A O 1
ATOM 2772 N N . SER A 1 357 ? 14.344 34.219 -14.242 1 46.22 357 SER A N 1
ATOM 2773 C CA . SER A 1 357 ? 15.328 35.031 -14.961 1 46.22 357 SER A CA 1
ATOM 2774 C C . SER A 1 357 ? 15.586 36.375 -14.258 1 46.22 357 SER A C 1
ATOM 2776 O O . SER A 1 357 ? 14.648 37.062 -13.867 1 46.22 357 SER A O 1
ATOM 2778 N N . LYS A 1 358 ? 16.75 36.75 -13.852 1 45 358 LYS A N 1
ATOM 2779 C CA . LYS A 1 358 ? 17.219 38 -13.305 1 45 358 LYS A CA 1
ATOM 2780 C C . LYS A 1 358 ? 16.75 39.188 -14.164 1 45 358 LYS A C 1
ATOM 2782 O O . LYS A 1 358 ? 17.062 40.344 -13.867 1 45 358 LYS A O 1
ATOM 2787 N N . GLY A 1 359 ? 16.812 39.156 -15.617 1 36.69 359 GLY A N 1
ATOM 2788 C CA . GLY A 1 359 ? 16.719 40.469 -16.172 1 36.69 359 GLY A CA 1
ATOM 2789 C C . GLY A 1 359 ? 15.469 41.219 -15.734 1 36.69 359 GLY A C 1
ATOM 2790 O O . GLY A 1 359 ? 14.617 40.656 -15.039 1 36.69 359 GLY A O 1
ATOM 2791 N N . LEU A 1 360 ? 14.836 42.188 -16.891 1 32.16 360 LEU A N 1
ATOM 2792 C CA . LEU A 1 360 ? 13.93 43.312 -16.797 1 32.16 360 LEU A CA 1
ATOM 2793 C C . LEU A 1 360 ? 12.68 42.938 -15.992 1 32.16 360 LEU A C 1
ATOM 2795 O O . LEU A 1 360 ? 12.422 41.781 -15.742 1 32.16 360 LEU A O 1
ATOM 2799 N N . GLY A 1 361 ? 11.383 43.562 -16.484 1 30.95 361 GLY A N 1
ATOM 2800 C CA . GLY A 1 361 ? 10 43.75 -16.109 1 30.95 361 GLY A CA 1
ATOM 2801 C C . GLY A 1 361 ? 9.266 42.469 -15.812 1 30.95 361 GLY A C 1
ATOM 2802 O O . GLY A 1 361 ? 8.852 42.219 -14.68 1 30.95 361 GLY A O 1
ATOM 2803 N N . ASP A 1 362 ? 8.477 42.031 -16.891 1 33.59 362 ASP A N 1
ATOM 2804 C CA . ASP A 1 362 ? 7.336 41.125 -16.812 1 33.59 362 ASP A CA 1
ATOM 2805 C C . ASP A 1 362 ? 7.801 39.719 -16.516 1 33.59 362 ASP A C 1
ATOM 2807 O O . ASP A 1 362 ? 8.594 39.156 -17.281 1 33.59 362 ASP A O 1
ATOM 2811 N N . LYS A 1 363 ? 7.922 39.312 -15.406 1 32.78 363 LYS A N 1
ATOM 2812 C CA . LYS A 1 363 ? 8.289 38.031 -14.812 1 32.78 363 LYS A CA 1
ATOM 2813 C C . LYS A 1 363 ? 7.707 36.875 -15.609 1 32.78 363 LYS A C 1
ATOM 2815 O O . LYS A 1 363 ? 6.531 36.531 -15.461 1 32.78 363 LYS A O 1
ATOM 2820 N N . LYS A 1 364 ? 8.227 36.719 -16.938 1 31.69 364 LYS A N 1
ATOM 2821 C CA . LYS A 1 364 ? 7.809 35.531 -17.656 1 31.69 364 LYS A CA 1
ATOM 2822 C C . LYS A 1 364 ? 8.328 34.281 -16.953 1 31.69 364 LYS A C 1
ATOM 2824 O O . LYS A 1 364 ? 9.531 34.125 -16.734 1 31.69 364 LYS A O 1
ATOM 2829 N N . ILE A 1 365 ? 7.664 33.5 -16.188 1 27.72 365 ILE A N 1
ATOM 2830 C CA . ILE A 1 365 ? 7.785 32.188 -15.57 1 27.72 365 ILE A CA 1
ATOM 2831 C C . ILE A 1 365 ? 8.133 31.156 -16.625 1 27.72 365 ILE A C 1
ATOM 2833 O O . ILE A 1 365 ? 7.371 30.938 -17.562 1 27.72 365 ILE A O 1
ATOM 2837 N N . ASN A 1 366 ? 9.422 31.031 -17.016 1 27.06 366 ASN A N 1
ATOM 2838 C CA . ASN A 1 366 ? 9.734 29.984 -17.984 1 27.06 366 ASN A CA 1
ATOM 2839 C C . ASN A 1 366 ? 9.656 28.594 -17.344 1 27.06 366 ASN A C 1
ATOM 2841 O O . ASN A 1 366 ? 10.25 28.359 -16.297 1 27.06 366 ASN A O 1
ATOM 2845 N N . TYR A 1 367 ? 8.742 27.828 -17.672 1 24.58 367 TYR A N 1
ATOM 2846 C CA . TYR A 1 367 ? 8.469 26.438 -17.344 1 24.58 367 TYR A CA 1
ATOM 2847 C C . TYR A 1 367 ? 9.508 25.5 -17.953 1 24.58 367 TYR A C 1
ATOM 2849 O O . TYR A 1 367 ? 9.828 25.625 -19.141 1 24.58 367 TYR A O 1
ATOM 2857 N N . ILE A 1 368 ? 10.609 25.406 -17.406 1 24.45 368 ILE A N 1
ATOM 2858 C CA . ILE A 1 368 ? 11.516 24.438 -18.016 1 24.45 368 ILE A CA 1
ATOM 2859 C C . ILE A 1 368 ? 10.859 23.062 -18.047 1 24.45 368 ILE A C 1
ATOM 2861 O O . ILE A 1 368 ? 10.461 22.531 -17 1 24.45 368 ILE A O 1
ATOM 2865 N N . ASP A 1 369 ? 10.359 22.438 -19.172 1 23.88 369 ASP A N 1
ATOM 2866 C CA . ASP A 1 369 ? 9.953 21.078 -19.484 1 23.88 369 ASP A CA 1
ATOM 2867 C C . ASP A 1 369 ? 11.094 20.094 -19.219 1 23.88 369 ASP A C 1
ATOM 2869 O O . ASP A 1 369 ? 12.258 20.391 -19.5 1 23.88 369 ASP A O 1
ATOM 2873 N N . MET B 1 1 ? 24.594 -22.172 -31.188 1 34.94 1 MET B N 1
ATOM 2874 C CA . MET B 1 1 ? 23.984 -23.484 -31.406 1 34.94 1 MET B CA 1
ATOM 2875 C C . MET B 1 1 ? 23.359 -24.016 -30.125 1 34.94 1 MET B C 1
ATOM 2877 O O . MET B 1 1 ? 24.047 -24.219 -29.125 1 34.94 1 MET B O 1
ATOM 2881 N N . PRO B 1 2 ? 22.234 -23.625 -29.766 1 45.91 2 PRO B N 1
ATOM 2882 C CA . PRO B 1 2 ? 21.562 -23.984 -28.516 1 45.91 2 PRO B CA 1
ATOM 2883 C C . PRO B 1 2 ? 21.688 -25.469 -28.188 1 45.91 2 PRO B C 1
ATOM 2885 O O . PRO B 1 2 ? 21.719 -26.312 -29.109 1 45.91 2 PRO B O 1
ATOM 2888 N N . ASN B 1 3 ? 22.484 -25.734 -27.188 1 58.62 3 ASN B N 1
ATOM 2889 C CA . ASN B 1 3 ? 23.016 -27.047 -26.875 1 58.62 3 ASN B CA 1
ATOM 2890 C C . ASN B 1 3 ? 21.938 -28.125 -26.984 1 58.62 3 ASN B C 1
ATOM 2892 O O . ASN B 1 3 ? 21.016 -28.156 -26.172 1 58.62 3 ASN B O 1
ATOM 2896 N N . ILE B 1 4 ? 21.734 -28.562 -28.25 1 57.81 4 ILE B N 1
ATOM 2897 C CA . ILE B 1 4 ? 20.859 -29.703 -28.562 1 57.81 4 ILE B CA 1
ATOM 2898 C C . ILE B 1 4 ? 20.922 -30.719 -27.422 1 57.81 4 ILE B C 1
ATOM 2900 O O . ILE B 1 4 ? 19.891 -31.266 -27.031 1 57.81 4 ILE B O 1
ATOM 2904 N N . ILE B 1 5 ? 22.078 -30.891 -27 1 63.62 5 ILE B N 1
ATOM 2905 C CA . ILE B 1 5 ? 22.266 -31.875 -25.938 1 63.62 5 ILE B CA 1
ATOM 2906 C C . ILE B 1 5 ? 21.578 -31.375 -24.672 1 63.62 5 ILE B C 1
ATOM 2908 O O . ILE B 1 5 ? 20.891 -32.156 -23.984 1 63.62 5 ILE B O 1
ATOM 2912 N N . ALA B 1 6 ? 21.75 -30.188 -24.422 1 68.69 6 ALA B N 1
ATOM 2913 C CA . ALA B 1 6 ? 21.141 -29.609 -23.234 1 68.69 6 ALA B CA 1
ATOM 2914 C C . ALA B 1 6 ? 19.625 -29.656 -23.312 1 68.69 6 ALA B C 1
ATOM 2916 O O . ALA B 1 6 ? 18.953 -29.969 -22.328 1 68.69 6 ALA B O 1
ATOM 2917 N N . ARG B 1 7 ? 19.188 -29.5 -24.5 1 70.19 7 ARG B N 1
ATOM 2918 C CA . ARG B 1 7 ? 17.75 -29.547 -24.703 1 70.19 7 ARG B CA 1
ATOM 2919 C C . ARG B 1 7 ? 17.219 -30.969 -24.547 1 70.19 7 ARG B C 1
ATOM 2921 O O . ARG B 1 7 ? 16.141 -31.188 -23.969 1 70.19 7 ARG B O 1
ATOM 2928 N N . PHE B 1 8 ? 18 -31.797 -25.125 1 71.25 8 PHE B N 1
ATOM 2929 C CA . PHE B 1 8 ? 17.609 -33.188 -25.016 1 71.25 8 PHE B CA 1
ATOM 2930 C C . PHE B 1 8 ? 17.625 -33.656 -23.562 1 71.25 8 PHE B C 1
ATOM 2932 O O . PHE B 1 8 ? 16.719 -34.344 -23.109 1 71.25 8 PHE B O 1
ATOM 2939 N N . GLN B 1 9 ? 18.594 -33.281 -22.812 1 73.44 9 GLN B N 1
ATOM 2940 C CA . GLN B 1 9 ? 18.688 -33.594 -21.391 1 73.44 9 GLN B CA 1
ATOM 2941 C C . GLN B 1 9 ? 17.547 -32.969 -20.609 1 73.44 9 GLN B C 1
ATOM 2943 O O . GLN B 1 9 ? 16.969 -33.594 -19.719 1 73.44 9 GLN B O 1
ATOM 2948 N N . ALA B 1 10 ? 17.25 -31.859 -21.031 1 78.5 10 ALA B N 1
ATOM 2949 C CA . ALA B 1 10 ? 16.141 -31.156 -20.375 1 78.5 10 ALA B CA 1
ATOM 2950 C C . ALA B 1 10 ? 14.82 -31.875 -20.625 1 78.5 10 ALA B C 1
ATOM 2952 O O . ALA B 1 10 ? 14 -32.031 -19.719 1 78.5 10 ALA B O 1
ATOM 2953 N N . ARG B 1 11 ? 14.672 -32.312 -21.828 1 75.38 11 ARG B N 1
ATOM 2954 C CA . ARG B 1 11 ? 13.453 -33.031 -22.188 1 75.38 11 ARG B CA 1
ATOM 2955 C C . ARG B 1 11 ? 13.336 -34.344 -21.406 1 75.38 11 ARG B C 1
ATOM 2957 O O . ARG B 1 11 ? 12.25 -34.688 -20.938 1 75.38 11 ARG B O 1
ATOM 2964 N N . LEU B 1 12 ? 14.398 -34.969 -21.312 1 77.25 12 LEU B N 1
ATOM 2965 C CA . LEU B 1 12 ? 14.398 -36.219 -20.562 1 77.25 12 LEU B CA 1
ATOM 2966 C C . LEU B 1 12 ? 14.078 -35.969 -19.094 1 77.25 12 LEU B C 1
ATOM 2968 O O . LEU B 1 12 ? 13.32 -36.719 -18.484 1 77.25 12 LEU B O 1
ATOM 2972 N N . ALA B 1 13 ? 14.656 -35 -18.641 1 83.56 13 ALA B N 1
ATOM 2973 C CA . ALA B 1 13 ? 14.422 -34.656 -17.25 1 83.56 13 ALA B CA 1
ATOM 2974 C C . ALA B 1 13 ? 12.969 -34.281 -17.016 1 83.56 13 ALA B C 1
ATOM 2976 O O . ALA B 1 13 ? 12.359 -34.688 -16.016 1 83.56 13 ALA B O 1
ATOM 2977 N N . LEU B 1 14 ? 12.406 -33.562 -17.953 1 86.75 14 LEU B N 1
ATOM 2978 C CA . LEU B 1 14 ? 11.023 -33.125 -17.875 1 86.75 14 LEU B CA 1
ATOM 2979 C C . LEU B 1 14 ? 10.07 -34.312 -17.891 1 86.75 14 LEU B C 1
ATOM 2981 O O . LEU B 1 14 ? 9.062 -34.312 -17.172 1 86.75 14 LEU B O 1
ATOM 2985 N N . GLY B 1 15 ? 10.445 -35.25 -18.672 1 83.19 15 GLY B N 1
ATOM 2986 C CA . GLY B 1 15 ? 9.625 -36.469 -18.812 1 83.19 15 GLY B CA 1
ATOM 2987 C C . GLY B 1 15 ? 9.766 -37.406 -17.625 1 83.19 15 GLY B C 1
ATOM 2988 O O . GLY B 1 15 ? 8.938 -38.312 -17.438 1 83.19 15 GLY B O 1
ATOM 2989 N N . SER B 1 16 ? 10.719 -37.156 -16.766 1 84.94 16 SER B N 1
ATOM 2990 C CA . SER B 1 16 ? 11.023 -38.094 -15.703 1 84.94 16 SER B CA 1
ATOM 2991 C C . SER B 1 16 ? 10.32 -37.719 -14.406 1 84.94 16 SER B C 1
ATOM 2993 O O . SER B 1 16 ? 10.406 -38.438 -13.414 1 84.94 16 SER B O 1
ATOM 2995 N N . HIS B 1 17 ? 9.586 -36.656 -14.391 1 90.38 17 HIS B N 1
ATOM 2996 C CA . HIS B 1 17 ? 8.891 -36.25 -13.172 1 90.38 17 HIS B CA 1
ATOM 2997 C C . HIS B 1 17 ? 7.758 -37.219 -12.836 1 90.38 17 HIS B C 1
ATOM 2999 O O . HIS B 1 17 ? 6.938 -37.531 -13.695 1 90.38 17 HIS B O 1
ATOM 3005 N N . PRO B 1 18 ? 7.715 -37.75 -11.664 1 87.94 18 PRO B N 1
ATOM 3006 C CA . PRO B 1 18 ? 6.602 -38.625 -11.273 1 87.94 18 PRO B CA 1
ATOM 3007 C C . PRO B 1 18 ? 5.27 -37.875 -11.211 1 87.94 18 PRO B C 1
ATOM 3009 O O . PRO B 1 18 ? 5.25 -36.656 -11.133 1 87.94 18 PRO B O 1
ATOM 3012 N N . PRO B 1 19 ? 4.188 -38.562 -11.219 1 84.5 19 PRO B N 1
ATOM 3013 C CA . PRO B 1 19 ? 2.859 -37.969 -11.25 1 84.5 19 PRO B CA 1
ATOM 3014 C C . PRO B 1 19 ? 2.566 -37.125 -10.008 1 84.5 19 PRO B C 1
ATOM 3016 O O . PRO B 1 19 ? 1.704 -36.25 -10.047 1 84.5 19 PRO B O 1
ATOM 3019 N N . ASN B 1 20 ? 3.24 -37.312 -8.969 1 87.19 20 ASN B N 1
ATOM 3020 C CA . ASN B 1 20 ? 2.959 -36.594 -7.734 1 87.19 20 ASN B CA 1
ATOM 3021 C C . ASN B 1 20 ? 3.883 -35.375 -7.566 1 87.19 20 ASN B C 1
ATOM 3023 O O . ASN B 1 20 ? 3.773 -34.625 -6.586 1 87.19 20 ASN B O 1
ATOM 3027 N N . VAL B 1 21 ? 4.785 -35.25 -8.5 1 88 21 VAL B N 1
ATOM 3028 C CA . VAL B 1 21 ? 5.703 -34.125 -8.445 1 88 21 VAL B CA 1
ATOM 3029 C C . VAL B 1 21 ? 5.785 -33.438 -9.812 1 88 21 VAL B C 1
ATOM 3031 O O . VAL B 1 21 ? 6.809 -33.531 -10.5 1 88 21 VAL B O 1
ATOM 3034 N N . PRO B 1 22 ? 4.84 -32.719 -10.133 1 91.94 22 PRO B N 1
ATOM 3035 C CA . PRO B 1 22 ? 4.871 -32.031 -11.43 1 91.94 22 PRO B CA 1
ATOM 3036 C C . PRO B 1 22 ? 6.016 -31.031 -11.547 1 91.94 22 PRO B C 1
ATOM 3038 O O . PRO B 1 22 ? 6.438 -30.469 -10.539 1 91.94 22 PRO B O 1
ATOM 3041 N N . PRO B 1 23 ? 6.5 -30.875 -12.742 1 92.94 23 PRO B N 1
ATOM 3042 C CA . PRO B 1 23 ? 7.57 -29.891 -12.938 1 92.94 23 PRO B CA 1
ATOM 3043 C C . PRO B 1 23 ? 7.09 -28.453 -12.797 1 92.94 23 PRO B C 1
ATOM 3045 O O . PRO B 1 23 ? 5.926 -28.156 -13.086 1 92.94 23 PRO B O 1
ATOM 3048 N N . ILE B 1 24 ? 7.969 -27.594 -12.328 1 94.12 24 ILE B N 1
ATOM 3049 C CA . ILE B 1 24 ? 7.734 -26.156 -12.273 1 94.12 24 ILE B CA 1
ATOM 3050 C C . ILE B 1 24 ? 8.328 -25.484 -13.508 1 94.12 24 ILE B C 1
ATOM 3052 O O . ILE B 1 24 ? 9.523 -25.625 -13.773 1 94.12 24 ILE B O 1
ATOM 3056 N N . ILE B 1 25 ? 7.48 -24.828 -14.273 1 92.25 25 ILE B N 1
ATOM 3057 C CA . ILE B 1 25 ? 7.93 -24.172 -15.5 1 92.25 25 ILE B CA 1
ATOM 3058 C C . ILE B 1 25 ? 7.625 -22.672 -15.422 1 92.25 25 ILE B C 1
ATOM 3060 O O . ILE B 1 25 ? 6.473 -22.281 -15.234 1 92.25 25 ILE B O 1
ATOM 3064 N N . LEU B 1 26 ? 8.641 -21.844 -15.492 1 93.31 26 LEU B N 1
ATOM 3065 C CA . LEU B 1 26 ? 8.5 -20.391 -15.547 1 93.31 26 LEU B CA 1
ATOM 3066 C C . LEU B 1 26 ? 8.484 -19.891 -17 1 93.31 26 LEU B C 1
ATOM 3068 O O . LEU B 1 26 ? 9.461 -20.062 -17.719 1 93.31 26 LEU B O 1
ATOM 3072 N N . HIS B 1 27 ? 7.309 -19.391 -17.391 1 90 27 HIS B N 1
ATOM 3073 C CA . HIS B 1 27 ? 7.168 -18.797 -18.719 1 90 27 HIS B CA 1
ATOM 3074 C C . HIS B 1 27 ? 7.531 -17.328 -18.719 1 90 27 HIS B C 1
ATOM 3076 O O . HIS B 1 27 ? 7.043 -16.562 -17.875 1 90 27 HIS B O 1
ATOM 3082 N N . SER B 1 28 ? 8.406 -16.906 -19.578 1 87.5 28 SER B N 1
ATOM 3083 C CA . SER B 1 28 ? 8.844 -15.516 -19.672 1 87.5 28 SER B CA 1
ATOM 3084 C C . SER B 1 28 ? 8.961 -15.062 -21.125 1 87.5 28 SER B C 1
ATOM 3086 O O . SER B 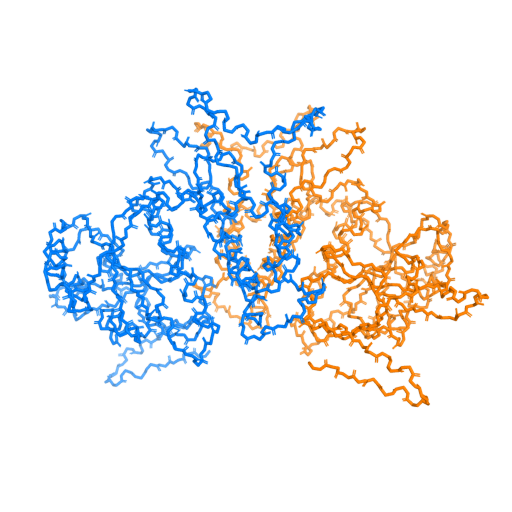1 28 ? 8.672 -15.828 -22.047 1 87.5 28 SER B O 1
ATOM 3088 N N . ARG B 1 29 ? 9.086 -13.789 -21.328 1 80.19 29 ARG B N 1
ATOM 3089 C CA . ARG B 1 29 ? 9.383 -13.211 -22.641 1 80.19 29 ARG B CA 1
ATOM 3090 C C . ARG B 1 29 ? 10.641 -12.352 -22.578 1 80.19 29 ARG B C 1
ATOM 3092 O O . ARG B 1 29 ? 11.031 -11.875 -21.516 1 80.19 29 ARG B O 1
ATOM 3099 N N . PRO B 1 30 ? 11.305 -12.336 -23.75 1 72.06 30 PRO B N 1
ATOM 3100 C CA . PRO B 1 30 ? 12.477 -11.453 -23.75 1 72.06 30 PRO B CA 1
ATOM 3101 C C . PRO B 1 30 ? 12.102 -9.992 -23.516 1 72.06 30 PRO B C 1
ATOM 3103 O O . PRO B 1 30 ? 10.992 -9.57 -23.844 1 72.06 30 PRO B O 1
ATOM 3106 N N . SER B 1 31 ? 12.797 -9.188 -22.625 1 63.75 31 SER B N 1
ATOM 3107 C CA . SER B 1 31 ? 12.594 -7.793 -22.25 1 63.75 31 SER B CA 1
ATOM 3108 C C . SER B 1 31 ? 12.578 -6.895 -23.484 1 63.75 31 SER B C 1
ATOM 3110 O O . SER B 1 31 ? 12.32 -5.691 -23.375 1 63.75 31 SER B O 1
ATOM 3112 N N . LEU B 1 32 ? 12.406 -7.348 -24.766 1 58.06 32 LEU B N 1
ATOM 3113 C CA . LEU B 1 32 ? 12.758 -6.562 -25.938 1 58.06 32 LEU B CA 1
ATOM 3114 C C . LEU B 1 32 ? 11.586 -5.68 -26.375 1 58.06 32 LEU B C 1
ATOM 3116 O O . LEU B 1 32 ? 11.734 -4.832 -27.25 1 58.06 32 LEU B O 1
ATOM 3120 N N . ASP B 1 33 ? 10.375 -5.605 -25.781 1 53.72 33 ASP B N 1
ATOM 3121 C CA . ASP B 1 33 ? 9.367 -4.859 -26.531 1 53.72 33 ASP B CA 1
ATOM 3122 C C . ASP B 1 33 ? 9.359 -3.387 -26.125 1 53.72 33 ASP B C 1
ATOM 3124 O O . ASP B 1 33 ? 8.938 -3.047 -25.016 1 53.72 33 ASP B O 1
ATOM 3128 N N . THR B 1 34 ? 10.234 -2.521 -26.844 1 56.75 34 THR B N 1
ATOM 3129 C CA . THR B 1 34 ? 10.57 -1.119 -26.625 1 56.75 34 THR B CA 1
ATOM 3130 C C . THR B 1 34 ? 9.312 -0.258 -26.594 1 56.75 34 THR B C 1
ATOM 3132 O O . THR B 1 34 ? 9.359 0.908 -26.203 1 56.75 34 THR B O 1
ATOM 3135 N N . LYS B 1 35 ? 8.094 -0.839 -26.984 1 58.44 35 LYS B N 1
ATOM 3136 C CA . LYS B 1 35 ? 6.934 0.039 -27.125 1 58.44 35 LYS B CA 1
ATOM 3137 C C . LYS B 1 35 ? 6.215 0.22 -25.797 1 58.44 35 LYS B C 1
ATOM 3139 O O . LYS B 1 35 ? 5.449 1.171 -25.609 1 58.44 35 LYS B O 1
ATOM 3144 N N . LYS B 1 36 ? 6.406 -0.583 -24.844 1 70.69 36 LYS B N 1
ATOM 3145 C CA . LYS B 1 36 ? 5.766 -0.441 -23.547 1 70.69 36 LYS B CA 1
ATOM 3146 C C . LYS B 1 36 ? 6.777 -0.622 -22.406 1 70.69 36 LYS B C 1
ATOM 3148 O O . LYS B 1 36 ? 6.723 -1.61 -21.672 1 70.69 36 LYS B O 1
ATOM 3153 N N . PRO B 1 37 ? 7.547 0.414 -22.297 1 76.56 37 PRO B N 1
ATOM 3154 C CA . PRO B 1 37 ? 8.672 0.28 -21.359 1 76.56 37 PRO B CA 1
ATOM 3155 C C . PRO B 1 37 ? 8.227 -0.067 -19.938 1 76.56 37 PRO B C 1
ATOM 3157 O O . PRO B 1 37 ? 8.867 -0.878 -19.266 1 76.56 37 PRO B O 1
ATOM 3160 N N . ALA B 1 38 ? 7.105 0.494 -19.594 1 77.88 38 ALA B N 1
ATOM 3161 C CA . ALA B 1 38 ? 6.641 0.2 -18.25 1 77.88 38 ALA B CA 1
ATOM 3162 C C . ALA B 1 38 ? 6.316 -1.282 -18.078 1 77.88 38 ALA B C 1
ATOM 3164 O O . ALA B 1 38 ? 6.703 -1.906 -17.094 1 77.88 38 ALA B O 1
ATOM 3165 N N . ALA B 1 39 ? 5.598 -1.816 -19.078 1 78.44 39 ALA B N 1
ATOM 3166 C CA . ALA B 1 39 ? 5.219 -3.227 -19.031 1 78.44 39 ALA B CA 1
ATOM 3167 C C . ALA B 1 39 ? 6.449 -4.125 -19 1 78.44 39 ALA B C 1
ATOM 3169 O O . ALA B 1 39 ? 6.457 -5.16 -18.328 1 78.44 39 ALA B O 1
ATOM 3170 N N . ASP B 1 40 ? 7.465 -3.729 -19.625 1 82.31 40 ASP B N 1
ATOM 3171 C CA . ASP B 1 40 ? 8.703 -4.496 -19.656 1 82.31 40 ASP B CA 1
ATOM 3172 C C . ASP B 1 40 ? 9.398 -4.469 -18.312 1 82.31 40 ASP B C 1
ATOM 3174 O O . ASP B 1 40 ? 9.891 -5.496 -17.828 1 82.31 40 ASP B O 1
ATOM 3178 N N . ILE B 1 41 ? 9.43 -3.32 -17.766 1 85.81 41 ILE B N 1
ATOM 3179 C CA . ILE B 1 41 ? 10.047 -3.16 -16.453 1 85.81 41 ILE B CA 1
ATOM 3180 C C . ILE B 1 41 ? 9.328 -4.031 -15.43 1 85.81 41 ILE B C 1
ATOM 3182 O O . ILE B 1 41 ? 9.969 -4.734 -14.648 1 85.81 41 ILE B O 1
ATOM 3186 N N . PHE B 1 42 ? 7.992 -3.979 -15.469 1 88.31 42 PHE B N 1
ATOM 3187 C CA . PHE B 1 42 ? 7.203 -4.773 -14.531 1 88.31 42 PHE B CA 1
ATOM 3188 C C . PHE B 1 42 ? 7.418 -6.266 -14.781 1 88.31 42 PHE B C 1
ATOM 3190 O O . PHE B 1 42 ? 7.555 -7.043 -13.836 1 88.31 42 PHE B O 1
ATOM 3197 N N . HIS B 1 43 ? 7.441 -6.66 -16.031 1 88 43 HIS B N 1
ATOM 3198 C CA . HIS B 1 43 ? 7.684 -8.055 -16.391 1 88 43 HIS B CA 1
ATOM 3199 C C . HIS B 1 43 ? 9.016 -8.547 -15.828 1 88 43 HIS B C 1
ATOM 3201 O O . HIS B 1 43 ? 9.07 -9.586 -15.164 1 88 43 HIS B O 1
ATOM 3207 N N . ASP B 1 44 ? 10.031 -7.805 -16.078 1 90.44 44 ASP B N 1
ATOM 3208 C CA . ASP B 1 44 ? 11.367 -8.203 -15.641 1 90.44 44 ASP B CA 1
ATOM 3209 C C . ASP B 1 44 ? 11.453 -8.242 -14.117 1 90.44 44 ASP B C 1
ATOM 3211 O O . ASP B 1 44 ? 12.109 -9.125 -13.555 1 90.44 44 ASP B O 1
ATOM 3215 N N . ASN B 1 45 ? 10.883 -7.281 -13.531 1 93.75 45 ASN B N 1
ATOM 3216 C CA . ASN B 1 45 ? 10.867 -7.234 -12.078 1 93.75 45 ASN B CA 1
ATOM 3217 C C . ASN B 1 45 ? 10.133 -8.438 -11.484 1 93.75 45 ASN B C 1
ATOM 3219 O O . ASN B 1 45 ? 10.594 -9.039 -10.516 1 93.75 45 ASN B O 1
ATOM 3223 N N . ASP B 1 46 ? 8.969 -8.797 -12.031 1 94.56 46 ASP B N 1
ATOM 3224 C CA . ASP B 1 46 ? 8.203 -9.953 -11.57 1 94.56 46 ASP B CA 1
ATOM 3225 C C . ASP B 1 46 ? 8.977 -11.25 -11.797 1 94.56 46 ASP B C 1
ATOM 3227 O O . ASP B 1 46 ? 8.953 -12.148 -10.961 1 94.56 46 ASP B O 1
ATOM 3231 N N . LEU B 1 47 ? 9.609 -11.344 -12.914 1 93.12 47 LEU B N 1
ATOM 3232 C CA . LEU B 1 47 ? 10.438 -12.516 -13.227 1 93.12 47 LEU B CA 1
ATOM 3233 C C . LEU B 1 47 ? 11.531 -12.695 -12.18 1 93.12 47 LEU B C 1
ATOM 3235 O O . LEU B 1 47 ? 11.766 -13.812 -11.711 1 93.12 47 LEU B O 1
ATOM 3239 N N . GLN B 1 48 ? 12.125 -11.648 -11.852 1 93.31 48 GLN B N 1
ATOM 3240 C CA . GLN B 1 48 ? 13.188 -11.688 -10.852 1 93.31 48 GLN B CA 1
ATOM 3241 C C . GLN B 1 48 ? 12.656 -12.156 -9.5 1 93.31 48 GLN B C 1
ATOM 3243 O O . GLN B 1 48 ? 13.289 -12.969 -8.828 1 93.31 48 GLN B O 1
ATOM 3248 N N . ARG B 1 49 ? 11.578 -11.648 -9.094 1 96 49 ARG B N 1
ATOM 3249 C CA . ARG B 1 49 ? 10.961 -12.023 -7.832 1 96 49 ARG B CA 1
ATOM 3250 C C . ARG B 1 49 ? 10.656 -13.516 -7.797 1 96 49 ARG B C 1
ATOM 3252 O O . ARG B 1 49 ? 10.891 -14.18 -6.785 1 96 49 ARG B O 1
ATOM 3259 N N . ILE B 1 50 ? 10.086 -14.008 -8.875 1 95.94 50 ILE B N 1
ATOM 3260 C CA . ILE B 1 50 ? 9.734 -15.422 -8.945 1 95.94 50 ILE B CA 1
ATOM 3261 C C . ILE B 1 50 ? 11 -16.281 -8.883 1 95.94 50 ILE B C 1
ATOM 3263 O O . ILE B 1 50 ? 11.062 -17.25 -8.133 1 95.94 50 ILE B O 1
ATOM 3267 N N . ARG B 1 51 ? 12.031 -15.891 -9.578 1 94.44 51 ARG B N 1
ATOM 3268 C CA . ARG B 1 51 ? 13.305 -16.609 -9.547 1 94.44 51 ARG B CA 1
ATOM 3269 C C . ARG B 1 51 ? 13.898 -16.609 -8.141 1 94.44 51 ARG B C 1
ATOM 3271 O O . ARG B 1 51 ? 14.422 -17.625 -7.676 1 94.44 51 ARG B O 1
ATOM 3278 N N . TRP B 1 52 ? 13.852 -15.445 -7.52 1 94.62 52 TRP B N 1
ATOM 3279 C CA . TRP B 1 52 ? 14.359 -15.328 -6.156 1 94.62 52 TRP B CA 1
ATOM 3280 C C . TRP B 1 52 ? 13.625 -16.281 -5.219 1 94.62 52 TRP B C 1
ATOM 3282 O O . TRP B 1 52 ? 14.234 -16.906 -4.352 1 94.62 52 TRP B O 1
ATOM 3292 N N . ALA B 1 53 ? 12.32 -16.344 -5.367 1 95.06 53 ALA B N 1
ATOM 3293 C CA . ALA B 1 53 ? 11.531 -17.25 -4.523 1 95.06 53 ALA B CA 1
ATOM 3294 C C . ALA B 1 53 ? 11.906 -18.703 -4.77 1 95.06 53 ALA B C 1
ATOM 3296 O O . ALA B 1 53 ? 12.031 -19.484 -3.824 1 95.06 53 ALA B O 1
ATOM 3297 N N . LEU B 1 54 ? 12.039 -19.062 -6.012 1 94.69 54 LEU B N 1
ATOM 3298 C CA . LEU B 1 54 ? 12.422 -20.422 -6.363 1 94.69 54 LEU B CA 1
ATOM 3299 C C . LEU B 1 54 ? 13.797 -20.766 -5.785 1 94.69 54 LEU B C 1
ATOM 3301 O O . LEU B 1 54 ? 13.992 -21.859 -5.258 1 94.69 54 LEU B O 1
ATOM 3305 N N . ARG B 1 55 ? 14.688 -19.797 -5.836 1 92.56 55 ARG B N 1
ATOM 3306 C CA . ARG B 1 55 ? 16.016 -20 -5.266 1 92.56 55 ARG B CA 1
ATOM 3307 C C . ARG B 1 55 ? 15.945 -20.109 -3.746 1 92.56 55 ARG B C 1
ATOM 3309 O O . ARG B 1 55 ? 16.594 -20.984 -3.156 1 92.56 55 ARG B O 1
ATOM 3316 N N . LEU B 1 56 ? 15.25 -19.234 -3.166 1 89.19 56 LEU B N 1
ATOM 3317 C CA . LEU B 1 56 ? 15.125 -19.234 -1.713 1 89.19 56 LEU B CA 1
ATOM 3318 C C . LEU B 1 56 ? 14.578 -20.562 -1.214 1 89.19 56 LEU B C 1
ATOM 3320 O O . LEU B 1 56 ? 14.992 -21.062 -0.161 1 89.19 56 LEU B O 1
ATOM 3324 N N . LYS B 1 57 ? 13.633 -21.125 -1.984 1 90.38 57 LYS B N 1
ATOM 3325 C CA . LYS B 1 57 ? 13.008 -22.391 -1.585 1 90.38 57 LYS B CA 1
ATOM 3326 C C . LYS B 1 57 ? 13.82 -23.578 -2.072 1 90.38 57 LYS B C 1
ATOM 3328 O O . LYS B 1 57 ? 13.477 -24.734 -1.786 1 90.38 57 LYS B O 1
ATOM 3333 N N . ASP B 1 58 ? 14.867 -23.344 -2.77 1 89 58 ASP B N 1
ATOM 3334 C CA . ASP B 1 58 ? 15.758 -24.375 -3.301 1 89 58 ASP B CA 1
ATOM 3335 C C . ASP B 1 58 ? 15 -25.344 -4.191 1 89 58 ASP B C 1
ATOM 3337 O O . ASP B 1 58 ? 15.062 -26.562 -3.988 1 89 58 ASP B O 1
ATOM 3341 N N . LEU B 1 59 ? 14.281 -24.812 -5.117 1 92 59 LEU B N 1
ATOM 3342 C CA . LEU B 1 59 ? 13.477 -25.609 -6.027 1 92 59 LEU B CA 1
ATOM 3343 C C . LEU B 1 59 ? 14.117 -25.656 -7.414 1 92 59 LEU B C 1
ATOM 3345 O O . LEU B 1 59 ? 14.672 -24.656 -7.883 1 92 59 LEU B O 1
ATOM 3349 N N . ASP B 1 60 ? 13.969 -26.797 -8.031 1 90.75 60 ASP B N 1
ATOM 3350 C CA . ASP B 1 60 ? 14.328 -26.922 -9.445 1 90.75 60 ASP B CA 1
ATOM 3351 C C . ASP B 1 60 ? 13.188 -26.453 -10.344 1 90.75 60 ASP B C 1
ATOM 3353 O O . ASP B 1 60 ? 12.016 -26.734 -10.07 1 90.75 60 ASP B O 1
ATOM 3357 N N . TRP B 1 61 ? 13.586 -25.703 -11.32 1 93.75 61 TRP B N 1
ATOM 3358 C CA . TRP B 1 61 ? 12.531 -25.281 -12.242 1 93.75 61 TRP B CA 1
ATOM 3359 C C . TRP B 1 61 ? 13.062 -25.188 -13.664 1 93.75 61 TRP B C 1
ATOM 3361 O O . TRP B 1 61 ? 14.266 -25.281 -13.898 1 93.75 61 TRP B O 1
ATOM 3371 N N . TYR B 1 62 ? 12.109 -25.172 -14.578 1 91.69 62 TYR B N 1
ATOM 3372 C CA . TYR B 1 62 ? 12.383 -24.953 -15.992 1 91.69 62 TYR B CA 1
ATOM 3373 C C . TYR B 1 62 ? 11.961 -23.562 -16.438 1 91.69 62 TYR B C 1
ATOM 3375 O O . TYR B 1 62 ? 11.086 -22.953 -15.812 1 91.69 62 TYR B O 1
ATOM 3383 N N . GLU B 1 63 ? 12.617 -23.047 -17.391 1 90.69 63 GLU B N 1
ATOM 3384 C CA . GLU B 1 63 ? 12.258 -21.75 -17.953 1 90.69 63 GLU B CA 1
ATOM 3385 C C . GLU B 1 63 ? 11.906 -21.859 -19.422 1 90.69 63 GLU B C 1
ATOM 3387 O O . GLU B 1 63 ? 12.633 -22.5 -20.203 1 90.69 63 GLU B O 1
ATOM 3392 N N . CYS B 1 64 ? 10.844 -21.422 -19.734 1 87.56 64 CYS B N 1
ATOM 3393 C CA . CYS B 1 64 ? 10.375 -21.391 -21.125 1 87.56 64 CYS B CA 1
ATOM 3394 C C . CYS B 1 64 ? 10.32 -19.969 -21.656 1 87.56 64 CYS B C 1
ATOM 3396 O O . CYS B 1 64 ? 9.32 -19.281 -21.453 1 87.56 64 CYS B O 1
ATOM 3398 N N . PRO B 1 65 ? 11.555 -19.547 -22.266 1 79.12 65 PRO B N 1
ATOM 3399 C CA . PRO B 1 65 ? 11.547 -18.203 -22.844 1 79.12 65 PRO B CA 1
ATOM 3400 C C . PRO B 1 65 ? 10.703 -18.109 -24.109 1 79.12 65 PRO B C 1
ATOM 3402 O O . PRO B 1 65 ? 10.711 -19.031 -24.938 1 79.12 65 PRO B O 1
ATOM 3405 N N . GLY B 1 66 ? 9.516 -17.516 -24.109 1 67.25 66 GLY B N 1
ATOM 3406 C CA . GLY B 1 66 ? 8.758 -17.469 -25.359 1 67.25 66 GLY B CA 1
ATOM 3407 C C . GLY B 1 66 ? 8.289 -16.062 -25.703 1 67.25 66 GLY B C 1
ATOM 3408 O O . GLY B 1 66 ? 8.172 -15.203 -24.844 1 67.25 66 GLY B O 1
ATOM 3409 N N . LEU B 1 67 ? 8.375 -15.586 -26.953 1 52.84 67 LEU B N 1
ATOM 3410 C CA . LEU B 1 67 ? 8.125 -14.258 -27.516 1 52.84 67 LEU B CA 1
ATOM 3411 C C . LEU B 1 67 ? 6.797 -13.703 -27 1 52.84 67 LEU B C 1
ATOM 3413 O O . LEU B 1 67 ? 6.73 -12.555 -26.562 1 52.84 67 LEU B O 1
ATOM 3417 N N . ASP B 1 68 ? 5.668 -13.945 -27.547 1 47.38 68 ASP B N 1
ATOM 3418 C CA . ASP B 1 68 ? 4.422 -13.195 -27.406 1 47.38 68 ASP B CA 1
ATOM 3419 C C . ASP B 1 68 ? 3.412 -13.961 -26.547 1 47.38 68 ASP B C 1
ATOM 3421 O O . ASP B 1 68 ? 2.203 -13.82 -26.734 1 47.38 68 ASP B O 1
ATOM 3425 N N . GLY B 1 69 ? 3.855 -14.516 -25.281 1 52.12 69 GLY B N 1
ATOM 3426 C CA . GLY B 1 69 ? 2.816 -15.148 -24.484 1 52.12 69 GLY B CA 1
ATOM 3427 C C . GLY B 1 69 ? 2.195 -16.359 -25.172 1 52.12 69 GLY B C 1
ATOM 3428 O O . GLY B 1 69 ? 1.155 -16.844 -24.734 1 52.12 69 GLY B O 1
ATOM 3429 N N . GLY B 1 70 ? 2.656 -16.578 -26.406 1 51.09 70 GLY B N 1
ATOM 3430 C CA . GLY B 1 70 ? 2.098 -17.578 -27.281 1 51.09 70 GLY B CA 1
ATOM 3431 C C . GLY B 1 70 ? 2.137 -18.984 -26.703 1 51.09 70 GLY B C 1
ATOM 3432 O O . GLY B 1 70 ? 1.194 -19.766 -26.875 1 51.09 70 GLY B O 1
ATOM 3433 N N . ALA B 1 71 ? 3.109 -19.219 -26.047 1 51.44 71 ALA B N 1
ATOM 3434 C CA . ALA B 1 71 ? 3.213 -20.578 -25.5 1 51.44 71 ALA B CA 1
ATOM 3435 C C . ALA B 1 71 ? 2.121 -20.828 -24.469 1 51.44 71 ALA B C 1
ATOM 3437 O O . ALA B 1 71 ? 1.506 -21.906 -24.469 1 51.44 71 ALA B O 1
ATOM 3438 N N . VAL B 1 72 ? 1.927 -19.844 -23.656 1 57.19 72 VAL B N 1
ATOM 3439 C CA . VAL B 1 72 ? 0.843 -19.984 -22.688 1 57.19 72 VAL B CA 1
ATOM 3440 C C . VAL B 1 72 ? -0.49 -20.125 -23.422 1 57.19 72 VAL B C 1
ATOM 3442 O O . VAL B 1 72 ? -1.342 -20.922 -23.016 1 57.19 72 VAL B O 1
ATOM 3445 N N . HIS B 1 73 ? -0.465 -19.281 -24.469 1 59.03 73 HIS B N 1
ATOM 3446 C CA . HIS B 1 73 ? -1.676 -19.375 -25.266 1 59.03 73 HIS B CA 1
ATOM 3447 C C . HIS B 1 73 ? -1.816 -20.766 -25.891 1 59.03 73 HIS B C 1
ATOM 3449 O O . HIS B 1 73 ? -2.926 -21.297 -26 1 59.03 73 HIS B O 1
ATOM 3455 N N . ARG B 1 74 ? -0.713 -21.172 -26.328 1 54.88 74 ARG B N 1
ATOM 3456 C CA . ARG B 1 74 ? -0.732 -22.516 -26.906 1 54.88 74 ARG B CA 1
ATOM 3457 C C . ARG B 1 74 ? -1 -23.578 -25.828 1 54.88 74 ARG B C 1
ATOM 3459 O O . ARG B 1 74 ? -1.618 -24.594 -26.109 1 54.88 74 ARG B O 1
ATOM 3466 N N . VAL B 1 75 ? -0.437 -23.266 -24.734 1 53.56 75 VAL B N 1
ATOM 3467 C CA . VAL B 1 75 ? -0.536 -24.188 -23.625 1 53.56 75 VAL B CA 1
ATOM 3468 C C . VAL B 1 75 ? -1.947 -24.156 -23.047 1 53.56 75 VAL B C 1
ATOM 3470 O O . VAL B 1 75 ? -2.582 -25.203 -22.875 1 53.56 75 VAL B O 1
ATOM 3473 N N . ALA B 1 76 ? -2.281 -23 -22.344 1 53.66 76 ALA B N 1
ATOM 3474 C CA . ALA B 1 76 ? -3.574 -22.859 -21.688 1 53.66 76 ALA B CA 1
ATOM 3475 C C . ALA B 1 76 ? -4.719 -22.891 -22.688 1 53.66 76 ALA B C 1
ATOM 3477 O O . ALA B 1 76 ? -5.84 -23.281 -22.359 1 53.66 76 ALA B O 1
ATOM 3478 N N . GLY B 1 77 ? -4.34 -23.141 -23.984 1 50.59 77 GLY B N 1
ATOM 3479 C CA . GLY B 1 77 ? -5.336 -23.188 -25.047 1 50.59 77 GLY B CA 1
ATOM 3480 C C . GLY B 1 77 ? -5.977 -21.828 -25.312 1 50.59 77 GLY B C 1
ATOM 3481 O O . GLY B 1 77 ? -5.832 -20.906 -24.516 1 50.59 77 GLY B O 1
ATOM 3482 N N . THR B 1 78 ? -6.316 -21.453 -26.688 1 50.28 78 THR B N 1
ATOM 3483 C CA . THR B 1 78 ? -7.102 -20.375 -27.281 1 50.28 78 THR B CA 1
ATOM 3484 C C . THR B 1 78 ? -8.281 -20.016 -26.375 1 50.28 78 THR B C 1
ATOM 3486 O O . THR B 1 78 ? -8.867 -18.938 -26.531 1 50.28 78 THR B O 1
ATOM 3489 N N . ARG B 1 79 ? -8.438 -20.844 -25.281 1 54.75 79 ARG B N 1
ATOM 3490 C CA . ARG B 1 79 ? -9.781 -20.656 -24.75 1 54.75 79 ARG B CA 1
ATOM 3491 C C . ARG B 1 79 ? -9.766 -19.844 -23.469 1 54.75 79 ARG B C 1
ATOM 3493 O O . ARG B 1 79 ? -10.773 -19.219 -23.109 1 54.75 79 ARG B O 1
ATOM 3500 N N . LEU B 1 80 ? -8.672 -19.906 -22.688 1 64.88 80 LEU B N 1
ATOM 3501 C CA . LEU B 1 80 ? -8.664 -19.031 -21.5 1 64.88 80 LEU B CA 1
ATOM 3502 C C . LEU B 1 80 ? -8.312 -17.594 -21.891 1 64.88 80 LEU B C 1
ATOM 3504 O O . LEU B 1 80 ? -8.617 -16.656 -21.141 1 64.88 80 LEU B O 1
ATOM 3508 N N . GLY B 1 81 ? -7.891 -17.422 -23.094 1 67.62 81 GLY B N 1
ATOM 3509 C CA . GLY B 1 81 ? -7.473 -16.109 -23.531 1 67.62 81 GLY B CA 1
ATOM 3510 C C . GLY B 1 81 ? -5.973 -15.891 -23.438 1 67.62 81 GLY B C 1
ATOM 3511 O O . GLY B 1 81 ? -5.215 -16.844 -23.297 1 67.62 81 GLY B O 1
ATOM 3512 N N . LYS B 1 82 ? -5.535 -14.758 -23.734 1 72.56 82 LYS B N 1
ATOM 3513 C CA . LYS B 1 82 ? -4.121 -14.406 -23.719 1 72.56 82 LYS B CA 1
ATOM 3514 C C . LYS B 1 82 ? -3.67 -14.016 -22.312 1 72.56 82 LYS B C 1
ATOM 3516 O O . LYS B 1 82 ? -3.924 -12.891 -21.875 1 72.56 82 LYS B O 1
ATOM 3521 N N . ILE B 1 83 ? -3.053 -15.039 -21.688 1 75.56 83 ILE B N 1
ATOM 3522 C CA . ILE B 1 83 ? -2.551 -14.773 -20.344 1 75.56 83 ILE B CA 1
ATOM 3523 C C . ILE B 1 83 ? -1.162 -14.148 -20.422 1 75.56 83 ILE B C 1
ATOM 3525 O O . ILE B 1 83 ? -0.254 -14.711 -21.031 1 75.56 83 ILE B O 1
ATOM 3529 N N . PRO B 1 84 ? -0.985 -13.039 -19.812 1 81.5 84 PRO B N 1
ATOM 3530 C CA . PRO B 1 84 ? 0.324 -12.383 -19.906 1 81.5 84 PRO B CA 1
ATOM 3531 C C . PRO B 1 84 ? 1.404 -13.117 -19.109 1 81.5 84 PRO B C 1
ATOM 3533 O O . PRO B 1 84 ? 1.096 -13.828 -18.156 1 81.5 84 PRO B O 1
ATOM 3536 N N . VAL B 1 85 ? 2.566 -13.078 -19.656 1 84.88 85 VAL B N 1
ATOM 3537 C CA . VAL B 1 85 ? 3.727 -13.57 -18.922 1 84.88 85 VAL B CA 1
ATOM 3538 C C . VAL B 1 85 ? 4.336 -12.43 -18.109 1 84.88 85 VAL B C 1
ATOM 3540 O O . VAL B 1 85 ? 4.164 -11.25 -18.453 1 84.88 85 VAL B O 1
ATOM 3543 N N . PRO B 1 86 ? 5.062 -12.703 -17.016 1 89.44 86 PRO B N 1
ATOM 3544 C CA . PRO B 1 86 ? 5.488 -14.039 -16.609 1 89.44 86 PRO B CA 1
ATOM 3545 C C . PRO B 1 86 ? 4.371 -14.828 -15.93 1 89.44 86 PRO B C 1
ATOM 3547 O O . PRO B 1 86 ? 3.488 -14.242 -15.297 1 89.44 86 PRO B O 1
ATOM 3550 N N . ILE B 1 87 ? 4.375 -16.156 -16.094 1 90.5 87 ILE B N 1
ATOM 3551 C CA . ILE B 1 87 ? 3.434 -17.078 -15.477 1 90.5 87 ILE B CA 1
ATOM 3552 C C . ILE B 1 87 ? 4.16 -18.359 -15.086 1 90.5 87 ILE B C 1
ATOM 3554 O O . ILE B 1 87 ? 5.113 -18.766 -15.75 1 90.5 87 ILE B O 1
ATOM 3558 N N . VAL B 1 88 ? 3.734 -18.953 -14.016 1 93.5 88 VAL B N 1
ATOM 3559 C CA . VAL B 1 88 ? 4.336 -20.203 -13.555 1 93.5 88 VAL B CA 1
ATOM 3560 C C . VAL B 1 88 ? 3.365 -21.359 -13.789 1 93.5 88 VAL B C 1
ATOM 3562 O O . VAL B 1 88 ? 2.195 -21.281 -13.406 1 93.5 88 VAL B O 1
ATOM 3565 N N . GLN B 1 89 ? 3.855 -22.344 -14.414 1 90.5 89 GLN B N 1
ATOM 3566 C CA . GLN B 1 89 ? 3.115 -23.578 -14.664 1 90.5 89 GLN B CA 1
ATOM 3567 C C . GLN B 1 89 ? 3.605 -24.703 -13.766 1 90.5 89 GLN B C 1
ATOM 3569 O O . GLN B 1 89 ? 4.805 -24.984 -13.711 1 90.5 89 GLN B O 1
ATOM 3574 N N . ILE B 1 90 ? 2.746 -25.297 -13.055 1 91.81 90 ILE B N 1
ATOM 3575 C CA . ILE B 1 90 ? 3.029 -26.5 -12.273 1 91.81 90 ILE B CA 1
ATOM 3576 C C . ILE B 1 90 ? 2.098 -27.625 -12.711 1 91.81 90 ILE B C 1
ATOM 3578 O O . ILE B 1 90 ? 0.945 -27.688 -12.273 1 91.81 90 ILE B O 1
ATOM 3582 N N . GLY B 1 91 ? 2.65 -28.484 -13.5 1 86.12 91 GLY B N 1
ATOM 3583 C CA . GLY B 1 91 ? 1.778 -29.469 -14.133 1 86.12 91 GLY B CA 1
ATOM 3584 C C . GLY B 1 91 ? 0.752 -28.844 -15.062 1 86.12 91 GLY B C 1
ATOM 3585 O O . GLY B 1 91 ? 1.108 -28.109 -15.984 1 86.12 91 GLY B O 1
ATOM 3586 N N . LYS B 1 92 ? -0.526 -29.047 -14.719 1 81.88 92 LYS B N 1
ATOM 3587 C CA . LYS B 1 92 ? -1.606 -28.516 -15.539 1 81.88 92 LYS B CA 1
ATOM 3588 C C . LYS B 1 92 ? -2.119 -27.188 -14.992 1 81.88 92 LYS B C 1
ATOM 3590 O O . LYS B 1 92 ? -3.004 -26.562 -15.578 1 81.88 92 LYS B O 1
ATOM 3595 N N . ASP B 1 93 ? -1.552 -26.75 -13.922 1 87.44 93 ASP B N 1
ATOM 3596 C CA . ASP B 1 93 ? -2.014 -25.547 -13.242 1 87.44 93 ASP B CA 1
ATOM 3597 C C . ASP B 1 93 ? -1.092 -24.359 -13.531 1 87.44 93 ASP B C 1
ATOM 3599 O O . ASP B 1 93 ? 0.128 -24.469 -13.391 1 87.44 93 ASP B O 1
ATOM 3603 N N . MET B 1 94 ? -1.729 -23.312 -13.93 1 89.31 94 MET B N 1
ATOM 3604 C CA . MET B 1 94 ? -0.99 -22.078 -14.164 1 89.31 94 MET B CA 1
ATOM 3605 C C . MET B 1 94 ? -1.308 -21.047 -13.086 1 89.31 94 MET B C 1
ATOM 3607 O O . MET B 1 94 ? -2.447 -20.953 -12.633 1 89.31 94 MET B O 1
ATOM 3611 N N . TYR B 1 95 ? -0.3 -20.312 -12.734 1 93.19 95 TYR B N 1
ATOM 3612 C CA . TYR B 1 95 ? -0.434 -19.266 -11.742 1 93.19 95 TYR B CA 1
ATOM 3613 C C . TYR B 1 95 ? 0.077 -17.938 -12.289 1 93.19 95 TYR B C 1
ATOM 3615 O O . TYR B 1 95 ? 1.259 -17.797 -12.617 1 93.19 95 TYR B O 1
ATOM 3623 N N . TRP B 1 96 ? -0.831 -17 -12.43 1 92.38 96 TRP B N 1
ATOM 3624 C CA . TRP B 1 96 ? -0.449 -15.688 -12.938 1 92.38 96 TRP B CA 1
ATOM 3625 C C . TRP B 1 96 ? -0.427 -14.656 -11.812 1 92.38 96 TRP B C 1
ATOM 3627 O O . TRP B 1 96 ? -1.34 -14.617 -10.984 1 92.38 96 TRP B O 1
ATOM 3637 N N . GLY B 1 97 ? 0.603 -13.781 -11.828 1 93 97 GLY B N 1
ATOM 3638 C CA . GLY B 1 97 ? 0.813 -12.812 -10.766 1 93 97 GLY B CA 1
ATOM 3639 C C . GLY B 1 97 ? 1.719 -13.328 -9.664 1 93 97 GLY B C 1
ATOM 3640 O O . GLY B 1 97 ? 1.628 -14.492 -9.273 1 93 97 GLY B O 1
ATOM 3641 N N . VAL B 1 98 ? 2.531 -12.523 -9.18 1 94.81 98 VAL B N 1
ATOM 3642 C CA . VAL B 1 98 ? 3.527 -12.93 -8.195 1 94.81 98 VAL B CA 1
ATOM 3643 C C . VAL B 1 98 ? 2.832 -13.445 -6.941 1 94.81 98 VAL B C 1
ATOM 3645 O O . VAL B 1 98 ? 3.275 -14.43 -6.336 1 94.81 98 VAL B O 1
ATOM 3648 N N . GLY B 1 99 ? 1.705 -12.797 -6.57 1 93.88 99 GLY B N 1
ATOM 3649 C CA . GLY B 1 99 ? 0.986 -13.219 -5.379 1 93.88 99 GLY B CA 1
ATOM 3650 C C . GLY B 1 99 ? 0.5 -14.656 -5.461 1 93.88 99 GLY B C 1
ATOM 3651 O O . GLY B 1 99 ? 0.732 -15.445 -4.543 1 93.88 99 GLY B O 1
ATOM 3652 N N . SER B 1 100 ? -0.166 -15.023 -6.527 1 94.94 100 SER B N 1
ATOM 3653 C CA . SER B 1 100 ? -0.686 -16.375 -6.691 1 94.94 100 SER B CA 1
ATOM 3654 C C . SER B 1 100 ? 0.445 -17.391 -6.797 1 94.94 100 SER B C 1
ATOM 3656 O O . SER B 1 100 ? 0.322 -18.516 -6.309 1 94.94 100 SER B O 1
ATOM 3658 N N . VAL B 1 101 ? 1.524 -17 -7.426 1 96.12 101 VAL B N 1
ATOM 3659 C CA . VAL B 1 101 ? 2.682 -17.875 -7.551 1 96.12 101 VAL B CA 1
ATOM 3660 C C . VAL B 1 101 ? 3.26 -18.172 -6.168 1 96.12 101 VAL B C 1
ATOM 3662 O O . VAL B 1 101 ? 3.506 -19.328 -5.828 1 96.12 101 VAL B O 1
ATOM 3665 N N . MET B 1 102 ? 3.453 -17.125 -5.359 1 95.69 102 MET B N 1
ATOM 3666 C CA . MET B 1 102 ? 4.02 -17.297 -4.027 1 95.69 102 MET B CA 1
ATOM 3667 C C . MET B 1 102 ? 3.135 -18.188 -3.172 1 95.69 102 MET B C 1
ATOM 3669 O O . MET B 1 102 ? 3.635 -19.062 -2.455 1 95.69 102 MET B O 1
ATOM 3673 N N . ARG B 1 103 ? 1.869 -17.984 -3.248 1 93.75 103 ARG B N 1
ATOM 3674 C CA . ARG B 1 103 ? 0.95 -18.781 -2.451 1 93.75 103 ARG B CA 1
ATOM 3675 C C . ARG B 1 103 ? 0.944 -20.234 -2.922 1 93.75 103 ARG B C 1
ATOM 3677 O O . ARG B 1 103 ? 0.864 -21.156 -2.107 1 93.75 103 ARG B O 1
ATOM 3684 N N . ALA B 1 104 ? 1.037 -20.453 -4.207 1 93.81 104 ALA B N 1
ATOM 3685 C CA . ALA B 1 104 ? 1.102 -21.812 -4.746 1 93.81 104 ALA B CA 1
ATOM 3686 C C . ALA B 1 104 ? 2.379 -22.516 -4.305 1 93.81 104 ALA B C 1
ATOM 3688 O O . ALA B 1 104 ? 2.342 -23.688 -3.887 1 93.81 104 ALA B O 1
ATOM 3689 N N . LEU B 1 105 ? 3.494 -21.812 -4.398 1 94 105 LEU B N 1
ATOM 3690 C CA . LEU B 1 105 ? 4.77 -22.391 -3.98 1 94 105 LEU B CA 1
ATOM 3691 C C . LEU B 1 105 ? 4.754 -22.719 -2.492 1 94 105 LEU B C 1
ATOM 3693 O O . LEU B 1 105 ? 5.273 -23.75 -2.076 1 94 105 LEU B O 1
ATOM 3697 N N . GLU B 1 106 ? 4.184 -21.797 -1.734 1 91.25 106 GLU B N 1
ATOM 3698 C CA . GLU B 1 106 ? 4.098 -22.031 -0.294 1 91.25 106 GLU B CA 1
ATOM 3699 C C . GLU B 1 106 ? 3.246 -23.25 0.024 1 91.25 106 GLU B C 1
ATOM 3701 O O . GLU B 1 106 ? 3.572 -24.016 0.929 1 91.25 106 GLU B O 1
ATOM 3706 N N . ARG B 1 107 ? 2.188 -23.375 -0.622 1 89.31 107 ARG B N 1
ATOM 3707 C CA . ARG B 1 107 ? 1.28 -24.5 -0.381 1 89.31 107 ARG B CA 1
ATOM 3708 C C . ARG B 1 107 ? 1.938 -25.828 -0.744 1 89.31 107 ARG B C 1
ATOM 3710 O O . ARG B 1 107 ? 1.79 -26.812 -0.025 1 89.31 107 ARG B O 1
ATOM 3717 N N . ARG B 1 108 ? 2.645 -25.906 -1.802 1 88.88 108 ARG B N 1
ATOM 3718 C CA . ARG B 1 108 ? 3.209 -27.141 -2.322 1 88.88 108 ARG B CA 1
ATOM 3719 C C . ARG B 1 108 ? 4.559 -27.438 -1.679 1 88.88 108 ARG B C 1
ATOM 3721 O O . ARG B 1 108 ? 4.922 -28.609 -1.491 1 88.88 108 ARG B O 1
ATOM 3728 N N . PHE B 1 109 ? 5.273 -26.359 -1.446 1 88.69 109 PHE B N 1
ATOM 3729 C CA . PHE B 1 109 ? 6.586 -26.453 -0.819 1 88.69 109 PHE B CA 1
ATOM 3730 C C . PHE B 1 109 ? 6.66 -25.562 0.412 1 88.69 109 PHE B C 1
ATOM 3732 O O . PHE B 1 109 ? 7.289 -24.5 0.378 1 88.69 109 PHE B O 1
ATOM 3739 N N . PRO B 1 110 ? 6.199 -25.984 1.545 1 87.38 110 PRO B N 1
ATOM 3740 C CA . PRO B 1 110 ? 6.02 -25.125 2.707 1 87.38 110 PRO B CA 1
ATOM 3741 C C . PRO B 1 110 ? 7.34 -24.734 3.365 1 87.38 110 PRO B C 1
ATOM 3743 O O . PRO B 1 110 ? 7.398 -23.75 4.109 1 87.38 110 PRO B O 1
ATOM 3746 N N . TYR B 1 111 ? 8.445 -25.5 3.057 1 84.69 111 TYR B N 1
ATOM 3747 C CA . TYR B 1 111 ? 9.703 -25.203 3.715 1 84.69 111 TYR B CA 1
ATOM 3748 C C . TYR B 1 111 ? 10.805 -24.938 2.693 1 84.69 111 TYR B C 1
ATOM 3750 O O . TYR B 1 111 ? 10.906 -25.641 1.685 1 84.69 111 TYR B O 1
ATOM 3758 N N . PRO B 1 112 ? 11.688 -24.062 2.896 1 86.12 112 PRO B N 1
ATOM 3759 C CA . PRO B 1 112 ? 11.5 -22.984 3.875 1 86.12 112 PRO B CA 1
ATOM 3760 C C . PRO B 1 112 ? 10.305 -22.094 3.545 1 86.12 112 PRO B C 1
ATOM 3762 O O . PRO B 1 112 ? 9.945 -21.938 2.375 1 86.12 112 PRO B O 1
ATOM 3765 N N . THR B 1 113 ? 9.648 -21.5 4.555 1 87.5 113 THR B N 1
ATOM 3766 C CA . THR B 1 113 ? 8.453 -20.688 4.355 1 87.5 113 THR B CA 1
ATOM 3767 C C . THR B 1 113 ? 8.82 -19.328 3.758 1 87.5 113 THR B C 1
ATOM 3769 O O . THR B 1 113 ? 9.875 -18.781 4.066 1 87.5 113 THR B O 1
ATOM 3772 N N . LEU B 1 114 ? 7.977 -18.844 2.949 1 90.06 114 LEU B N 1
ATOM 3773 C CA . LEU B 1 114 ? 8.141 -17.516 2.387 1 90.06 114 LEU B CA 1
ATOM 3774 C C . LEU B 1 114 ? 7.629 -16.453 3.352 1 90.06 114 LEU B C 1
ATOM 3776 O O . LEU B 1 114 ? 7.797 -15.25 3.105 1 90.06 114 LEU B O 1
ATOM 3780 N N . TYR B 1 115 ? 6.969 -16.844 4.398 1 85.06 115 TYR B N 1
ATOM 3781 C CA . TYR B 1 115 ? 6.402 -15.898 5.355 1 85.06 115 TYR B CA 1
ATOM 3782 C C . TYR B 1 115 ? 7.32 -15.727 6.559 1 85.06 115 TYR B C 1
ATOM 3784 O O . TYR B 1 115 ? 8.195 -16.562 6.805 1 85.06 115 TYR B O 1
ATOM 3792 N N . SER B 1 116 ? 7.012 -14.484 7.168 1 75.12 116 SER B N 1
ATOM 3793 C CA . SER B 1 116 ? 7.887 -14.102 8.273 1 75.12 116 SER B CA 1
ATOM 3794 C C . SER B 1 116 ? 7.449 -14.758 9.578 1 75.12 116 SER B C 1
ATOM 3796 O O . SER B 1 116 ? 6.273 -15.094 9.742 1 75.12 116 SER B O 1
ATOM 3798 N N . GLY B 1 117 ? 8.328 -15.32 10.383 1 64.44 117 GLY B N 1
ATOM 3799 C CA . GLY B 1 117 ? 8.008 -15.891 11.688 1 64.44 117 GLY B CA 1
ATOM 3800 C C . GLY B 1 117 ? 9.117 -16.766 12.242 1 64.44 117 GLY B C 1
ATOM 3801 O O . GLY B 1 117 ? 10.141 -16.969 11.586 1 64.44 117 GLY B O 1
ATOM 3802 N N . PRO B 1 118 ? 8.734 -16.891 13.531 1 59.47 118 PRO B N 1
ATOM 3803 C CA . PRO B 1 118 ? 9.766 -17.719 14.172 1 59.47 118 PRO B CA 1
ATOM 3804 C C . PRO B 1 118 ? 9.922 -19.078 13.516 1 59.47 118 PRO B C 1
ATOM 3806 O O . PRO B 1 118 ? 8.977 -19.594 12.914 1 59.47 118 PRO B O 1
ATOM 3809 N N . VAL B 1 119 ? 11.172 -19.359 13.211 1 52.28 119 VAL B N 1
ATOM 3810 C CA . VAL B 1 119 ? 11.469 -20.656 12.617 1 52.28 119 VAL B CA 1
ATOM 3811 C C . VAL B 1 119 ? 10.664 -21.734 13.328 1 52.28 119 VAL B C 1
ATOM 3813 O O . VAL B 1 119 ? 10.656 -21.812 14.562 1 52.28 119 VAL B O 1
ATOM 3816 N N . ALA B 1 120 ? 9.562 -22.031 12.719 1 49.03 120 ALA B N 1
ATOM 3817 C CA . ALA B 1 120 ? 8.922 -23.188 13.312 1 49.03 120 ALA B CA 1
ATOM 3818 C C . ALA B 1 120 ? 9.945 -24.281 13.609 1 49.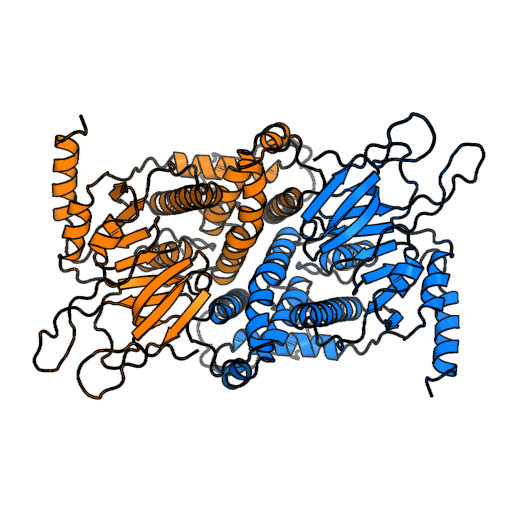03 120 ALA B C 1
ATOM 3820 O O . ALA B 1 120 ? 10.93 -24.438 12.875 1 49.03 120 ALA B O 1
ATOM 3821 N N . ALA B 1 121 ? 10.141 -24.562 14.852 1 43.25 121 ALA B N 1
ATOM 3822 C CA . ALA B 1 121 ? 10.953 -25.734 15.164 1 43.25 121 ALA B CA 1
ATOM 3823 C C . ALA B 1 121 ? 10.742 -26.844 14.125 1 43.25 121 ALA B C 1
ATOM 3825 O O . ALA B 1 121 ? 9.625 -27.047 13.656 1 43.25 121 ALA B O 1
ATOM 3826 N N . ALA B 1 122 ? 11.82 -27.203 13.547 1 44.25 122 ALA B N 1
ATOM 3827 C CA . ALA B 1 122 ? 11.781 -28.469 12.812 1 44.25 122 ALA B CA 1
ATOM 3828 C C . ALA B 1 122 ? 10.844 -29.469 13.484 1 44.25 122 ALA B C 1
ATOM 3830 O O . ALA B 1 122 ? 10.93 -29.688 14.695 1 44.25 122 ALA B O 1
ATOM 3831 N N . GLY B 1 123 ? 9.781 -29.719 12.859 1 45.03 123 GLY B N 1
ATOM 3832 C CA . GLY B 1 123 ? 8.867 -30.719 13.383 1 45.03 123 GLY B CA 1
ATOM 3833 C C . GLY B 1 123 ? 7.496 -30.172 13.703 1 45.03 123 GLY B C 1
ATOM 3834 O O . GLY B 1 123 ? 6.598 -30.906 14.109 1 45.03 123 GLY B O 1
ATOM 3835 N N . SER B 1 124 ? 7.559 -28.875 14.039 1 49.84 124 SER B N 1
ATOM 3836 C CA . SER B 1 124 ? 6.215 -28.391 14.359 1 49.84 124 SER B CA 1
ATOM 3837 C C . SER B 1 124 ? 5.281 -28.531 13.164 1 49.84 124 SER B C 1
ATOM 3839 O O . SER B 1 124 ? 5.68 -28.266 12.023 1 49.84 124 SER B O 1
ATOM 3841 N N . GLN B 1 125 ? 4.402 -29.469 13.227 1 49.38 125 GLN B N 1
ATOM 3842 C CA . GLN B 1 125 ? 3.43 -29.922 12.234 1 49.38 125 GLN B CA 1
ATOM 3843 C C . GLN B 1 125 ? 2.607 -28.766 11.695 1 49.38 125 GLN B C 1
ATOM 3845 O O . GLN B 1 125 ? 1.955 -28.891 10.656 1 49.38 125 GLN B O 1
ATOM 3850 N N . THR B 1 126 ? 2.58 -27.547 12.414 1 57.78 126 THR B N 1
ATOM 3851 C CA . THR B 1 126 ? 1.573 -26.625 11.891 1 57.78 126 THR B CA 1
ATOM 3852 C C . THR B 1 126 ? 2.23 -25.453 11.164 1 57.78 126 THR B C 1
ATOM 3854 O O . THR B 1 126 ? 3.004 -24.703 11.766 1 57.78 126 THR B O 1
ATOM 3857 N N . HIS B 1 127 ? 2.322 -25.672 9.859 1 64.88 127 HIS B N 1
ATOM 3858 C CA . HIS B 1 127 ? 2.77 -24.578 9 1 64.88 127 HIS B CA 1
ATOM 3859 C C . HIS B 1 127 ? 1.905 -23.344 9.195 1 64.88 127 HIS B C 1
ATOM 3861 O O . HIS B 1 127 ? 0.694 -23.375 8.969 1 64.88 127 HIS B O 1
ATOM 3867 N N . THR B 1 128 ? 2.51 -22.328 9.906 1 71.25 128 THR B N 1
ATOM 3868 C CA . THR B 1 128 ? 1.782 -21.078 10.102 1 71.25 128 THR B CA 1
ATOM 3869 C C . THR B 1 128 ? 2.336 -19.984 9.203 1 71.25 128 THR B C 1
ATOM 3871 O O . THR B 1 128 ? 3.553 -19.797 9.117 1 71.25 128 THR B O 1
ATOM 3874 N N . ARG B 1 129 ? 1.506 -19.438 8.414 1 80.75 129 ARG B N 1
ATOM 3875 C CA . ARG B 1 129 ? 1.868 -18.312 7.559 1 80.75 129 ARG B CA 1
ATOM 3876 C C . ARG B 1 129 ? 1.854 -17 8.344 1 80.75 129 ARG B C 1
ATOM 3878 O O . ARG B 1 129 ? 0.92 -16.203 8.211 1 80.75 129 ARG B O 1
ATOM 3885 N N . HIS B 1 130 ? 2.959 -16.875 9.023 1 77.75 130 HIS B N 1
ATOM 3886 C CA . HIS B 1 130 ? 3.057 -15.68 9.867 1 77.75 130 HIS B CA 1
ATOM 3887 C C . HIS B 1 130 ? 3.082 -14.414 9.023 1 77.75 130 HIS B C 1
ATOM 3889 O O . HIS B 1 130 ? 3.729 -14.367 7.977 1 77.75 130 HIS B O 1
ATOM 3895 N N . HIS B 1 131 ? 2.326 -13.375 9.43 1 81.75 131 HIS B N 1
ATOM 3896 C CA . HIS B 1 131 ? 2.305 -12.039 8.852 1 81.75 131 HIS B CA 1
ATOM 3897 C C . HIS B 1 131 ? 1.809 -12.07 7.406 1 81.75 131 HIS B C 1
ATOM 3899 O O . HIS B 1 131 ? 2.297 -11.312 6.562 1 81.75 131 HIS B O 1
ATOM 3905 N N . GLU B 1 132 ? 0.952 -13.055 7.09 1 87.62 132 GLU B N 1
ATOM 3906 C CA . GLU B 1 132 ? 0.424 -13.188 5.734 1 87.62 132 GLU B CA 1
ATOM 3907 C C . GLU B 1 132 ? -0.282 -11.906 5.293 1 87.62 132 GLU B C 1
ATOM 3909 O O . GLU B 1 132 ? -0.067 -11.43 4.18 1 87.62 132 GLU B O 1
ATOM 3914 N N . GLY B 1 133 ? -1.118 -11.359 6.203 1 89.81 133 GLY B N 1
ATOM 3915 C CA . GLY B 1 133 ? -1.827 -10.133 5.879 1 89.81 133 GLY B CA 1
ATOM 3916 C C . GLY B 1 133 ? -0.903 -8.953 5.664 1 89.81 133 GLY B C 1
ATOM 3917 O O . GLY B 1 133 ? -1.068 -8.195 4.703 1 89.81 133 GLY B O 1
ATOM 3918 N N . LEU B 1 134 ? 0.015 -8.797 6.551 1 88.69 134 LEU B N 1
ATOM 3919 C CA . LEU B 1 134 ? 0.979 -7.711 6.441 1 88.69 134 LEU B CA 1
ATOM 3920 C C . LEU B 1 134 ? 1.796 -7.828 5.16 1 88.69 134 LEU B C 1
ATOM 3922 O O . LEU B 1 134 ? 2.023 -6.836 4.469 1 88.69 134 LEU B O 1
ATOM 3926 N N . SER B 1 135 ? 2.227 -9.039 4.84 1 90.25 135 SER B N 1
ATOM 3927 C CA . SER B 1 135 ? 2.973 -9.273 3.607 1 90.25 135 SER B CA 1
ATOM 3928 C C . SER B 1 135 ? 2.139 -8.922 2.381 1 90.25 135 SER B C 1
ATOM 3930 O O . SER B 1 135 ? 2.654 -8.344 1.418 1 90.25 135 SER B O 1
ATOM 3932 N N . ALA B 1 136 ? 0.885 -9.281 2.438 1 93.31 136 ALA B N 1
ATOM 3933 C CA . ALA B 1 136 ? -0.004 -8.977 1.321 1 93.31 136 ALA B CA 1
ATOM 3934 C C . ALA B 1 136 ? -0.152 -7.465 1.137 1 93.31 136 ALA B C 1
ATOM 3936 O O . ALA B 1 136 ? -0.095 -6.965 0.012 1 93.31 136 ALA B O 1
ATOM 3937 N N . ALA B 1 137 ? -0.301 -6.75 2.213 1 94.5 137 ALA B N 1
ATOM 3938 C CA . ALA B 1 137 ? -0.454 -5.297 2.156 1 94.5 137 ALA B CA 1
ATOM 3939 C C . ALA B 1 137 ? 0.811 -4.633 1.621 1 94.5 137 ALA B C 1
ATOM 3941 O O . ALA B 1 137 ? 0.741 -3.756 0.755 1 94.5 137 ALA B O 1
ATOM 3942 N N . LEU B 1 138 ? 1.917 -5.035 2.148 1 93.81 138 LEU B N 1
ATOM 3943 C CA . LEU B 1 138 ? 3.184 -4.438 1.742 1 93.81 138 LEU B CA 1
ATOM 3944 C C . LEU B 1 138 ? 3.496 -4.762 0.286 1 93.81 138 LEU B C 1
ATOM 3946 O O . LEU B 1 138 ? 4.027 -3.92 -0.444 1 93.81 138 LEU B O 1
ATOM 3950 N N . THR B 1 139 ? 3.18 -6.004 -0.11 1 94.06 139 THR B N 1
ATOM 3951 C CA . THR B 1 139 ? 3.355 -6.375 -1.51 1 94.06 139 THR B CA 1
ATOM 3952 C C . THR B 1 139 ? 2.465 -5.523 -2.41 1 94.06 139 THR B C 1
ATOM 3954 O O . THR B 1 139 ? 2.912 -5.035 -3.451 1 94.06 139 THR B O 1
ATOM 3957 N N . SER B 1 140 ? 1.245 -5.414 -2.031 1 95.69 140 SER B N 1
ATOM 3958 C CA . SER B 1 140 ? 0.312 -4.594 -2.797 1 95.69 140 SER B CA 1
ATOM 3959 C C . SER B 1 140 ? 0.785 -3.146 -2.879 1 95.69 140 SER B C 1
ATOM 3961 O O . SER B 1 140 ? 0.71 -2.521 -3.939 1 95.69 140 SER B O 1
ATOM 3963 N N . TRP B 1 141 ? 1.235 -2.59 -1.768 1 96.94 141 TRP B N 1
ATOM 3964 C CA . TRP B 1 141 ? 1.786 -1.238 -1.761 1 96.94 141 TRP B CA 1
ATOM 3965 C C . TRP B 1 141 ? 2.982 -1.133 -2.703 1 96.94 141 TRP B C 1
ATOM 3967 O O . TRP B 1 141 ? 3.082 -0.185 -3.484 1 96.94 141 TRP B O 1
ATOM 3977 N N . CYS B 1 142 ? 3.834 -2.076 -2.609 1 95.94 142 CYS B N 1
ATOM 3978 C CA . CYS B 1 142 ? 5.031 -2.113 -3.439 1 95.94 142 CYS B CA 1
ATOM 3979 C C . CYS B 1 142 ? 4.672 -2.137 -4.918 1 95.94 142 CYS B C 1
ATOM 3981 O O . CYS B 1 142 ? 5.211 -1.357 -5.707 1 95.94 142 CYS B O 1
ATOM 3983 N N . ASP B 1 143 ? 3.723 -2.938 -5.273 1 95 143 ASP B N 1
ATOM 3984 C CA . ASP B 1 143 ? 3.406 -3.203 -6.672 1 95 143 ASP B CA 1
ATOM 3985 C C . ASP B 1 143 ? 2.541 -2.092 -7.262 1 95 143 ASP B C 1
ATOM 3987 O O . ASP B 1 143 ? 2.646 -1.78 -8.445 1 95 143 ASP B O 1
ATOM 3991 N N . LYS B 1 144 ? 1.705 -1.541 -6.461 1 95.81 144 LYS B N 1
ATOM 3992 C CA . LYS B 1 144 ? 0.691 -0.661 -7.035 1 95.81 144 LYS B CA 1
ATOM 3993 C C . LYS B 1 144 ? 1.022 0.805 -6.77 1 95.81 144 LYS B C 1
ATOM 3995 O O . LYS B 1 144 ? 0.431 1.7 -7.379 1 95.81 144 LYS B O 1
ATOM 4000 N N . VAL B 1 145 ? 1.988 1.073 -5.879 1 96.75 145 VAL B N 1
ATOM 4001 C CA . VAL B 1 145 ? 2.277 2.461 -5.531 1 96.75 145 VAL B CA 1
ATOM 4002 C C . VAL B 1 145 ? 3.758 2.754 -5.758 1 96.75 145 VAL B C 1
ATOM 4004 O O . VAL B 1 145 ? 4.113 3.57 -6.609 1 96.75 145 VAL B O 1
ATOM 4007 N N . PHE B 1 146 ? 4.656 2.021 -5.078 1 97.38 146 PHE B N 1
ATOM 4008 C CA . PHE B 1 146 ? 6.09 2.283 -5.082 1 97.38 146 PHE B CA 1
ATOM 4009 C C . PHE B 1 146 ? 6.684 2.035 -6.461 1 97.38 146 PHE B C 1
ATOM 4011 O O . PHE B 1 146 ? 7.316 2.92 -7.039 1 97.38 146 PHE B O 1
ATOM 4018 N N . ARG B 1 147 ? 6.449 0.847 -6.992 1 96.19 147 ARG B N 1
ATOM 4019 C CA . ARG B 1 147 ? 7.031 0.442 -8.266 1 96.19 147 ARG B CA 1
ATOM 4020 C C . ARG B 1 147 ? 6.562 1.352 -9.398 1 96.19 147 ARG B C 1
ATOM 4022 O O . ARG B 1 147 ? 7.371 1.815 -10.203 1 96.19 147 ARG B O 1
ATOM 4029 N N . PRO B 1 148 ? 5.277 1.67 -9.523 1 93.81 148 PRO B N 1
ATOM 4030 C CA . PRO B 1 148 ? 4.844 2.584 -10.586 1 93.81 148 PRO B CA 1
ATOM 4031 C C . PRO B 1 148 ? 5.516 3.951 -10.5 1 93.81 148 PRO B C 1
ATOM 4033 O O . PRO B 1 148 ? 5.742 4.598 -11.523 1 93.81 148 PRO B O 1
ATOM 4036 N N . ALA B 1 149 ? 5.824 4.418 -9.312 1 93.31 149 ALA B N 1
ATOM 4037 C CA . ALA B 1 149 ? 6.473 5.715 -9.133 1 93.31 149 ALA B CA 1
ATOM 4038 C C . ALA B 1 149 ? 7.879 5.715 -9.734 1 93.31 149 ALA B C 1
ATOM 4040 O O . ALA B 1 149 ? 8.453 6.773 -9.992 1 93.31 149 ALA B O 1
ATOM 4041 N N . LEU B 1 150 ? 8.469 4.582 -9.945 1 93.69 150 LEU B N 1
ATOM 4042 C CA . LEU B 1 150 ? 9.828 4.449 -10.461 1 93.69 150 LEU B CA 1
ATOM 4043 C C . LEU B 1 150 ? 9.836 4.43 -11.984 1 93.69 150 LEU B C 1
ATOM 4045 O O . LEU B 1 150 ? 10.867 4.699 -12.609 1 93.69 150 LEU B O 1
ATOM 4049 N N . VAL B 1 151 ? 8.695 4.105 -12.609 1 90.56 151 VAL B N 1
ATOM 4050 C CA . VAL B 1 151 ? 8.617 3.855 -14.047 1 90.56 151 VAL B CA 1
ATOM 4051 C C . VAL B 1 151 ? 9.031 5.109 -14.812 1 90.56 151 VAL B C 1
ATOM 4053 O O . VAL B 1 151 ? 9.883 5.055 -15.695 1 90.56 151 VAL B O 1
ATOM 4056 N N . PRO B 1 152 ? 8.484 6.293 -14.414 1 88 152 PRO B N 1
ATOM 4057 C CA . PRO B 1 152 ? 8.867 7.496 -15.156 1 88 152 PRO B CA 1
ATOM 4058 C C . PRO B 1 152 ? 10.359 7.809 -15.039 1 88 152 PRO B C 1
ATOM 4060 O O . PRO B 1 152 ? 10.945 8.414 -15.945 1 88 152 PRO B O 1
ATOM 4063 N N . LEU B 1 153 ? 10.977 7.434 -14.016 1 90.19 153 LEU B N 1
ATOM 4064 C CA . LEU B 1 153 ? 12.398 7.703 -13.82 1 90.19 153 LEU B CA 1
ATOM 4065 C C . LEU B 1 153 ? 13.25 6.816 -14.719 1 90.19 153 LEU B C 1
ATOM 4067 O O . LEU B 1 153 ? 14.375 7.176 -15.062 1 90.19 153 LEU B O 1
ATOM 4071 N N . HIS B 1 154 ? 12.719 5.648 -15.062 1 88.31 154 HIS B N 1
ATOM 4072 C CA . HIS B 1 154 ? 13.43 4.734 -15.953 1 88.31 154 HIS B CA 1
ATOM 4073 C C . HIS B 1 154 ? 13.172 5.078 -17.422 1 88.31 154 HIS B C 1
ATOM 4075 O O . HIS B 1 154 ? 14.047 4.898 -18.266 1 88.31 154 HIS B O 1
ATOM 4081 N N . THR B 1 155 ? 12 5.562 -17.688 1 84.44 155 THR B N 1
ATOM 4082 C CA . THR B 1 155 ? 11.625 5.816 -19.078 1 84.44 155 THR B CA 1
ATOM 4083 C C . THR B 1 155 ? 12.07 7.211 -19.516 1 84.44 155 THR B C 1
ATOM 4085 O O . THR B 1 155 ? 12.383 7.43 -20.688 1 84.44 155 THR B O 1
ATOM 4088 N N . ASN B 1 156 ? 12.008 8.141 -18.531 1 81.12 156 ASN B N 1
ATOM 4089 C CA . ASN B 1 156 ? 12.469 9.508 -18.75 1 81.12 156 ASN B CA 1
ATOM 4090 C C . ASN B 1 156 ? 13.359 9.992 -17.625 1 81.12 156 ASN B C 1
ATOM 4092 O O . ASN B 1 156 ? 12.938 10.797 -16.797 1 81.12 156 ASN B O 1
ATOM 4096 N N . PRO B 1 157 ? 14.594 9.523 -17.891 1 74.5 157 PRO B N 1
ATOM 4097 C CA . PRO B 1 157 ? 15.477 9.852 -16.766 1 74.5 157 PRO B CA 1
ATOM 4098 C C . PRO B 1 157 ? 15.688 11.359 -16.609 1 74.5 157 PRO B C 1
ATOM 4100 O O . PRO B 1 157 ? 15.906 12.055 -17.609 1 74.5 157 PRO B O 1
ATOM 4103 N N . ARG B 1 158 ? 15.125 11.883 -15.586 1 69.19 158 ARG B N 1
ATOM 4104 C CA . ARG B 1 158 ? 15.398 13.266 -15.203 1 69.19 158 ARG B CA 1
ATOM 4105 C C . ARG B 1 158 ? 16.531 13.336 -14.188 1 69.19 158 ARG B C 1
ATOM 4107 O O . ARG B 1 158 ? 16.609 12.516 -13.266 1 69.19 158 ARG B O 1
ATOM 4114 N N . TYR B 1 159 ? 17.562 14.016 -14.461 1 69.12 159 TYR B N 1
ATOM 4115 C CA . TYR B 1 159 ? 18.703 14.156 -13.562 1 69.12 159 TYR B CA 1
ATOM 4116 C C . TYR B 1 159 ? 18.891 15.609 -13.156 1 69.12 159 TYR B C 1
ATOM 4118 O O . TYR B 1 159 ? 19.031 16.484 -14.008 1 69.12 159 TYR B O 1
ATOM 4126 N N . PRO B 1 160 ? 18.797 15.781 -11.781 1 78.75 160 PRO B N 1
ATOM 4127 C CA . PRO B 1 160 ? 18.516 14.906 -10.641 1 78.75 160 PRO B CA 1
ATOM 4128 C C . PRO B 1 160 ? 17.016 14.711 -10.391 1 78.75 160 PRO B C 1
ATOM 4130 O O . PRO B 1 160 ? 16.203 15.531 -10.828 1 78.75 160 PRO B O 1
ATOM 4133 N N . VAL B 1 161 ? 16.75 13.594 -9.703 1 83.81 161 VAL B N 1
ATOM 4134 C CA . VAL B 1 161 ? 15.383 13.422 -9.242 1 83.81 161 VAL B CA 1
ATOM 4135 C C . VAL B 1 161 ? 15.008 14.555 -8.289 1 83.81 161 VAL B C 1
ATOM 4137 O O . VAL B 1 161 ? 15.773 14.875 -7.371 1 83.81 161 VAL B O 1
ATOM 4140 N N . ALA B 1 162 ? 13.898 15.18 -8.547 1 82.88 162 ALA B N 1
ATOM 4141 C CA . ALA B 1 162 ? 13.445 16.297 -7.703 1 82.88 162 ALA B CA 1
ATOM 4142 C C . ALA B 1 162 ? 13.352 15.867 -6.242 1 82.88 162 ALA B C 1
ATOM 4144 O O . ALA B 1 162 ? 12.938 14.742 -5.938 1 82.88 162 ALA B O 1
ATOM 4145 N N . GLN B 1 163 ? 13.719 16.734 -5.398 1 82.75 163 GLN B N 1
ATOM 4146 C CA . GLN B 1 163 ? 13.75 16.453 -3.965 1 82.75 163 GLN B CA 1
ATOM 4147 C C . GLN B 1 163 ? 12.359 16.078 -3.455 1 82.75 163 GLN B C 1
ATOM 4149 O O . GLN B 1 163 ? 12.234 15.328 -2.482 1 82.75 163 GLN B O 1
ATOM 4154 N N . ALA B 1 164 ? 11.383 16.578 -4.141 1 88.19 164 ALA B N 1
ATOM 4155 C CA . ALA B 1 164 ? 10.023 16.359 -3.666 1 88.19 164 ALA B CA 1
ATOM 4156 C C . ALA B 1 164 ? 9.367 15.188 -4.391 1 88.19 164 ALA B C 1
ATOM 4158 O O . ALA B 1 164 ? 8.18 14.93 -4.211 1 88.19 164 ALA B O 1
ATOM 4159 N N . HIS B 1 165 ? 10.156 14.5 -5.246 1 89.38 165 HIS B N 1
ATOM 4160 C CA . HIS B 1 165 ? 9.602 13.359 -5.957 1 89.38 165 HIS B CA 1
ATOM 4161 C C . HIS B 1 165 ? 9.117 12.289 -4.984 1 89.38 165 HIS B C 1
ATOM 4163 O O . HIS B 1 165 ? 9.781 12 -3.99 1 89.38 165 HIS B O 1
ATOM 4169 N N . PRO B 1 166 ? 8.008 11.625 -5.293 1 93.81 166 PRO B N 1
ATOM 4170 C CA . PRO B 1 166 ? 7.398 10.664 -4.375 1 93.81 166 PRO B CA 1
ATOM 4171 C C . PRO B 1 166 ? 8.312 9.477 -4.07 1 93.81 166 PRO B C 1
ATOM 4173 O O . PRO B 1 166 ? 8.18 8.844 -3.023 1 93.81 166 PRO B O 1
ATOM 4176 N N . VAL B 1 167 ? 9.234 9.195 -4.938 1 94.06 167 VAL B N 1
ATOM 4177 C CA . VAL B 1 167 ? 10.117 8.047 -4.758 1 94.06 167 VAL B CA 1
ATOM 4178 C C . VAL B 1 167 ? 10.922 8.203 -3.469 1 94.06 167 VAL B C 1
ATOM 4180 O O . VAL B 1 167 ? 11.219 7.219 -2.791 1 94.06 167 VAL B O 1
ATOM 4183 N N . HIS B 1 168 ? 11.203 9.445 -3.105 1 94 168 HIS B N 1
ATOM 4184 C CA . HIS B 1 168 ? 11.945 9.688 -1.87 1 94 168 HIS B CA 1
ATOM 4185 C C . HIS B 1 168 ? 11.109 9.32 -0.648 1 94 168 HIS B C 1
ATOM 4187 O O . HIS B 1 168 ? 11.641 8.797 0.337 1 94 168 HIS B O 1
ATOM 4193 N N . PHE B 1 169 ? 9.844 9.594 -0.762 1 96.19 169 PHE B N 1
ATOM 4194 C CA . PHE B 1 169 ? 8.93 9.203 0.305 1 96.19 169 PHE B CA 1
ATOM 4195 C C . PHE B 1 169 ? 8.906 7.688 0.473 1 96.19 169 PHE B C 1
ATOM 4197 O O . PHE B 1 169 ? 8.992 7.18 1.593 1 96.19 169 PHE B O 1
ATOM 4204 N N . HIS B 1 170 ? 8.789 6.945 -0.589 1 97.19 170 HIS B N 1
ATOM 4205 C CA . HIS B 1 170 ? 8.695 5.488 -0.552 1 97.19 170 HIS B CA 1
ATOM 4206 C C . HIS B 1 170 ? 10 4.863 -0.069 1 97.19 170 HIS B C 1
ATOM 4208 O O . HIS B 1 170 ? 9.984 3.912 0.718 1 97.19 170 HIS B O 1
ATOM 4214 N N . LEU B 1 171 ? 11.117 5.398 -0.515 1 96.31 171 LEU B N 1
ATOM 4215 C CA . LEU B 1 171 ? 12.414 4.891 -0.066 1 96.31 171 LEU B CA 1
ATOM 4216 C C . LEU B 1 171 ? 12.633 5.191 1.413 1 96.31 171 LEU B C 1
ATOM 4218 O O . LEU B 1 171 ? 13.203 4.379 2.139 1 96.31 171 LEU B O 1
ATOM 4222 N N . GLN B 1 172 ? 12.133 6.316 1.822 1 94.5 172 GLN B N 1
ATOM 4223 C CA . GLN B 1 172 ? 12.195 6.641 3.244 1 94.5 172 GLN B CA 1
ATOM 4224 C C . GLN B 1 172 ? 11.328 5.684 4.062 1 94.5 172 GLN B C 1
ATOM 4226 O O . GLN B 1 172 ? 11.68 5.336 5.191 1 94.5 172 GLN B O 1
ATOM 4231 N N . THR B 1 173 ? 10.219 5.344 3.525 1 95.44 173 THR B N 1
ATOM 4232 C CA . THR B 1 173 ? 9.336 4.371 4.164 1 95.44 173 THR B CA 1
ATOM 4233 C C . THR B 1 173 ? 10.07 3.059 4.418 1 95.44 173 THR B C 1
ATOM 4235 O O . THR B 1 173 ? 10.039 2.523 5.527 1 95.44 173 THR B O 1
ATOM 4238 N N . VAL B 1 174 ? 10.805 2.562 3.402 1 94.5 174 VAL B N 1
ATOM 4239 C CA . VAL B 1 174 ? 11.578 1.333 3.533 1 94.5 174 VAL B CA 1
ATOM 4240 C C . VAL B 1 174 ? 12.688 1.526 4.566 1 94.5 174 VAL B C 1
ATOM 4242 O O . VAL B 1 174 ? 12.883 0.681 5.441 1 94.5 174 VAL B O 1
ATOM 4245 N N . GLU B 1 175 ? 13.352 2.707 4.516 1 92.38 175 GLU B N 1
ATOM 4246 C CA . GLU B 1 175 ? 14.406 3.043 5.465 1 92.38 175 GLU B CA 1
ATOM 4247 C C . GLU B 1 175 ? 13.891 3.01 6.902 1 92.38 175 GLU B C 1
ATOM 4249 O O . GLU B 1 175 ? 14.555 2.482 7.793 1 92.38 175 GLU B O 1
ATOM 4254 N N . SER B 1 176 ? 12.758 3.537 7.055 1 89.69 176 SER B N 1
ATOM 4255 C CA . SER B 1 176 ? 12.156 3.627 8.383 1 89.69 176 SER B CA 1
ATOM 4256 C C . SER B 1 176 ? 11.734 2.252 8.891 1 89.69 176 SER B C 1
ATOM 4258 O O . SER B 1 176 ? 11.852 1.967 10.086 1 89.69 176 SER B O 1
ATOM 4260 N N . MET B 1 177 ? 11.258 1.351 8.062 1 88 177 MET B N 1
ATOM 4261 C CA . MET B 1 177 ? 10.906 -0.009 8.461 1 88 177 MET B CA 1
ATOM 4262 C C . MET B 1 177 ? 12.133 -0.787 8.906 1 88 177 MET B C 1
ATOM 4264 O O . MET B 1 177 ? 12.062 -1.582 9.844 1 88 177 MET B O 1
ATOM 4268 N N . LEU B 1 178 ? 13.203 -0.509 8.266 1 86 178 LEU B N 1
ATOM 4269 C CA . LEU B 1 178 ? 14.438 -1.233 8.562 1 86 178 LEU B CA 1
ATOM 4270 C C . LEU B 1 178 ? 15.078 -0.71 9.844 1 86 178 LEU B C 1
ATOM 4272 O O . LEU B 1 178 ? 15.852 -1.423 10.492 1 86 178 LEU B O 1
ATOM 4276 N N . THR B 1 179 ? 14.82 0.568 10.18 1 76.25 179 THR B N 1
ATOM 4277 C CA . THR B 1 179 ? 15.32 1.142 11.422 1 76.25 179 THR B CA 1
ATOM 4278 C C . THR B 1 179 ? 14.688 0.455 12.625 1 76.25 179 THR B C 1
ATOM 4280 O O . THR B 1 179 ? 15.359 0.198 13.625 1 76.25 179 THR B O 1
ATOM 4283 N N . GLU B 1 180 ? 13.5 0.188 12.57 1 62.75 180 GLU B N 1
ATOM 4284 C CA . GLU B 1 180 ? 12.773 -0.399 13.688 1 62.75 180 GLU B CA 1
ATOM 4285 C C . GLU B 1 180 ? 13.133 -1.869 13.875 1 62.75 180 GLU B C 1
ATOM 4287 O O . GLU B 1 180 ? 13.094 -2.387 14.992 1 62.75 180 GLU B O 1
ATOM 4292 N N . SER B 1 181 ? 13.32 -2.525 12.805 1 50.72 181 SER B N 1
ATOM 4293 C CA . SER B 1 181 ? 13.672 -3.939 12.883 1 50.72 181 SER B CA 1
ATOM 4294 C C . SER B 1 181 ? 15.062 -4.129 13.469 1 50.72 181 SER B C 1
ATOM 4296 O O . SER B 1 181 ? 15.461 -5.25 13.797 1 50.72 181 SER B O 1
ATOM 4298 N N . THR B 1 182 ? 15.906 -2.992 13.695 1 42.88 182 THR B N 1
ATOM 4299 C CA . THR B 1 182 ? 17.234 -3.127 14.266 1 42.88 182 THR B CA 1
ATOM 4300 C C . THR B 1 182 ? 17.172 -3.107 15.789 1 42.88 182 THR B C 1
ATOM 4302 O O . THR B 1 182 ? 16.516 -2.248 16.375 1 42.88 182 THR B O 1
ATOM 4305 N N . PRO B 1 183 ? 17.375 -4.008 16.562 1 38.69 183 PRO B N 1
ATOM 4306 C CA . PRO B 1 183 ? 17.359 -4 18.031 1 38.69 183 PRO B CA 1
ATOM 4307 C C . PRO B 1 183 ? 17.938 -2.713 18.609 1 38.69 183 PRO B C 1
ATOM 4309 O O . PRO B 1 183 ? 18.969 -2.211 18.141 1 38.69 183 PRO B O 1
ATOM 4312 N N . MET B 1 184 ? 17.25 -1.676 19.172 1 33.84 184 MET B N 1
ATOM 4313 C CA . MET B 1 184 ? 17.828 -0.671 20.062 1 33.84 184 MET B CA 1
ATOM 4314 C C . MET B 1 184 ? 18.844 -1.301 21 1 33.84 184 MET B C 1
ATOM 4316 O O . MET B 1 184 ? 18.484 -2.049 21.922 1 33.84 184 MET B O 1
ATOM 4320 N N . SER B 1 185 ? 20.125 -1.592 20.938 1 29.36 185 SER B N 1
ATOM 4321 C CA . SER B 1 185 ? 21.062 -1.595 22.047 1 29.36 185 SER B CA 1
ATOM 4322 C C . SER B 1 185 ? 20.969 -0.307 22.859 1 29.36 185 SER B C 1
ATOM 4324 O O . SER B 1 185 ? 20.828 0.779 22.297 1 29.36 185 SER B O 1
ATOM 4326 N N . THR B 1 186 ? 20.828 0.014 24.25 1 29.3 186 THR B N 1
ATOM 4327 C CA . THR B 1 186 ? 21.25 1.029 25.219 1 29.3 186 THR B CA 1
ATOM 4328 C C . THR B 1 186 ? 22.328 1.917 24.609 1 29.3 186 THR B C 1
ATOM 4330 O O . THR B 1 186 ? 22.062 3.031 24.156 1 29.3 186 THR B O 1
ATOM 4333 N N . ASN B 1 187 ? 23.703 2.303 25.438 1 27.2 187 ASN B N 1
ATOM 4334 C CA . ASN B 1 187 ? 24.906 3.117 25.469 1 27.2 187 ASN B CA 1
ATOM 4335 C C . ASN B 1 187 ? 25.656 3.076 24.141 1 27.2 187 ASN B C 1
ATOM 4337 O O . ASN B 1 187 ? 26.094 4.109 23.641 1 27.2 187 ASN B O 1
ATOM 4341 N N . ASP B 1 188 ? 26.781 2.078 23.906 1 25.7 188 ASP B N 1
ATOM 4342 C CA . ASP B 1 188 ? 28.062 2.176 23.219 1 25.7 188 ASP B CA 1
ATOM 4343 C C . ASP B 1 188 ? 27.859 2.135 21.703 1 25.7 188 ASP B C 1
ATOM 4345 O O . ASP B 1 188 ? 28.188 1.131 21.062 1 25.7 188 ASP B O 1
ATOM 4349 N N . PHE B 1 189 ? 27 2.498 21.125 1 27.28 189 PHE B N 1
ATOM 4350 C CA . PHE B 1 189 ? 27.094 2.426 19.672 1 27.28 189 PHE B CA 1
ATOM 4351 C C . PHE B 1 189 ? 28.016 3.508 19.141 1 27.28 189 PHE B C 1
ATOM 4353 O O . PHE B 1 189 ? 28.031 3.779 17.938 1 27.28 189 PHE B O 1
ATOM 4360 N N . THR B 1 190 ? 28.562 4.434 19.812 1 27.7 190 THR B N 1
ATOM 4361 C CA . THR B 1 190 ? 29.75 5.059 19.266 1 27.7 190 THR B CA 1
ATOM 4362 C C . THR B 1 190 ? 30.672 4.012 18.641 1 27.7 190 THR B C 1
ATOM 4364 O O . THR B 1 190 ? 31.656 4.355 17.984 1 27.7 190 THR B O 1
ATOM 4367 N N . SER B 1 191 ? 31.188 3.027 19.469 1 24.86 191 SER B N 1
ATOM 4368 C CA . SER B 1 191 ? 32.25 2.217 18.891 1 24.86 191 SER B CA 1
ATOM 4369 C C . SER B 1 191 ? 31.797 1.582 17.578 1 24.86 191 SER B C 1
ATOM 4371 O O . SER B 1 191 ? 30.609 1.425 17.328 1 24.86 191 SER B O 1
ATOM 4373 N N . ASN B 1 192 ? 32.75 1.294 16.609 1 24.25 192 ASN B N 1
ATOM 4374 C CA . ASN B 1 192 ? 32.969 0.499 15.406 1 24.25 192 ASN B CA 1
ATOM 4375 C C . ASN B 1 192 ? 32.156 -0.781 15.406 1 24.25 192 ASN B C 1
ATOM 4377 O O . ASN B 1 192 ? 32.688 -1.874 15.211 1 24.25 192 ASN B O 1
ATOM 4381 N N . ARG B 1 193 ? 31.281 -0.964 16.297 1 27.12 193 ARG B N 1
ATOM 4382 C CA . ARG B 1 193 ? 30.984 -2.387 16.438 1 27.12 193 ARG B CA 1
ATOM 4383 C C . ARG B 1 193 ? 30.531 -2.984 15.125 1 27.12 193 ARG B C 1
ATOM 4385 O O . ARG B 1 193 ? 29.641 -2.434 14.461 1 27.12 193 ARG B O 1
ATOM 4392 N N . SER B 1 194 ? 31.266 -3.717 14.445 1 27.11 194 SER B N 1
ATOM 4393 C CA . SER B 1 194 ? 31.188 -4.77 13.438 1 27.11 194 SER B CA 1
ATOM 4394 C C . SER B 1 194 ? 29.828 -5.461 13.469 1 27.11 194 SER B C 1
ATOM 4396 O O . SER B 1 194 ? 29.297 -5.738 14.547 1 27.11 194 SER B O 1
ATOM 4398 N N . PHE B 1 195 ? 28.875 -5.062 12.648 1 28.94 195 PHE B N 1
ATOM 4399 C CA . PHE B 1 195 ? 27.984 -6.121 12.203 1 28.94 195 PHE B CA 1
ATOM 4400 C C . PHE B 1 195 ? 28.453 -7.48 12.695 1 28.94 195 PHE B C 1
ATOM 4402 O O . PHE B 1 195 ? 29.422 -8.031 12.156 1 28.94 195 PHE B O 1
ATOM 4409 N N . ILE B 1 196 ? 28.688 -7.605 13.977 1 28.5 196 ILE B N 1
ATOM 4410 C CA . ILE B 1 196 ? 29.156 -8.906 14.43 1 28.5 196 ILE B CA 1
ATOM 4411 C C . ILE B 1 196 ? 28.391 -10.016 13.711 1 28.5 196 ILE B C 1
ATOM 4413 O O . ILE B 1 196 ? 27.172 -10.156 13.898 1 28.5 196 ILE B O 1
ATOM 4417 N N . VAL B 1 197 ? 28.578 -10.258 12.375 1 30.25 197 VAL B N 1
ATOM 4418 C CA . VAL B 1 197 ? 28.859 -11.648 12.023 1 30.25 197 VAL B CA 1
ATOM 4419 C C . VAL B 1 197 ? 29.5 -12.367 13.203 1 30.25 197 VAL B C 1
ATOM 4421 O O . VAL B 1 197 ? 30.703 -12.211 13.453 1 30.25 197 VAL B O 1
ATOM 4424 N N . ASP B 1 198 ? 28.969 -12.078 14.461 1 29.77 198 ASP B N 1
ATOM 4425 C CA . ASP B 1 198 ? 29.641 -13.086 15.281 1 29.77 198 ASP B CA 1
ATOM 4426 C C . ASP B 1 198 ? 29.75 -14.414 14.531 1 29.77 198 ASP B C 1
ATOM 4428 O O . ASP B 1 198 ? 28.75 -15.055 14.234 1 29.77 198 ASP B O 1
ATOM 4432 N N . GLN B 1 199 ? 30.656 -14.672 13.672 1 30.3 199 GLN B N 1
ATOM 4433 C CA . GLN B 1 199 ? 31.359 -15.906 13.336 1 30.3 199 GLN B CA 1
ATOM 4434 C C . GLN B 1 199 ? 31.406 -16.844 14.539 1 30.3 199 GLN B C 1
ATOM 4436 O O . GLN B 1 199 ? 32.125 -17.844 14.523 1 30.3 199 GLN B O 1
ATOM 4441 N N . SER B 1 200 ? 31.172 -16.359 15.828 1 32.47 200 SER B N 1
ATOM 4442 C CA . SER B 1 200 ? 31.312 -17.5 16.719 1 32.47 200 SER B CA 1
ATOM 4443 C C . SER B 1 200 ? 30.234 -18.547 16.438 1 32.47 200 SER B C 1
ATOM 4445 O O . SER B 1 200 ? 29.172 -18.234 15.922 1 32.47 200 SER B O 1
ATOM 4447 N N . GLU B 1 201 ? 30.438 -19.891 16.453 1 32.5 201 GLU B N 1
ATOM 4448 C CA . GLU B 1 201 ? 29.844 -21.203 16.25 1 32.5 201 GLU B CA 1
ATOM 4449 C C . GLU B 1 201 ? 28.438 -21.266 16.828 1 32.5 201 GLU B C 1
ATOM 4451 O O . GLU B 1 201 ? 27.828 -22.344 16.891 1 32.5 201 GLU B O 1
ATOM 4456 N N . SER B 1 202 ? 27.984 -20.344 17.812 1 33.84 202 SER B N 1
ATOM 4457 C CA . SER B 1 202 ? 26.734 -20.828 18.391 1 33.84 202 SER B CA 1
ATOM 4458 C C . SER B 1 202 ? 25.562 -20.641 17.422 1 33.84 202 SER B C 1
ATOM 4460 O O . SER B 1 202 ? 25.484 -19.625 16.734 1 33.84 202 SER B O 1
ATOM 4462 N N . PRO B 1 203 ? 24.594 -21.594 17.109 1 36.78 203 PRO B N 1
ATOM 4463 C CA . PRO B 1 203 ? 23.438 -21.734 16.203 1 36.78 203 PRO B CA 1
ATOM 4464 C C . PRO B 1 203 ? 22.516 -20.531 16.219 1 36.78 203 PRO B C 1
ATOM 4466 O O . PRO B 1 203 ? 21.688 -20.375 15.312 1 36.78 203 PRO B O 1
ATOM 4469 N N . GLU B 1 204 ? 22.281 -19.734 17.266 1 38.41 204 GLU B N 1
ATOM 4470 C CA . GLU B 1 204 ? 21.219 -18.781 17.562 1 38.41 204 GLU B CA 1
ATOM 4471 C C . GLU B 1 204 ? 21.375 -17.5 16.75 1 38.41 204 GLU B C 1
ATOM 4473 O O . GLU B 1 204 ? 20.453 -16.688 16.672 1 38.41 204 GLU B O 1
ATOM 4478 N N . SER B 1 205 ? 22.562 -16.891 16.391 1 40.28 205 SER B N 1
ATOM 4479 C CA . SER B 1 205 ? 23.031 -15.609 15.852 1 40.28 205 SER B CA 1
ATOM 4480 C C . SER B 1 205 ? 22.5 -15.375 14.445 1 40.28 205 SER B C 1
ATOM 4482 O O . SER B 1 205 ? 22.703 -14.297 13.875 1 40.28 205 SER B O 1
ATOM 4484 N N . THR B 1 206 ? 22.125 -16.328 13.609 1 47.31 206 THR B N 1
ATOM 4485 C CA . THR B 1 206 ? 21.891 -16.328 12.172 1 47.31 206 THR B CA 1
ATOM 4486 C C . THR B 1 206 ? 20.547 -15.688 11.836 1 47.31 206 THR B C 1
ATOM 4488 O O . THR B 1 206 ? 19.781 -16.234 11.039 1 47.31 206 THR B O 1
ATOM 4491 N N . GLN B 1 207 ? 20.062 -14.648 12.609 1 57.47 207 GLN B N 1
ATOM 4492 C CA . GLN B 1 207 ? 18.703 -14.133 12.406 1 57.47 207 GLN B CA 1
ATOM 4493 C C . GLN B 1 207 ? 18.672 -13.117 11.266 1 57.47 207 GLN B C 1
ATOM 4495 O O . GLN B 1 207 ? 19.594 -12.32 11.109 1 57.47 207 GLN B O 1
ATOM 4500 N N . TRP B 1 208 ? 17.891 -13.367 10.258 1 59.69 208 TRP B N 1
ATOM 4501 C CA . TRP B 1 208 ? 17.594 -12.422 9.18 1 59.69 208 TRP B CA 1
ATOM 4502 C C . TRP B 1 208 ? 16.828 -11.219 9.719 1 59.69 208 TRP B C 1
ATOM 4504 O O . TRP B 1 208 ? 15.758 -11.367 10.32 1 59.69 208 TRP B O 1
ATOM 4514 N N . HIS B 1 209 ? 17.672 -10.109 9.711 1 59.56 209 HIS B N 1
ATOM 4515 C CA . HIS B 1 209 ? 17.047 -8.852 10.094 1 59.56 209 HIS B CA 1
ATOM 4516 C C . HIS B 1 209 ? 16.625 -8.047 8.867 1 59.56 209 HIS B C 1
ATOM 4518 O O . HIS B 1 209 ? 17.422 -7.258 8.336 1 59.56 209 HIS B O 1
ATOM 4524 N N . GLY B 1 210 ? 15.492 -8.367 8.406 1 65 210 GLY B N 1
ATOM 4525 C CA . GLY B 1 210 ? 14.93 -7.637 7.281 1 65 210 GLY B CA 1
ATOM 4526 C C . GLY B 1 210 ? 13.742 -6.773 7.664 1 65 210 GLY B C 1
ATOM 4527 O O . GLY B 1 210 ? 13.797 -6.035 8.648 1 65 210 GLY B O 1
ATOM 4528 N N . ILE B 1 211 ? 12.781 -6.727 6.824 1 70.44 211 ILE B N 1
ATOM 4529 C CA . ILE B 1 211 ? 11.586 -5.906 7.012 1 70.44 211 ILE B CA 1
ATOM 4530 C C . ILE B 1 211 ? 10.812 -6.395 8.242 1 70.44 211 ILE B C 1
ATOM 4532 O O . ILE B 1 211 ? 10.266 -5.59 8.992 1 70.44 211 ILE B O 1
ATOM 4536 N N . HIS B 1 212 ? 10.789 -7.738 8.32 1 66.44 212 HIS B N 1
ATOM 4537 C CA . HIS B 1 212 ? 10.266 -8.305 9.555 1 66.44 212 HIS B CA 1
ATOM 4538 C C . HIS B 1 212 ? 11.391 -8.805 10.453 1 66.44 212 HIS B C 1
ATOM 4540 O O . HIS B 1 212 ? 12.414 -9.281 9.961 1 66.44 212 HIS B O 1
ATOM 4546 N N . ARG B 1 213 ? 11.188 -8.648 11.734 1 61.84 213 ARG B N 1
ATOM 4547 C CA . ARG B 1 213 ? 12.242 -9.016 12.672 1 61.84 213 ARG B CA 1
ATOM 4548 C C . ARG B 1 213 ? 12.297 -10.523 12.875 1 61.84 213 ARG B C 1
ATOM 4550 O O . ARG B 1 213 ? 11.281 -11.211 12.742 1 61.84 213 ARG B O 1
ATOM 4557 N N . SER B 1 214 ? 13.484 -10.906 13.078 1 58.12 214 SER B N 1
ATOM 4558 C CA . SER B 1 214 ? 13.844 -12.188 13.688 1 58.12 214 SER B CA 1
ATOM 4559 C C . SER B 1 214 ? 13.398 -13.359 12.82 1 58.12 214 SER B C 1
ATOM 4561 O O . SER B 1 214 ? 12.68 -14.242 13.281 1 58.12 214 SER B O 1
ATOM 4563 N N . THR B 1 215 ? 13.742 -13.258 11.547 1 66.19 215 THR B N 1
ATOM 4564 C CA . THR B 1 215 ? 13.523 -14.453 10.734 1 66.19 215 THR B CA 1
ATOM 4565 C C . THR B 1 215 ? 14.852 -15.148 10.438 1 66.19 215 THR B C 1
ATOM 4567 O O . THR B 1 215 ? 15.922 -14.594 10.68 1 66.19 215 THR B O 1
ATOM 4570 N N . THR B 1 216 ? 14.836 -16.359 10.133 1 71 216 THR B N 1
ATOM 4571 C CA . THR B 1 216 ? 16.047 -17.125 9.867 1 71 216 THR B CA 1
ATOM 4572 C C . THR B 1 216 ? 16.547 -16.875 8.445 1 71 216 THR B C 1
ATOM 4574 O O . THR B 1 216 ? 17.719 -17.078 8.148 1 71 216 THR B O 1
ATOM 4577 N N . HIS B 1 217 ? 15.711 -16.469 7.586 1 81.69 217 HIS B N 1
ATOM 4578 C CA . HIS B 1 217 ? 16.031 -16.203 6.184 1 81.69 217 HIS B CA 1
ATOM 4579 C C . HIS B 1 217 ? 15.109 -15.148 5.598 1 81.69 217 HIS B C 1
ATOM 4581 O O . HIS B 1 217 ? 14.094 -14.789 6.203 1 81.69 217 HIS B O 1
ATOM 4587 N N . PRO B 1 218 ? 15.516 -14.625 4.426 1 87.88 218 PRO B N 1
ATOM 4588 C CA . PRO B 1 218 ? 14.625 -13.656 3.781 1 87.88 218 PRO B CA 1
ATOM 4589 C C . PRO B 1 218 ? 13.234 -14.234 3.494 1 87.88 218 PRO B C 1
ATOM 4591 O O . PRO B 1 218 ? 13.102 -15.445 3.279 1 87.88 218 PRO B O 1
ATOM 4594 N N . HIS B 1 219 ? 12.32 -13.453 3.51 1 88.44 219 HIS B N 1
ATOM 4595 C CA . HIS B 1 219 ? 10.938 -13.852 3.291 1 88.44 219 HIS B CA 1
ATOM 4596 C C . HIS B 1 219 ? 10.312 -13.07 2.139 1 88.44 219 HIS B C 1
ATOM 4598 O O . HIS B 1 219 ? 10.992 -12.289 1.471 1 88.44 219 HIS B O 1
ATOM 4604 N N . MET B 1 220 ? 9.07 -13.305 1.91 1 89.25 220 MET B N 1
ATOM 4605 C CA . MET B 1 220 ? 8.359 -12.773 0.747 1 89.25 220 MET B CA 1
ATOM 4606 C C . MET B 1 220 ? 8.461 -11.258 0.691 1 89.25 220 MET B C 1
ATOM 4608 O O . MET B 1 220 ? 8.734 -10.688 -0.366 1 89.25 220 MET B O 1
ATOM 4612 N N . THR B 1 221 ? 8.273 -10.609 1.825 1 91.19 221 THR B N 1
ATOM 4613 C CA . THR B 1 221 ? 8.32 -9.156 1.86 1 91.19 221 THR B CA 1
ATOM 4614 C C . THR B 1 221 ? 9.703 -8.648 1.461 1 91.19 221 THR B C 1
ATOM 4616 O O . THR B 1 221 ? 9.82 -7.613 0.799 1 91.19 221 THR B O 1
ATOM 4619 N N . ASP B 1 222 ? 10.711 -9.336 1.879 1 92.88 222 ASP B N 1
ATOM 4620 C CA . ASP B 1 222 ? 12.07 -8.977 1.478 1 92.88 222 ASP B CA 1
ATOM 4621 C C . ASP B 1 222 ? 12.25 -9.094 -0.034 1 92.88 222 ASP B C 1
ATOM 4623 O O . ASP B 1 222 ? 12.891 -8.25 -0.658 1 92.88 222 ASP B O 1
ATOM 4627 N N . LEU B 1 223 ? 11.703 -10.141 -0.596 1 94.44 223 LEU B N 1
ATOM 4628 C CA . LEU B 1 223 ? 11.844 -10.359 -2.031 1 94.44 223 LEU B CA 1
ATOM 4629 C C . LEU B 1 223 ? 11.117 -9.266 -2.816 1 94.44 223 LEU B C 1
ATOM 4631 O O . LEU B 1 223 ? 11.664 -8.719 -3.777 1 94.44 223 LEU B O 1
ATOM 4635 N N . MET B 1 224 ? 9.883 -8.961 -2.4 1 95 224 MET B N 1
ATOM 4636 C CA . MET B 1 224 ? 9.078 -7.98 -3.125 1 95 224 MET B CA 1
ATOM 4637 C C . MET B 1 224 ? 9.664 -6.582 -2.994 1 95 224 MET B C 1
ATOM 4639 O O . MET B 1 224 ? 9.844 -5.883 -3.994 1 95 224 MET B O 1
ATOM 4643 N N . LEU B 1 225 ? 10.016 -6.195 -1.784 1 95.44 225 LEU B N 1
ATOM 4644 C CA . LEU B 1 225 ? 10.578 -4.871 -1.562 1 95.44 225 LEU B CA 1
ATOM 4645 C C . LEU B 1 225 ? 12.008 -4.793 -2.084 1 95.44 225 LEU B C 1
ATOM 4647 O O . LEU B 1 225 ? 12.438 -3.752 -2.586 1 95.44 225 LEU B O 1
ATOM 4651 N N . GLY B 1 226 ? 12.727 -5.918 -1.902 1 95.81 226 GLY B N 1
ATOM 4652 C CA . GLY B 1 226 ? 14.094 -5.949 -2.391 1 95.81 226 GLY B CA 1
ATOM 4653 C C . GLY B 1 226 ? 14.203 -5.746 -3.891 1 95.81 226 GLY B C 1
ATOM 4654 O O . GLY B 1 226 ? 15.062 -5.008 -4.363 1 95.81 226 GLY B O 1
ATOM 4655 N N . SER B 1 227 ? 13.352 -6.398 -4.648 1 96.31 227 SER B N 1
ATOM 4656 C CA . SER B 1 227 ? 13.367 -6.254 -6.098 1 96.31 227 SER B CA 1
ATOM 4657 C C . SER B 1 227 ? 13.016 -4.824 -6.512 1 96.31 227 SER B C 1
ATOM 4659 O O . SER B 1 227 ? 13.578 -4.301 -7.477 1 96.31 227 SER B O 1
ATOM 4661 N N . THR B 1 228 ? 12.086 -4.207 -5.844 1 96.94 228 THR B N 1
ATOM 4662 C CA . THR B 1 228 ? 11.703 -2.828 -6.129 1 96.94 228 THR B CA 1
ATOM 4663 C C . THR B 1 228 ? 12.82 -1.864 -5.738 1 96.94 228 THR B C 1
ATOM 4665 O O . THR B 1 228 ? 13.086 -0.893 -6.449 1 96.94 228 THR B O 1
ATOM 4668 N N . ALA B 1 229 ? 13.445 -2.111 -4.574 1 97 229 ALA B N 1
ATOM 4669 C CA . ALA B 1 229 ? 14.594 -1.306 -4.164 1 97 229 ALA B CA 1
ATOM 4670 C C . ALA B 1 229 ? 15.727 -1.415 -5.18 1 97 229 ALA B C 1
ATOM 4672 O O . ALA B 1 229 ? 16.422 -0.43 -5.457 1 97 229 ALA B O 1
ATOM 4673 N N . LEU B 1 230 ? 15.938 -2.602 -5.652 1 96.44 230 LEU B N 1
ATOM 4674 C CA . LEU B 1 230 ? 16.953 -2.803 -6.68 1 96.44 230 LEU B CA 1
ATOM 4675 C C . LEU B 1 230 ? 16.625 -1.999 -7.934 1 96.44 230 LEU B C 1
ATOM 4677 O O . LEU B 1 230 ? 17.516 -1.409 -8.547 1 96.44 230 LEU B O 1
ATOM 4681 N N . LEU B 1 231 ? 15.375 -2.031 -8.344 1 95.44 231 LEU B N 1
ATOM 4682 C CA . LEU B 1 231 ? 14.906 -1.211 -9.453 1 95.44 231 LEU B CA 1
ATOM 4683 C C . LEU B 1 231 ? 15.188 0.265 -9.195 1 95.44 231 LEU B C 1
ATOM 4685 O O . LEU B 1 231 ? 15.609 0.991 -10.102 1 95.44 231 LEU B O 1
ATOM 4689 N N . ALA B 1 232 ? 14.945 0.739 -7.973 1 96.19 232 ALA B N 1
ATOM 4690 C CA . ALA B 1 232 ? 15.211 2.125 -7.594 1 96.19 232 ALA B CA 1
ATOM 4691 C C . ALA B 1 232 ? 16.703 2.441 -7.668 1 96.19 232 ALA B C 1
ATOM 4693 O O . ALA B 1 232 ? 17.094 3.484 -8.195 1 96.19 232 ALA B O 1
ATOM 4694 N N . ARG B 1 233 ? 17.484 1.571 -7.145 1 95.75 233 ARG B N 1
ATOM 4695 C CA . ARG B 1 233 ? 18.938 1.764 -7.145 1 95.75 233 ARG B CA 1
ATOM 4696 C C . ARG B 1 233 ? 19.469 1.841 -8.57 1 95.75 233 ARG B C 1
ATOM 4698 O O . ARG B 1 233 ? 20.516 2.445 -8.805 1 95.75 233 ARG B O 1
ATOM 4705 N N . SER B 1 234 ? 18.812 1.216 -9.477 1 92.81 234 SER B N 1
ATOM 4706 C CA . SER B 1 234 ? 19.281 1.176 -10.859 1 92.81 234 SER B CA 1
ATOM 4707 C C . SER B 1 234 ? 18.969 2.486 -11.578 1 92.81 234 SER B C 1
ATOM 4709 O O . SER B 1 234 ? 19.438 2.705 -12.703 1 92.81 234 SER B O 1
ATOM 4711 N N . VAL B 1 235 ? 18.156 3.354 -11.016 1 91.75 235 VAL B N 1
ATOM 4712 C CA . VAL B 1 235 ? 17.953 4.691 -11.562 1 91.75 235 VAL B CA 1
ATOM 4713 C C . VAL B 1 235 ? 19.234 5.508 -11.422 1 91.75 235 VAL B C 1
ATOM 4715 O O . VAL B 1 235 ? 19.734 5.695 -10.312 1 91.75 235 VAL B O 1
ATOM 4718 N N . PRO B 1 236 ? 19.734 5.996 -12.438 1 87.75 236 PRO B N 1
ATOM 4719 C CA . PRO B 1 236 ? 21.062 6.645 -12.398 1 87.75 236 PRO B CA 1
ATOM 4720 C C . PRO B 1 236 ? 21.125 7.781 -11.383 1 87.75 236 PRO B C 1
ATOM 4722 O O . PRO B 1 236 ? 22.078 7.863 -10.602 1 87.75 236 PRO B O 1
ATOM 4725 N N . SER B 1 237 ? 20.156 8.609 -11.312 1 86.88 237 SER B N 1
ATOM 4726 C CA . SER B 1 237 ? 20.172 9.758 -10.414 1 86.88 237 SER B CA 1
ATOM 4727 C C . SER B 1 237 ? 20.094 9.32 -8.953 1 86.88 237 SER B C 1
ATOM 4729 O O . SER B 1 237 ? 20.578 10.023 -8.062 1 86.88 237 SER B O 1
ATOM 4731 N N . LEU B 1 238 ? 19.5 8.234 -8.688 1 91.56 238 LEU B N 1
ATOM 4732 C CA . LEU B 1 238 ? 19.422 7.727 -7.32 1 91.56 238 LEU B CA 1
ATOM 4733 C C . LEU B 1 238 ? 20.688 6.941 -6.961 1 91.56 238 LEU B C 1
ATOM 4735 O O . LEU B 1 238 ? 21.109 6.938 -5.801 1 91.56 238 LEU B O 1
ATOM 4739 N N . ARG B 1 239 ? 21.219 6.312 -7.977 1 90.25 239 ARG B N 1
ATOM 4740 C CA . ARG B 1 239 ? 22.375 5.449 -7.773 1 90.25 239 ARG B CA 1
ATOM 4741 C C . ARG B 1 239 ? 23.562 6.238 -7.238 1 90.25 239 ARG B C 1
ATOM 4743 O O . ARG B 1 239 ? 24.297 5.754 -6.375 1 90.25 239 ARG B O 1
ATOM 4750 N N . SER B 1 240 ? 23.719 7.441 -7.648 1 88.44 240 SER B N 1
ATOM 4751 C CA . SER B 1 240 ? 24.875 8.266 -7.309 1 88.44 240 SER B CA 1
ATOM 4752 C C . SER B 1 240 ? 24.906 8.602 -5.824 1 88.44 240 SER B C 1
ATOM 4754 O O . SER B 1 240 ? 25.969 8.75 -5.227 1 88.44 240 SER B O 1
ATOM 4756 N N . THR B 1 241 ? 23.766 8.664 -5.16 1 90.75 241 THR B N 1
ATOM 4757 C CA . THR B 1 241 ? 23.703 9.047 -3.754 1 90.75 241 THR B CA 1
ATOM 4758 C C . THR B 1 241 ? 23 7.965 -2.934 1 90.75 241 THR B C 1
ATOM 4760 O O . THR B 1 241 ? 22.562 8.219 -1.813 1 90.75 241 THR B O 1
ATOM 4763 N N . TRP B 1 242 ? 22.875 6.793 -3.479 1 94.31 242 TRP B N 1
ATOM 4764 C CA . TRP B 1 242 ? 22.047 5.723 -2.941 1 94.31 242 TRP B CA 1
ATOM 4765 C C . TRP B 1 242 ? 22.484 5.359 -1.523 1 94.31 242 TRP B C 1
ATOM 4767 O O . TRP B 1 242 ? 21.672 5.414 -0.591 1 94.31 242 TRP B O 1
ATOM 4777 N N . THR B 1 243 ? 23.734 5.062 -1.283 1 94.62 243 THR B N 1
ATOM 4778 C CA . THR B 1 243 ? 24.234 4.582 0.001 1 94.62 243 THR B CA 1
ATOM 4779 C C . THR B 1 243 ? 24.25 5.707 1.032 1 94.62 243 THR B C 1
ATOM 4781 O O . THR B 1 243 ? 24.016 5.469 2.221 1 94.62 243 THR B O 1
ATOM 4784 N N . GLU B 1 244 ? 24.469 6.875 0.607 1 93.69 244 GLU B N 1
ATOM 4785 C CA . GLU B 1 244 ? 24.484 8.023 1.506 1 93.69 244 GLU B CA 1
ATOM 4786 C C . GLU B 1 244 ? 23.078 8.406 1.945 1 93.69 244 GLU B C 1
ATOM 4788 O O . GLU B 1 244 ? 22.859 8.727 3.113 1 93.69 244 GLU B O 1
ATOM 4793 N N . THR B 1 245 ? 22.172 8.414 1.02 1 92.62 245 THR B N 1
ATOM 4794 C CA . THR B 1 245 ? 20.812 8.875 1.282 1 92.62 245 THR B CA 1
ATOM 4795 C C . THR B 1 245 ? 20 7.797 1.987 1 92.62 245 THR B C 1
ATOM 4797 O O . THR B 1 245 ? 19.156 8.102 2.838 1 92.62 245 THR B O 1
ATOM 4800 N N . TYR B 1 246 ? 20.266 6.551 1.526 1 94.06 246 TYR B N 1
ATOM 4801 C CA . TYR B 1 246 ? 19.5 5.434 2.084 1 94.06 246 TYR B CA 1
ATOM 4802 C C . TYR B 1 246 ? 20.438 4.324 2.547 1 94.06 246 TYR B C 1
ATOM 4804 O O . TYR B 1 246 ? 20.406 3.209 2.018 1 94.06 246 TYR B O 1
ATOM 4812 N N . PRO B 1 247 ? 21.141 4.527 3.648 1 93.81 247 PRO B N 1
ATOM 4813 C CA . PRO B 1 247 ? 22.172 3.582 4.066 1 93.81 247 PRO B CA 1
ATOM 4814 C C . PRO B 1 247 ? 21.609 2.248 4.543 1 93.81 247 PRO B C 1
ATOM 4816 O O . PRO B 1 247 ? 22.172 1.192 4.266 1 93.81 247 PRO B O 1
ATOM 4819 N N . LEU B 1 248 ? 20.547 2.271 5.246 1 91.56 248 LEU B N 1
ATOM 4820 C CA . LEU B 1 248 ? 19.969 1.031 5.762 1 91.56 248 LEU B CA 1
ATOM 4821 C C . LEU B 1 248 ? 19.391 0.192 4.633 1 91.56 248 LEU B C 1
ATOM 4823 O O . LEU B 1 248 ? 19.547 -1.029 4.609 1 91.56 248 LEU B O 1
ATOM 4827 N N . THR B 1 249 ? 18.719 0.863 3.711 1 93.88 249 THR B N 1
ATOM 4828 C CA . THR B 1 249 ? 18.172 0.172 2.555 1 93.88 249 THR B CA 1
ATOM 4829 C C . THR B 1 249 ? 19.281 -0.444 1.706 1 93.88 249 THR B C 1
ATOM 4831 O O . THR B 1 249 ? 19.156 -1.58 1.243 1 93.88 249 THR B O 1
ATOM 4834 N N . ALA B 1 250 ? 20.312 0.337 1.552 1 94.62 250 ALA B N 1
ATOM 4835 C CA . ALA B 1 250 ? 21.453 -0.137 0.767 1 94.62 250 ALA B CA 1
ATOM 4836 C C . ALA B 1 250 ? 22.062 -1.39 1.389 1 94.62 250 ALA B C 1
ATOM 4838 O O . ALA B 1 250 ? 22.266 -2.393 0.701 1 94.62 250 ALA B O 1
ATOM 4839 N N . SER B 1 251 ? 22.297 -1.317 2.648 1 91.44 251 SER B N 1
ATOM 4840 C CA . SER B 1 251 ? 22.906 -2.441 3.352 1 91.44 251 SER B CA 1
ATOM 4841 C C . SER B 1 251 ? 22 -3.666 3.33 1 91.44 251 SER B C 1
ATOM 4843 O O . SER B 1 251 ? 22.469 -4.785 3.09 1 91.44 251 SER B O 1
ATOM 4845 N N . TRP B 1 252 ? 20.766 -3.49 3.633 1 91.44 252 TRP B N 1
ATOM 4846 C CA . TRP B 1 252 ? 19.781 -4.562 3.621 1 91.44 252 TRP B CA 1
ATOM 4847 C C . TRP B 1 252 ? 19.688 -5.215 2.244 1 91.44 252 TRP B C 1
ATOM 4849 O O . TRP B 1 252 ? 19.672 -6.445 2.133 1 91.44 252 TRP B O 1
ATOM 4859 N N . LEU B 1 253 ? 19.625 -4.41 1.188 1 93.94 253 LEU B N 1
ATOM 4860 C CA . LEU B 1 253 ? 19.531 -4.914 -0.177 1 93.94 253 LEU B CA 1
ATOM 4861 C C . LEU B 1 253 ? 20.766 -5.723 -0.544 1 93.94 253 LEU B C 1
ATOM 4863 O O . LEU B 1 253 ? 20.672 -6.789 -1.154 1 93.94 253 LEU B O 1
ATOM 4867 N N . ASP B 1 254 ? 21.922 -5.238 -0.151 1 92.56 254 ASP B N 1
ATOM 4868 C CA . ASP B 1 254 ? 23.156 -5.961 -0.429 1 92.56 254 ASP B CA 1
ATOM 4869 C C . ASP B 1 254 ? 23.156 -7.324 0.264 1 92.56 254 ASP B C 1
ATOM 4871 O O . ASP B 1 254 ? 23.578 -8.32 -0.323 1 92.56 254 ASP B O 1
ATOM 4875 N N . ARG B 1 255 ? 22.734 -7.352 1.453 1 90.38 255 ARG B N 1
ATOM 4876 C CA . ARG B 1 255 ? 22.656 -8.617 2.18 1 90.38 255 ARG B CA 1
ATOM 4877 C C . ARG B 1 255 ? 21.688 -9.578 1.504 1 90.38 255 ARG B C 1
ATOM 4879 O O . ARG B 1 255 ? 21.953 -10.781 1.433 1 90.38 255 ARG B O 1
ATOM 4886 N N . LEU B 1 256 ? 20.562 -9.039 1.106 1 90.81 256 LEU B N 1
ATOM 4887 C CA . LEU B 1 256 ? 19.562 -9.859 0.417 1 90.81 256 LEU B CA 1
ATOM 4888 C C . LEU B 1 256 ? 20.156 -10.453 -0.863 1 90.81 256 LEU B C 1
ATOM 4890 O O . LEU B 1 256 ? 20.031 -11.656 -1.11 1 90.81 256 LEU B O 1
ATOM 4894 N N . LEU B 1 257 ? 20.812 -9.625 -1.606 1 91 257 LEU B N 1
ATOM 4895 C CA . LEU B 1 257 ? 21.406 -10.07 -2.863 1 91 257 LEU B CA 1
ATOM 4896 C C . LEU B 1 257 ? 22.516 -11.094 -2.613 1 91 257 LEU B C 1
ATOM 4898 O O . LEU B 1 257 ? 22.625 -12.078 -3.344 1 91 257 LEU B O 1
ATOM 4902 N N . ASP B 1 258 ? 23.234 -10.852 -1.604 1 87.56 258 ASP B N 1
ATOM 4903 C CA . ASP B 1 258 ? 24.281 -11.797 -1.247 1 87.56 258 ASP B CA 1
ATOM 4904 C C . ASP B 1 258 ? 23.688 -13.156 -0.869 1 87.56 258 ASP B C 1
ATOM 4906 O O . ASP B 1 258 ? 24.25 -14.195 -1.225 1 87.56 258 ASP B O 1
ATOM 4910 N N . TYR B 1 259 ? 22.656 -13.078 -0.142 1 85.44 259 TYR B N 1
ATOM 4911 C CA . TYR B 1 259 ? 22 -14.305 0.277 1 85.44 259 TYR B CA 1
ATOM 4912 C C . TYR B 1 259 ? 21.469 -15.078 -0.927 1 85.44 259 TYR B C 1
ATOM 4914 O O . TYR B 1 259 ? 21.578 -16.312 -0.979 1 85.44 259 TYR B O 1
ATOM 4922 N N . LEU B 1 260 ? 20.906 -14.383 -1.899 1 85.69 260 LEU B N 1
ATOM 4923 C CA . LEU B 1 260 ? 20.266 -15 -3.057 1 85.69 260 LEU B CA 1
ATOM 4924 C C . LEU B 1 260 ? 21.312 -15.43 -4.086 1 85.69 260 LEU B C 1
ATOM 4926 O O . LEU B 1 260 ? 21.078 -16.375 -4.844 1 85.69 260 LEU B O 1
ATOM 4930 N N . GLU B 1 261 ? 22.391 -14.703 -4.207 1 79.25 261 GLU B N 1
ATOM 4931 C CA . GLU B 1 261 ? 23.453 -15.008 -5.164 1 79.25 261 GLU B CA 1
ATOM 4932 C C . GLU B 1 261 ? 24.188 -16.297 -4.781 1 79.25 261 GLU B C 1
ATOM 4934 O O . GLU B 1 261 ? 24.734 -16.984 -5.645 1 79.25 261 GLU B O 1
ATOM 4939 N N . LYS B 1 262 ? 24.25 -16.5 -3.562 1 77.06 262 LYS B N 1
ATOM 4940 C CA . LYS B 1 262 ? 24.875 -17.75 -3.113 1 77.06 262 LYS B CA 1
ATOM 4941 C C . LYS B 1 262 ? 24.062 -18.969 -3.523 1 77.06 262 LYS B C 1
ATOM 4943 O O . LYS B 1 262 ? 24.562 -20.094 -3.508 1 77.06 262 LYS B O 1
ATOM 4948 N N . ARG B 1 263 ? 22.969 -18.688 -3.943 1 73.25 263 ARG B N 1
ATOM 4949 C CA . ARG B 1 263 ? 22.078 -19.734 -4.426 1 73.25 263 ARG B CA 1
ATOM 4950 C C . ARG B 1 263 ? 22.031 -19.766 -5.949 1 73.25 263 ARG B C 1
ATOM 4952 O O . ARG B 1 263 ? 21.469 -18.859 -6.574 1 73.25 263 ARG B O 1
ATOM 4959 N N . THR B 1 264 ? 22.797 -20.625 -6.547 1 68.12 264 THR B N 1
ATOM 4960 C CA . THR B 1 264 ? 23.156 -20.578 -7.957 1 68.12 264 THR B CA 1
ATOM 4961 C C . THR B 1 264 ? 22.156 -21.359 -8.805 1 68.12 264 THR B C 1
ATOM 4963 O O . THR B 1 264 ? 22.359 -21.531 -10.008 1 68.12 264 THR B O 1
ATOM 4966 N N . GLU B 1 265 ? 21.172 -21.75 -8.203 1 74.5 265 GLU B N 1
ATOM 4967 C CA . GLU B 1 265 ? 20.219 -22.516 -9.008 1 74.5 265 GLU B CA 1
ATOM 4968 C C . GLU B 1 265 ? 19.672 -21.688 -10.156 1 74.5 265 GLU B C 1
ATOM 4970 O O . GLU B 1 265 ? 19.359 -20.5 -9.977 1 74.5 265 GLU B O 1
ATOM 4975 N N . THR B 1 266 ? 19.875 -22.25 -11.367 1 79.38 266 THR B N 1
ATOM 4976 C CA . THR B 1 266 ? 19.297 -21.594 -12.539 1 79.38 266 THR B CA 1
ATOM 4977 C C . THR B 1 266 ? 18.25 -22.5 -13.195 1 79.38 266 THR B C 1
ATOM 4979 O O . THR B 1 266 ? 18.312 -23.719 -13.078 1 79.38 266 THR B O 1
ATOM 4982 N N . GLY B 1 267 ? 17.312 -21.859 -13.703 1 85.75 267 GLY B N 1
ATOM 4983 C CA . GLY B 1 267 ? 16.312 -22.594 -14.453 1 85.75 267 GLY B CA 1
ATOM 4984 C C . GLY B 1 267 ? 16.859 -23.219 -15.719 1 85.75 267 GLY B C 1
ATOM 4985 O O . GLY B 1 267 ? 17.719 -22.641 -16.391 1 85.75 267 GLY B O 1
ATOM 4986 N N . VAL B 1 268 ? 16.359 -24.422 -16.047 1 88.94 268 VAL B N 1
ATOM 4987 C CA . VAL B 1 268 ? 16.75 -25.109 -17.281 1 88.94 268 VAL B CA 1
ATOM 4988 C C . VAL B 1 268 ? 15.836 -24.688 -18.422 1 88.94 268 VAL B C 1
ATOM 4990 O O . VAL B 1 268 ? 14.609 -24.781 -18.328 1 88.94 268 VAL B O 1
ATOM 4993 N N . ALA B 1 269 ? 16.422 -24.25 -19.469 1 87.31 269 ALA B N 1
ATOM 4994 C CA . ALA B 1 269 ? 15.641 -23.766 -20.594 1 87.31 269 ALA B CA 1
ATOM 4995 C C . ALA B 1 269 ? 14.953 -24.906 -21.328 1 87.31 269 ALA B C 1
ATOM 4997 O O . ALA B 1 269 ? 15.562 -25.953 -21.578 1 87.31 269 ALA B O 1
ATOM 4998 N N . ILE B 1 270 ? 13.695 -24.703 -21.625 1 87.75 270 ILE B N 1
ATOM 4999 C CA . ILE B 1 270 ? 12.938 -25.672 -22.406 1 87.75 270 ILE B CA 1
ATOM 5000 C C . ILE B 1 270 ? 12.148 -24.938 -23.484 1 87.75 270 ILE B C 1
ATOM 5002 O O . ILE B 1 270 ? 11.984 -23.719 -23.438 1 87.75 270 ILE B O 1
ATOM 5006 N N . SER B 1 271 ? 11.68 -25.75 -24.469 1 83.12 271 SER B N 1
ATOM 5007 C CA . SER B 1 271 ? 10.898 -25.172 -25.562 1 83.12 271 SER B CA 1
ATOM 5008 C C . SER B 1 271 ? 9.422 -25.062 -25.188 1 83.12 271 SER B C 1
ATOM 5010 O O . SER B 1 271 ? 8.969 -25.719 -24.234 1 83.12 271 SER B O 1
ATOM 5012 N N . ALA B 1 272 ? 8.758 -24.203 -25.922 1 81.44 272 ALA B N 1
ATOM 5013 C CA . ALA B 1 272 ? 7.316 -24.062 -25.734 1 81.44 272 ALA B CA 1
ATOM 5014 C C . ALA B 1 272 ? 6.609 -25.406 -25.953 1 81.44 272 ALA B C 1
ATOM 5016 O O . ALA B 1 272 ? 5.637 -25.719 -25.266 1 81.44 272 ALA B O 1
ATOM 5017 N N . GLU B 1 273 ? 7.066 -26.125 -26.891 1 79.94 273 GLU B N 1
ATOM 5018 C CA . GLU B 1 273 ? 6.477 -27.438 -27.203 1 79.94 273 GLU B CA 1
ATOM 5019 C C . GLU B 1 273 ? 6.609 -28.391 -26.016 1 79.94 273 GLU B C 1
ATOM 5021 O O . GLU B 1 273 ? 5.684 -29.141 -25.703 1 79.94 273 GLU B O 1
ATOM 5026 N N . ASP B 1 274 ? 7.738 -28.359 -25.438 1 83.81 274 ASP B N 1
ATOM 5027 C CA . ASP B 1 274 ? 7.965 -29.203 -24.281 1 83.81 274 ASP B CA 1
ATOM 5028 C C . ASP B 1 274 ? 7.023 -28.844 -23.141 1 83.81 274 ASP B C 1
ATOM 5030 O O . ASP B 1 274 ? 6.52 -29.719 -22.438 1 83.81 274 ASP B O 1
ATOM 5034 N N . ALA B 1 275 ? 6.812 -27.562 -22.906 1 84.75 275 ALA B N 1
ATOM 5035 C CA . ALA B 1 275 ? 5.922 -27.094 -21.859 1 84.75 275 ALA B CA 1
ATOM 5036 C C . ALA B 1 275 ? 4.484 -27.547 -22.109 1 84.75 275 ALA B C 1
ATOM 5038 O O . ALA B 1 275 ? 3.758 -27.906 -21.188 1 84.75 275 ALA B O 1
ATOM 5039 N N . VAL B 1 276 ? 4.07 -27.516 -23.406 1 80.06 276 VAL B N 1
ATOM 5040 C CA . VAL B 1 276 ? 2.725 -27.922 -23.797 1 80.06 276 VAL B CA 1
ATOM 5041 C C . VAL B 1 276 ? 2.539 -29.406 -23.531 1 80.06 276 VAL B C 1
ATOM 5043 O O . VAL B 1 276 ? 1.452 -29.844 -23.141 1 80.06 276 VAL B O 1
ATOM 5046 N N . GLN B 1 277 ? 3.555 -30.141 -23.781 1 81.88 277 GLN B N 1
ATOM 5047 C CA . GLN B 1 277 ? 3.477 -31.578 -23.562 1 81.88 277 GLN B CA 1
ATOM 5048 C C . GLN B 1 277 ? 3.215 -31.906 -22.094 1 81.88 277 GLN B C 1
ATOM 5050 O O . GLN B 1 277 ? 2.555 -32.906 -21.781 1 81.88 277 GLN B O 1
ATOM 5055 N N . VAL B 1 278 ? 3.729 -31.109 -21.219 1 84.44 278 VAL B N 1
ATOM 5056 C CA . VAL B 1 278 ? 3.508 -31.312 -19.797 1 84.44 278 VAL B CA 1
ATOM 5057 C C . VAL B 1 278 ? 2.02 -31.188 -19.469 1 84.44 278 VAL B C 1
ATOM 5059 O O . VAL B 1 278 ? 1.511 -31.844 -18.562 1 84.44 278 VAL B O 1
ATOM 5062 N N . LEU B 1 279 ? 1.254 -30.391 -20.172 1 78.5 279 LEU B N 1
ATOM 5063 C CA . LEU B 1 279 ? -0.171 -30.188 -19.938 1 78.5 279 LEU B CA 1
ATOM 5064 C C . LEU B 1 279 ? -0.968 -31.438 -20.266 1 78.5 279 LEU B C 1
ATOM 5066 O O . LEU B 1 279 ? -2.094 -31.609 -19.781 1 78.5 279 LEU B O 1
ATOM 5070 N N . THR B 1 280 ? -0.409 -32.219 -21.109 1 75.06 280 THR B N 1
ATOM 5071 C CA . THR B 1 280 ? -1.118 -33.438 -21.547 1 75.06 280 THR B CA 1
ATOM 5072 C C . THR B 1 280 ? -0.863 -34.594 -20.578 1 75.06 280 THR B C 1
ATOM 5074 O O . THR B 1 280 ? -1.544 -35.594 -20.625 1 75.06 280 THR B O 1
ATOM 5077 N N . ARG B 1 281 ? 0.04 -34.344 -19.75 1 80.88 281 ARG B N 1
ATOM 5078 C CA . ARG B 1 281 ? 0.385 -35.406 -18.812 1 80.88 281 ARG B CA 1
ATOM 5079 C C . ARG B 1 281 ? -0.572 -35.406 -17.625 1 80.88 281 ARG B C 1
ATOM 5081 O O . ARG B 1 281 ? -1.083 -34.375 -17.219 1 80.88 281 ARG B O 1
ATOM 5088 N N . LYS B 1 282 ? -0.738 -36.562 -17.062 1 77.44 282 LYS B N 1
ATOM 5089 C CA . LYS B 1 282 ? -1.612 -36.719 -15.898 1 77.44 282 LYS B CA 1
ATOM 5090 C C . LYS B 1 282 ? -0.818 -36.625 -14.602 1 77.44 282 LYS B C 1
ATOM 5092 O O . LYS B 1 282 ? 0.165 -37.344 -14.422 1 77.44 282 LYS B O 1
ATOM 5097 N N . PHE B 1 283 ? -1.153 -35.656 -13.812 1 82.62 283 PHE B N 1
ATOM 5098 C CA . PHE B 1 283 ? -0.562 -35.531 -12.484 1 82.62 283 PHE B CA 1
ATOM 5099 C C . PHE B 1 283 ? -1.606 -35.75 -11.398 1 82.62 283 PHE B C 1
ATOM 5101 O O . PHE B 1 283 ? -2.793 -35.5 -11.609 1 82.62 283 PHE B O 1
ATOM 5108 N N . THR B 1 284 ? -1.193 -36.188 -10.25 1 78.31 284 THR B N 1
ATOM 5109 C CA . THR B 1 284 ? -2.109 -36.562 -9.164 1 78.31 284 THR B CA 1
ATOM 5110 C C . THR B 1 284 ? -2.289 -35.375 -8.211 1 78.31 284 THR B C 1
ATOM 5112 O O . THR B 1 284 ? -3.121 -35.438 -7.305 1 78.31 284 THR B O 1
ATOM 5115 N N . VAL B 1 285 ? -1.476 -34.375 -8.398 1 76.44 285 VAL B N 1
ATOM 5116 C CA . VAL B 1 285 ? -1.549 -33.188 -7.547 1 76.44 285 VAL B CA 1
ATOM 5117 C C . VAL B 1 285 ? -1.891 -31.969 -8.391 1 76.44 285 VAL B C 1
ATOM 5119 O O . VAL B 1 285 ? -1.616 -31.938 -9.594 1 76.44 285 VAL B O 1
ATOM 5122 N N . GLY B 1 286 ? -2.553 -30.984 -7.793 1 72.88 286 GLY B N 1
ATOM 5123 C CA . GLY B 1 286 ? -2.873 -29.766 -8.5 1 72.88 286 GLY B CA 1
ATOM 5124 C C . GLY B 1 286 ? -4.27 -29.25 -8.211 1 72.88 286 GLY B C 1
ATOM 5125 O O . GLY B 1 286 ? -5.004 -29.859 -7.422 1 72.88 286 GLY B O 1
ATOM 5126 N N . GLU B 1 287 ? -4.504 -28.016 -8.672 1 63.44 287 GLU B N 1
ATOM 5127 C CA . GLU B 1 287 ? -5.777 -27.328 -8.445 1 63.44 287 GLU B CA 1
ATOM 5128 C C . GLU B 1 287 ? -6.855 -27.875 -9.383 1 63.44 287 GLU B C 1
ATOM 5130 O O . GLU B 1 287 ? -8.047 -27.75 -9.102 1 63.44 287 GLU B O 1
ATOM 5135 N N . CYS B 1 288 ? -6.293 -28.438 -10.508 1 61.31 288 CYS B N 1
ATOM 5136 C CA . CYS B 1 288 ? -7.215 -28.812 -11.578 1 61.31 288 CYS B CA 1
ATOM 5137 C C . CYS B 1 288 ? -8.008 -30.062 -11.211 1 61.31 288 CYS B C 1
ATOM 5139 O O . CYS B 1 288 ? -7.457 -31.156 -11.172 1 61.31 288 CYS B O 1
ATOM 5141 N N . GLY B 1 289 ? -8.75 -29.922 -10.203 1 57.75 289 GLY B N 1
ATOM 5142 C CA . GLY B 1 289 ? -9.656 -31.031 -9.969 1 57.75 289 GLY B CA 1
ATOM 5143 C C . GLY B 1 289 ? -10.883 -30.984 -10.852 1 57.75 289 GLY B C 1
ATOM 5144 O O . GLY B 1 289 ? -10.836 -30.469 -11.969 1 57.75 289 GLY B O 1
ATOM 5145 N N . THR B 1 290 ? -11.914 -31.594 -10.445 1 61.34 290 THR B N 1
ATOM 5146 C CA . THR B 1 290 ? -13.203 -31.641 -11.133 1 61.34 290 THR B CA 1
ATOM 5147 C C . THR B 1 290 ? -13.945 -30.328 -10.969 1 61.34 290 THR B C 1
ATOM 5149 O O . THR B 1 290 ? -13.938 -29.719 -9.891 1 61.34 290 THR B O 1
ATOM 5152 N N . VAL B 1 291 ? -14.219 -29.641 -12.109 1 66.06 291 VAL B N 1
ATOM 5153 C CA . VAL B 1 291 ? -15.07 -28.453 -12.086 1 66.06 291 VAL B CA 1
ATOM 5154 C C . VAL B 1 291 ? -16.438 -28.812 -11.523 1 66.06 291 VAL B C 1
ATOM 5156 O O . VAL B 1 291 ? -17.062 -29.781 -11.977 1 66.06 291 VAL B O 1
ATOM 5159 N N . PRO B 1 292 ? -16.781 -28.078 -10.539 1 66.94 292 PRO B N 1
ATOM 5160 C CA . PRO B 1 292 ? -18.141 -28.312 -10.078 1 66.94 292 PRO B CA 1
ATOM 5161 C C . PRO B 1 292 ? -19.172 -28.156 -11.18 1 66.94 292 PRO B C 1
ATOM 5163 O O . PRO B 1 292 ? -19.031 -27.281 -12.047 1 66.94 292 PRO B O 1
ATOM 5166 N N . PRO B 1 293 ? -20.109 -29.141 -11.406 1 63.75 293 PRO B N 1
ATOM 5167 C CA . PRO B 1 293 ? -21.109 -29.094 -12.477 1 63.75 293 PRO B CA 1
ATOM 5168 C C . PRO B 1 293 ? -21.766 -27.719 -12.594 1 63.75 293 PRO B C 1
ATOM 5170 O O . PRO B 1 293 ? -22.094 -27.281 -13.703 1 63.75 293 PRO B O 1
ATOM 5173 N N . GLN B 1 294 ? -22 -26.969 -11.547 1 65.88 294 GLN B N 1
ATOM 5174 C CA . GLN B 1 294 ? -22.719 -25.703 -11.594 1 65.88 294 GLN B CA 1
ATOM 5175 C C . GLN B 1 294 ? -21.766 -24.516 -11.461 1 65.88 294 GLN B C 1
ATOM 5177 O O . GLN B 1 294 ? -22.156 -23.438 -11.055 1 65.88 294 GLN B O 1
ATOM 5182 N N . SER B 1 295 ? -20.688 -24.766 -12.203 1 77 295 SER B N 1
ATOM 5183 C CA . SER B 1 295 ? -19.719 -23.672 -12.086 1 77 295 SER B CA 1
ATOM 5184 C C . SER B 1 295 ? -20 -22.578 -13.102 1 77 295 SER B C 1
ATOM 5186 O O . SER B 1 295 ? -20.344 -22.859 -14.25 1 77 295 SER B O 1
ATOM 5188 N N . GLU B 1 296 ? -19.938 -21.375 -12.68 1 79.69 296 GLU B N 1
ATOM 5189 C CA . GLU B 1 296 ? -20.188 -20.203 -13.523 1 79.69 296 GLU B CA 1
ATOM 5190 C C . GLU B 1 296 ? -19.031 -19.984 -14.5 1 79.69 296 GLU B C 1
ATOM 5192 O O . GLU B 1 296 ? -17.875 -20.203 -14.156 1 79.69 296 GLU B O 1
ATOM 5197 N N . ILE B 1 297 ? -19.453 -19.703 -15.734 1 83.12 297 ILE B N 1
ATOM 5198 C CA . ILE B 1 297 ? -18.484 -19.25 -16.703 1 83.12 297 ILE B CA 1
ATOM 5199 C C . ILE B 1 297 ? -18.281 -17.734 -16.578 1 83.12 297 ILE B C 1
ATOM 5201 O O . ILE B 1 297 ? -19.266 -16.984 -16.547 1 83.12 297 ILE B O 1
ATOM 5205 N N . VAL B 1 298 ? -16.969 -17.375 -16.453 1 87.88 298 VAL B N 1
ATOM 5206 C CA . VAL B 1 298 ? -16.734 -15.961 -16.188 1 87.88 298 VAL B CA 1
ATOM 5207 C C . VAL B 1 298 ? -15.688 -15.43 -17.172 1 87.88 298 VAL B C 1
ATOM 5209 O O . VAL B 1 298 ? -14.875 -16.203 -17.703 1 87.88 298 VAL B O 1
ATOM 5212 N N . GLU B 1 299 ? -15.812 -14.211 -17.5 1 88.12 299 GLU B N 1
ATOM 5213 C CA . GLU B 1 299 ? -14.781 -13.438 -18.188 1 88.12 299 GLU B CA 1
ATOM 5214 C C . GLU B 1 299 ? -14.148 -12.406 -17.25 1 88.12 299 GLU B C 1
ATOM 5216 O O . GLU B 1 299 ? -14.844 -11.562 -16.688 1 88.12 299 GLU B O 1
ATOM 5221 N N . VAL B 1 300 ? -12.852 -12.617 -17.109 1 90.31 300 VAL B N 1
ATOM 5222 C CA . VAL B 1 300 ? -12.117 -11.734 -16.203 1 90.31 300 VAL B CA 1
ATOM 5223 C C . VAL B 1 300 ? -11.203 -10.812 -17.016 1 90.31 300 VAL B C 1
ATOM 5225 O O . VAL B 1 300 ? -10.445 -11.273 -17.859 1 90.31 300 VAL B O 1
ATOM 5228 N N . GLU B 1 301 ? -11.344 -9.562 -16.844 1 91.56 301 GLU B N 1
ATOM 5229 C CA . GLU B 1 301 ? -10.383 -8.594 -17.344 1 91.56 301 GLU B CA 1
ATOM 5230 C C . GLU B 1 301 ? -9.43 -8.133 -16.25 1 91.56 301 GLU B C 1
ATOM 5232 O O . GLU B 1 301 ? -9.867 -7.57 -15.234 1 91.56 301 GLU B O 1
ATOM 5237 N N . LEU B 1 302 ? -8.188 -8.375 -16.453 1 91.25 302 LEU B N 1
ATOM 5238 C CA . LEU B 1 302 ? -7.184 -7.965 -15.477 1 91.25 302 LEU B CA 1
ATOM 5239 C C . LEU B 1 302 ? -6.961 -6.457 -15.523 1 91.25 302 LEU B C 1
ATOM 5241 O O . LEU B 1 302 ? -7.371 -5.793 -16.484 1 91.25 302 LEU B O 1
ATOM 5245 N N . GLN B 1 303 ? -6.348 -5.93 -14.516 1 88.31 303 GLN B N 1
ATOM 5246 C CA . GLN B 1 303 ? -6.07 -4.496 -14.43 1 88.31 303 GLN B CA 1
ATOM 5247 C C . GLN B 1 303 ? -5.102 -4.059 -15.523 1 88.31 303 GLN B C 1
ATOM 5249 O O . GLN B 1 303 ? -5.094 -2.893 -15.922 1 88.31 303 GLN B O 1
ATOM 5254 N N . ASN B 1 304 ? -4.312 -4.969 -16.047 1 84.69 304 ASN B N 1
ATOM 5255 C CA . ASN B 1 304 ? -3.389 -4.621 -17.125 1 84.69 304 ASN B CA 1
ATOM 5256 C C . ASN B 1 304 ? -4.055 -4.73 -18.484 1 84.69 304 ASN B C 1
ATOM 5258 O O . ASN B 1 304 ? -3.412 -4.508 -19.516 1 84.69 304 ASN B O 1
ATOM 5262 N N . GLY B 1 305 ? -5.324 -5.184 -18.562 1 85.12 305 GLY B N 1
ATOM 5263 C CA . GLY B 1 305 ? -6.094 -5.18 -19.781 1 85.12 305 GLY B CA 1
ATOM 5264 C C . GLY B 1 305 ? -6.254 -6.559 -20.391 1 85.12 305 GLY B C 1
ATOM 5265 O O . GLY B 1 305 ? -7.055 -6.746 -21.312 1 85.12 305 GLY B O 1
ATOM 5266 N N . ALA B 1 306 ? -5.535 -7.531 -19.906 1 86.06 306 ALA B N 1
ATOM 5267 C CA . ALA B 1 306 ? -5.664 -8.883 -20.438 1 86.06 306 ALA B CA 1
ATOM 5268 C C . ALA B 1 306 ? -7.004 -9.5 -20.047 1 86.06 306 ALA B C 1
ATOM 5270 O O . ALA B 1 306 ? -7.508 -9.258 -18.953 1 86.06 306 ALA B O 1
ATOM 5271 N N . THR B 1 307 ? -7.547 -10.273 -20.922 1 87.06 307 THR B N 1
ATOM 5272 C CA . THR B 1 307 ? -8.836 -10.914 -20.672 1 87.06 307 THR B CA 1
ATOM 5273 C C . THR B 1 307 ? -8.688 -12.43 -20.625 1 87.06 307 THR B C 1
ATOM 5275 O O . THR B 1 307 ? -8.047 -13.031 -21.5 1 87.06 307 THR B O 1
ATOM 5278 N N . ILE B 1 308 ? -9.25 -13.016 -19.609 1 86.5 308 ILE B N 1
ATOM 5279 C CA . ILE B 1 308 ? -9.219 -14.461 -19.391 1 86.5 308 ILE B CA 1
ATOM 5280 C C . ILE B 1 308 ? -10.633 -14.969 -19.125 1 86.5 308 ILE B C 1
ATOM 5282 O O . ILE B 1 308 ? -11.391 -14.367 -18.359 1 86.5 308 ILE B O 1
ATOM 5286 N N . SER B 1 309 ? -10.961 -16 -19.797 1 84.5 309 SER B N 1
ATOM 5287 C CA . SER B 1 309 ? -12.289 -16.578 -19.625 1 84.5 309 SER B CA 1
ATOM 5288 C C . SER B 1 309 ? -12.211 -18.062 -19.266 1 84.5 309 SER B C 1
ATOM 5290 O O . SER B 1 309 ? -11.359 -18.781 -19.797 1 84.5 309 SER B O 1
ATOM 5292 N N . GLY B 1 310 ? -13.07 -18.469 -18.375 1 82.88 310 GLY B N 1
ATOM 5293 C CA . GLY B 1 310 ? -13.125 -19.875 -17.984 1 82.88 310 GLY B CA 1
ATOM 5294 C C . GLY B 1 310 ? -14.18 -20.156 -16.938 1 82.88 310 GLY B C 1
ATOM 5295 O O . GLY B 1 310 ? -14.953 -19.266 -16.562 1 82.88 310 GLY B O 1
ATOM 5296 N N . GLN B 1 311 ? -14.273 -21.391 -16.578 1 83.44 311 GLN B N 1
ATOM 5297 C CA . GLN B 1 311 ? -15.164 -21.812 -15.5 1 83.44 311 GLN B CA 1
ATOM 5298 C C . GLN B 1 311 ? -14.492 -21.656 -14.141 1 83.44 311 GLN B C 1
ATOM 5300 O O . GLN B 1 311 ? -13.305 -21.984 -13.992 1 83.44 311 GLN B O 1
ATOM 5305 N N . VAL B 1 312 ? -15.273 -21.172 -13.242 1 86.94 312 VAL B N 1
ATOM 5306 C CA . VAL B 1 312 ? -14.711 -21.016 -11.906 1 86.94 312 VAL B CA 1
ATOM 5307 C C . VAL B 1 312 ? -14.523 -22.375 -11.25 1 86.94 312 VAL B C 1
ATOM 5309 O O . VAL B 1 312 ? -15.492 -23.125 -11.07 1 86.94 312 VAL B O 1
ATOM 5312 N N . VAL B 1 313 ? -13.312 -22.719 -10.992 1 84.38 313 VAL B N 1
ATOM 5313 C CA . VAL B 1 313 ? -13 -23.984 -10.328 1 84.38 313 VAL B CA 1
ATOM 5314 C C . VAL B 1 313 ? -13 -23.781 -8.812 1 84.38 313 VAL B C 1
ATOM 5316 O O . VAL B 1 313 ? -13.625 -24.547 -8.078 1 84.38 313 VAL B O 1
ATOM 5319 N N . THR B 1 314 ? -12.266 -22.812 -8.398 1 86.81 314 THR B N 1
ATOM 5320 C CA . THR B 1 314 ? -12.203 -22.453 -6.988 1 86.81 314 THR B CA 1
ATOM 5321 C C . THR B 1 314 ? -12.078 -20.938 -6.816 1 86.81 314 THR B C 1
ATOM 5323 O O . THR B 1 314 ? -11.609 -20.25 -7.723 1 86.81 314 THR B O 1
ATOM 5326 N N . ALA B 1 315 ? -12.625 -20.484 -5.75 1 87.94 315 ALA B N 1
ATOM 5327 C CA . ALA B 1 315 ? -12.484 -19.078 -5.367 1 87.94 315 ALA B CA 1
ATOM 5328 C C . ALA B 1 315 ? -12.188 -18.938 -3.879 1 87.94 315 ALA B C 1
ATOM 5330 O O . ALA B 1 315 ? -13.031 -19.25 -3.037 1 87.94 315 ALA B O 1
ATOM 5331 N N . SER B 1 316 ? -10.977 -18.641 -3.613 1 87.5 316 SER B N 1
ATOM 5332 C CA . SER B 1 316 ? -10.594 -18.344 -2.238 1 87.5 316 SER B CA 1
ATOM 5333 C C . SER B 1 316 ? -10.688 -16.844 -1.959 1 87.5 316 SER B C 1
ATOM 5335 O O . SER B 1 316 ? -11.164 -16.078 -2.797 1 87.5 316 SER B O 1
ATOM 5337 N N . LYS B 1 317 ? -10.289 -16.453 -0.775 1 84.5 317 LYS B N 1
ATOM 5338 C CA . LYS B 1 317 ? -10.297 -15.031 -0.436 1 84.5 317 LYS B CA 1
ATOM 5339 C C . LYS B 1 317 ? -9.156 -14.297 -1.134 1 84.5 317 LYS B C 1
ATOM 5341 O O . LYS B 1 317 ? -9.219 -13.078 -1.318 1 84.5 317 LYS B O 1
ATOM 5346 N N . TRP B 1 318 ? -8.164 -15.078 -1.588 1 93.88 318 TRP B N 1
ATOM 5347 C CA . TRP B 1 318 ? -6.992 -14.453 -2.193 1 93.88 318 TRP B CA 1
ATOM 5348 C C . TRP B 1 318 ? -7.043 -14.562 -3.715 1 93.88 318 TRP B C 1
ATOM 5350 O O . TRP B 1 318 ? -6.641 -13.633 -4.422 1 93.88 318 TRP B O 1
ATOM 5360 N N . ASP B 1 319 ? -7.57 -15.727 -4.168 1 94.25 319 ASP B N 1
ATOM 5361 C CA . ASP B 1 319 ? -7.391 -16.062 -5.578 1 94.25 319 ASP B CA 1
ATOM 5362 C C . ASP B 1 319 ? -8.68 -16.609 -6.18 1 94.25 319 ASP B C 1
ATOM 5364 O O . ASP B 1 319 ? -9.578 -17.047 -5.449 1 94.25 319 ASP B O 1
ATOM 5368 N N . VAL B 1 320 ? -8.766 -16.531 -7.48 1 92.44 320 VAL B N 1
ATOM 5369 C CA . VAL B 1 320 ? -9.789 -17.219 -8.258 1 92.44 320 VAL B CA 1
ATOM 5370 C C . VAL B 1 320 ? -9.117 -18.109 -9.305 1 92.44 320 VAL B C 1
ATOM 5372 O O . VAL B 1 320 ? -8.18 -17.688 -9.977 1 92.44 320 VAL B O 1
ATOM 5375 N N . THR B 1 321 ? -9.508 -19.328 -9.305 1 90.56 321 THR B N 1
ATOM 5376 C CA . THR B 1 321 ? -8.977 -20.281 -10.281 1 90.56 321 THR B CA 1
ATOM 5377 C C . THR B 1 321 ? -10.016 -20.578 -11.359 1 90.56 321 THR B C 1
ATOM 5379 O O . THR B 1 321 ? -11.148 -20.969 -11.055 1 90.56 321 THR B O 1
ATOM 5382 N N . LEU B 1 322 ? -9.602 -20.344 -12.531 1 87.06 322 LEU B N 1
ATOM 5383 C CA . LEU B 1 322 ? -10.453 -20.609 -13.68 1 87.06 322 LEU B CA 1
ATOM 5384 C C . LEU B 1 322 ? -9.977 -21.844 -14.438 1 87.06 322 LEU B C 1
ATOM 5386 O O . LEU B 1 322 ? -8.773 -22.062 -14.586 1 87.06 322 LEU B O 1
ATOM 5390 N N . GLY B 1 323 ? -10.953 -22.641 -14.766 1 81.88 323 GLY B N 1
ATOM 5391 C CA . GLY B 1 323 ? -10.617 -23.844 -15.516 1 81.88 323 GLY B CA 1
ATOM 5392 C C . GLY B 1 323 ? -11.352 -23.938 -16.844 1 81.88 323 GLY B C 1
ATOM 5393 O O . GLY B 1 323 ? -12.328 -23.234 -17.062 1 81.88 323 GLY B O 1
ATOM 5394 N N . ARG B 1 324 ? -10.742 -24.484 -17.766 1 71.25 324 ARG B N 1
ATOM 5395 C CA . ARG B 1 324 ? -11.398 -24.828 -19.016 1 71.25 324 ARG B CA 1
ATOM 5396 C C . ARG B 1 324 ? -11.656 -26.328 -19.109 1 71.25 324 ARG B C 1
ATOM 5398 O O . ARG B 1 324 ? -10.797 -27.141 -18.734 1 71.25 324 ARG B O 1
ATOM 5405 N N . THR B 1 325 ? -13.078 -26.562 -19.297 1 56.16 325 THR B N 1
ATOM 5406 C CA . THR B 1 325 ? -13.492 -27.969 -19.375 1 56.16 325 THR B CA 1
ATOM 5407 C C . THR B 1 325 ? -13.336 -28.5 -20.797 1 56.16 325 THR B C 1
ATOM 5409 O O . THR B 1 325 ? -13.648 -27.797 -21.766 1 56.16 325 THR B O 1
ATOM 5412 N N . GLU B 1 326 ? -12.273 -29.25 -21.109 1 53.5 326 GLU B N 1
ATOM 5413 C CA . GLU B 1 326 ? -12.406 -29.922 -22.406 1 53.5 326 GLU B CA 1
ATOM 5414 C C . GLU B 1 326 ? -13.68 -30.766 -22.453 1 53.5 326 GLU B C 1
ATOM 5416 O O . GLU B 1 326 ? -14.492 -30.734 -21.531 1 53.5 326 GLU B O 1
ATOM 5421 N N . SER B 1 327 ? -13.445 -32.219 -23.109 1 45.41 327 SER B N 1
ATOM 5422 C CA . SER B 1 327 ? -14.414 -33.188 -23.609 1 45.41 327 SER B CA 1
ATOM 5423 C C . SER B 1 327 ? -15.195 -33.812 -22.469 1 45.41 327 SER B C 1
ATOM 5425 O O . SER B 1 327 ? -14.633 -34.125 -21.422 1 45.41 327 SER B O 1
ATOM 5427 N N . VAL B 1 328 ? -16.453 -33.5 -22.516 1 42.75 328 VAL B N 1
ATOM 5428 C CA . VAL B 1 328 ? -17.438 -34.25 -21.719 1 42.75 328 VAL B CA 1
ATOM 5429 C C . VAL B 1 328 ? -17.172 -35.75 -21.844 1 42.75 328 VAL B C 1
ATOM 5431 O O . VAL B 1 328 ? -17.25 -36.312 -22.938 1 42.75 328 VAL B O 1
ATOM 5434 N N . VAL B 1 329 ? -16.172 -36.188 -21.25 1 39.28 329 VAL B N 1
ATOM 5435 C CA . VAL B 1 329 ? -16 -37.594 -21.578 1 39.28 329 VAL B CA 1
ATOM 5436 C C . VAL B 1 329 ? -17.141 -38.406 -20.984 1 39.28 329 VAL B C 1
ATOM 5438 O O . VAL B 1 329 ? -17.562 -39.406 -21.562 1 39.28 329 VAL B O 1
ATOM 5441 N N . GLY B 1 330 ? -17.297 -38.469 -19.578 1 39.47 330 GLY B N 1
ATOM 5442 C CA . GLY B 1 330 ? -18.031 -39.594 -19.016 1 39.47 330 GLY B CA 1
ATOM 5443 C C . GLY B 1 330 ? -19.531 -39.406 -19 1 39.47 330 GLY B C 1
ATOM 5444 O O . GLY B 1 330 ? -20.016 -38.344 -19.359 1 39.47 330 GLY B O 1
ATOM 5445 N N . GLU B 1 331 ? -20.281 -40.625 -18.859 1 43.78 331 GLU B N 1
ATOM 5446 C CA . GLU B 1 331 ? -21.719 -40.781 -18.828 1 43.78 331 GLU B CA 1
ATOM 5447 C C . GLU B 1 331 ? -22.375 -39.688 -17.984 1 43.78 331 GLU B C 1
ATOM 5449 O O . GLU B 1 331 ? -23.5 -39.25 -18.266 1 43.78 331 GLU B O 1
ATOM 5454 N N . GLU B 1 332 ? -21.812 -39.562 -16.766 1 46.78 332 GLU B N 1
ATOM 5455 C CA . GLU B 1 332 ? -22.547 -38.688 -15.844 1 46.78 332 GLU B CA 1
ATOM 5456 C C . GLU B 1 332 ? -22.141 -37.219 -16.016 1 46.78 332 GLU B C 1
ATOM 5458 O O . GLU B 1 332 ? -22.516 -36.375 -15.203 1 46.78 332 GLU B O 1
ATOM 5463 N N . GLY B 1 333 ? -21.578 -36.781 -17.172 1 46.78 333 GLY B N 1
ATOM 5464 C CA . GLY B 1 333 ? -21.359 -35.375 -17.547 1 46.78 333 GLY B CA 1
ATOM 5465 C C . GLY B 1 333 ? -20.172 -34.75 -16.844 1 46.78 333 GLY B C 1
ATOM 5466 O O . GLY B 1 333 ? -20.109 -33.531 -16.688 1 46.78 333 GLY B O 1
ATOM 5467 N N . GLN B 1 334 ? -19.453 -35.594 -16.125 1 46.16 334 GLN B N 1
ATOM 5468 C CA . GLN B 1 334 ? -18.297 -35 -15.43 1 46.16 334 GLN B CA 1
ATOM 5469 C C . GLN B 1 334 ? -17.234 -34.562 -16.422 1 46.16 334 GLN B C 1
ATOM 5471 O O . GLN B 1 334 ? -16.984 -35.219 -17.422 1 46.16 334 GLN B O 1
ATOM 5476 N N . VAL B 1 335 ? -17.016 -33.312 -16.688 1 48.59 335 VAL B N 1
ATOM 5477 C CA . VAL B 1 335 ? -15.984 -32.656 -17.484 1 48.59 335 VAL B CA 1
ATOM 5478 C C . VAL B 1 335 ? -14.625 -32.875 -16.812 1 48.59 335 VAL B C 1
ATOM 5480 O O . VAL B 1 335 ? -14.453 -32.562 -15.633 1 48.59 335 VAL B O 1
ATOM 5483 N N . GLU B 1 336 ? -13.789 -33.906 -17.188 1 50.06 336 GLU B N 1
ATOM 5484 C CA . GLU B 1 336 ? -12.523 -34.281 -16.578 1 50.06 336 GLU B CA 1
ATOM 5485 C C . GLU B 1 336 ? -11.516 -33.156 -16.609 1 50.06 336 GLU B C 1
ATOM 5487 O O . GLU B 1 336 ? -11.008 -32.719 -15.562 1 50.06 336 GLU B O 1
ATOM 5492 N N . SER B 1 337 ? -10.219 -33.406 -17.703 1 52.19 337 SER B N 1
ATOM 5493 C CA . SER B 1 337 ? -8.867 -32.938 -17.422 1 52.19 337 SER B CA 1
ATOM 5494 C C . SER B 1 337 ? -8.711 -31.453 -17.766 1 52.19 337 SER B C 1
ATOM 5496 O O . SER B 1 337 ? -8.992 -31.031 -18.875 1 52.19 337 SER B O 1
ATOM 5498 N N . ILE B 1 338 ? -8.719 -30.391 -16.812 1 62.03 338 ILE B N 1
ATOM 5499 C CA . ILE B 1 338 ? -8.82 -28.922 -16.844 1 62.03 338 ILE B CA 1
ATOM 5500 C C . ILE B 1 338 ? -7.438 -28.312 -16.641 1 62.03 338 ILE B C 1
ATOM 5502 O O . ILE B 1 338 ? -6.625 -28.844 -15.867 1 62.03 338 ILE B O 1
ATOM 5506 N N . CYS B 1 339 ? -6.855 -27.656 -17.812 1 77.06 339 CYS B N 1
ATOM 5507 C CA . CY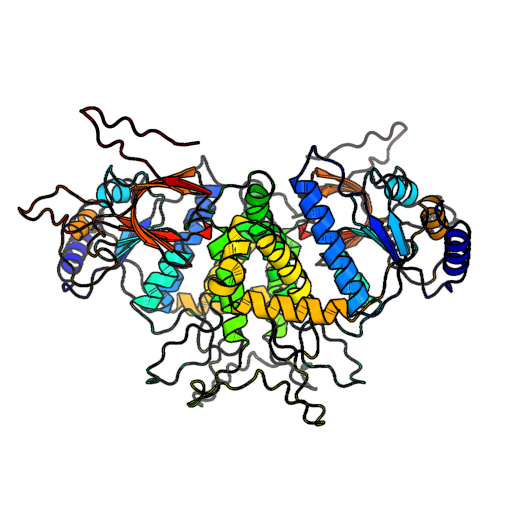S B 1 339 ? -5.867 -26.672 -17.375 1 77.06 339 CYS B CA 1
ATOM 5508 C C . CYS B 1 339 ? -6.531 -25.531 -16.609 1 77.06 339 CYS B C 1
ATOM 5510 O O . CYS B 1 339 ? -7.688 -25.203 -16.859 1 77.06 339 CYS B O 1
ATOM 5512 N N . SER B 1 340 ? -5.836 -25.141 -15.547 1 84.81 340 SER B N 1
ATOM 5513 C CA . SER B 1 340 ? -6.398 -24.062 -14.742 1 84.81 340 SER B CA 1
ATOM 5514 C C . SER B 1 340 ? -5.457 -22.875 -14.672 1 84.81 340 SER B C 1
ATOM 5516 O O . SER B 1 340 ? -4.25 -23.016 -14.883 1 84.81 340 SER B O 1
ATOM 5518 N N . VAL B 1 341 ? -6.016 -21.766 -14.523 1 88.94 341 VAL B N 1
ATOM 5519 C CA . VAL B 1 341 ? -5.238 -20.547 -14.273 1 88.94 341 VAL B CA 1
ATOM 5520 C C . VAL B 1 341 ? -5.734 -19.875 -13 1 88.94 341 VAL B C 1
ATOM 5522 O O . VAL B 1 341 ? -6.934 -19.625 -12.844 1 88.94 341 VAL B O 1
ATOM 5525 N N . THR B 1 342 ? -4.828 -19.719 -12.102 1 92.56 342 THR B N 1
ATOM 5526 C CA . THR B 1 342 ? -5.145 -19.031 -10.844 1 92.56 342 THR B CA 1
ATOM 5527 C C . THR B 1 342 ? -4.738 -17.562 -10.914 1 92.56 342 THR B C 1
ATOM 5529 O O . THR B 1 342 ? -3.602 -17.234 -11.273 1 92.56 342 THR B O 1
ATOM 5532 N N . LEU B 1 343 ? -5.695 -16.703 -10.602 1 93.56 343 LEU B N 1
ATOM 5533 C CA . LEU B 1 343 ? -5.508 -15.258 -10.648 1 93.56 343 LEU B CA 1
ATOM 5534 C C . LEU B 1 343 ? -5.699 -14.641 -9.266 1 93.56 343 LEU B C 1
ATOM 5536 O O . LEU B 1 343 ? -6.672 -14.945 -8.57 1 93.56 343 LEU B O 1
ATOM 5540 N N . PRO B 1 344 ? -4.719 -13.844 -8.844 1 95.88 344 PRO B N 1
ATOM 5541 C CA . PRO B 1 344 ? -4.969 -13.117 -7.602 1 95.88 344 PRO B CA 1
ATOM 5542 C C . PRO B 1 344 ? -6.078 -12.078 -7.742 1 95.88 344 PRO B C 1
ATOM 5544 O O . PRO B 1 344 ? -6.09 -11.305 -8.703 1 95.88 344 PRO B O 1
ATOM 5547 N N . LYS B 1 345 ? -6.938 -11.984 -6.801 1 95.31 345 LYS B N 1
ATOM 5548 C CA . LYS B 1 345 ? -8.117 -11.141 -6.883 1 95.31 345 LYS B CA 1
ATOM 5549 C C . LYS B 1 345 ? -7.738 -9.664 -6.941 1 95.31 345 LYS B C 1
ATOM 5551 O O . LYS B 1 345 ? -8.453 -8.852 -7.535 1 95.31 345 LYS B O 1
ATOM 5556 N N . ASP B 1 346 ? -6.602 -9.234 -6.328 1 94.38 346 ASP B N 1
ATOM 5557 C CA . ASP B 1 346 ? -6.227 -7.824 -6.273 1 94.38 346 ASP B CA 1
ATOM 5558 C C . ASP B 1 346 ? -5.754 -7.328 -7.637 1 94.38 346 ASP B C 1
ATOM 5560 O O . ASP B 1 346 ? -5.531 -6.129 -7.82 1 94.38 346 ASP B O 1
ATOM 5564 N N . GLU B 1 347 ? -5.664 -8.25 -8.609 1 93.62 347 GLU B N 1
ATOM 5565 C CA . GLU B 1 347 ? -5.258 -7.863 -9.961 1 93.62 347 GLU B CA 1
ATOM 5566 C C . GLU B 1 347 ? -6.445 -7.883 -10.922 1 93.62 347 GLU B C 1
ATOM 5568 O O . GLU B 1 347 ? -6.305 -7.555 -12.102 1 93.62 347 GLU B O 1
ATOM 5573 N N . ILE B 1 348 ? -7.609 -8.234 -10.469 1 93.38 348 ILE B N 1
ATOM 5574 C CA . ILE B 1 348 ? -8.797 -8.336 -11.305 1 93.38 348 ILE B CA 1
ATOM 5575 C C . ILE B 1 348 ? -9.453 -6.965 -11.445 1 93.38 348 ILE B C 1
ATOM 5577 O O . ILE B 1 348 ? -9.68 -6.277 -10.445 1 93.38 348 ILE B O 1
ATOM 5581 N N . GLY B 1 349 ? -9.68 -6.547 -12.633 1 90.56 349 GLY B N 1
ATOM 5582 C CA . GLY B 1 349 ? -10.359 -5.293 -12.922 1 90.56 349 GLY B CA 1
ATOM 5583 C C . GLY B 1 349 ? -11.859 -5.453 -13.102 1 90.56 349 GLY B C 1
ATOM 5584 O O . GLY B 1 349 ? -12.648 -4.797 -12.414 1 90.56 349 GLY B O 1
ATOM 5585 N N . VAL B 1 350 ? -12.203 -6.34 -14.055 1 88.38 350 VAL B N 1
ATOM 5586 C CA . VAL B 1 350 ? -13.602 -6.605 -14.359 1 88.38 350 VAL B CA 1
ATOM 5587 C C . VAL B 1 350 ? -13.883 -8.102 -14.25 1 88.38 350 VAL B C 1
ATOM 5589 O O . VAL B 1 350 ? -13.062 -8.922 -14.672 1 88.38 350 VAL B O 1
ATOM 5592 N N . TYR B 1 351 ? -14.914 -8.344 -13.578 1 89.31 351 TYR B N 1
ATOM 5593 C CA . TYR B 1 351 ? -15.398 -9.711 -13.438 1 89.31 351 TYR B CA 1
ATOM 5594 C C . TYR B 1 351 ? -16.828 -9.836 -13.938 1 89.31 351 TYR B C 1
ATOM 5596 O O . TYR B 1 351 ? -17.75 -9.273 -13.344 1 89.31 351 TYR B O 1
ATOM 5604 N N . LYS B 1 352 ? -17 -10.625 -15.023 1 87.62 352 LYS B N 1
ATOM 5605 C CA . LYS B 1 352 ? -18.312 -10.758 -15.656 1 87.62 352 LYS B CA 1
ATOM 5606 C C . LYS B 1 352 ? -18.75 -12.219 -15.719 1 87.62 352 LYS B C 1
ATOM 5608 O O . LYS B 1 352 ? -17.984 -13.078 -16.188 1 87.62 352 LYS B O 1
ATOM 5613 N N . ILE B 1 353 ? -19.938 -12.43 -15.258 1 86.5 353 ILE B N 1
ATOM 5614 C CA . ILE B 1 353 ? -20.516 -13.766 -15.406 1 86.5 353 ILE B CA 1
ATOM 5615 C C . ILE B 1 353 ? -21.188 -13.883 -16.766 1 86.5 353 ILE B C 1
ATOM 5617 O O . ILE B 1 353 ? -21.984 -13.023 -17.156 1 86.5 353 ILE B O 1
ATOM 5621 N N . VAL B 1 354 ? -20.734 -14.852 -17.469 1 81.31 354 VAL B N 1
ATOM 5622 C CA . VAL B 1 354 ? -21.281 -15.07 -18.812 1 81.31 354 VAL B CA 1
ATOM 5623 C C . VAL B 1 354 ? -22.5 -15.992 -18.719 1 81.31 354 VAL B C 1
ATOM 5625 O O . VAL B 1 354 ? -22.422 -17.078 -18.156 1 81.31 354 VAL B O 1
ATOM 5628 N N . GLU B 1 355 ? -23.828 -15.523 -18.781 1 70.62 355 GLU B N 1
ATOM 5629 C CA . GLU B 1 355 ? -25.047 -16.328 -18.75 1 70.62 355 GLU B CA 1
ATOM 5630 C C . GLU B 1 355 ? -25.188 -17.172 -20.016 1 70.62 355 GLU B C 1
ATOM 5632 O O . GLU B 1 355 ? -25.031 -16.656 -21.125 1 70.62 355 GLU B O 1
ATOM 5637 N N . THR B 1 356 ? -25 -18.406 -19.922 1 55.69 356 THR B N 1
ATOM 5638 C CA . THR B 1 356 ? -25.297 -19.297 -21.047 1 55.69 356 THR B CA 1
ATOM 5639 C C . THR B 1 356 ? -26.812 -19.453 -21.219 1 55.69 356 THR B C 1
ATOM 5641 O O . THR B 1 356 ? -27.516 -19.797 -20.266 1 55.69 356 THR B O 1
ATOM 5644 N N . SER B 1 357 ? -27.625 -18.562 -21.922 1 46.34 357 SER B N 1
ATOM 5645 C CA . SER B 1 357 ? -29.016 -18.891 -22.25 1 46.34 357 SER B CA 1
ATOM 5646 C C . SER B 1 357 ? -29.172 -20.344 -22.672 1 46.34 357 SER B C 1
ATOM 5648 O O . SER B 1 357 ? -28.422 -20.828 -23.516 1 46.34 357 SER B O 1
ATOM 5650 N N . LYS B 1 358 ? -29.891 -21.188 -22.062 1 44.97 358 LYS B N 1
ATOM 5651 C CA . LYS B 1 358 ? -30.266 -22.562 -22.391 1 44.97 358 LYS B CA 1
ATOM 5652 C C . LYS B 1 358 ? -30.734 -22.656 -23.844 1 44.97 358 LYS B C 1
ATOM 5654 O O . LYS B 1 358 ? -31.109 -23.734 -24.312 1 44.97 358 LYS B O 1
ATOM 5659 N N . GLY B 1 359 ? -31.703 -21.719 -24.391 1 36.94 359 GLY B N 1
ATOM 5660 C CA . GLY B 1 359 ? -32.312 -22.25 -25.594 1 36.94 359 GLY B CA 1
ATOM 5661 C C . GLY B 1 359 ? -31.312 -22.703 -26.641 1 36.94 359 GLY B C 1
ATOM 5662 O O . GLY B 1 359 ? -30.109 -22.547 -26.453 1 36.94 359 GLY B O 1
ATOM 5663 N N . LEU B 1 360 ? -31.781 -22.484 -28.141 1 32.84 360 LEU B N 1
ATOM 5664 C CA . LEU B 1 360 ? -31.375 -23.078 -29.406 1 32.84 360 LEU B CA 1
ATOM 5665 C C . LEU B 1 360 ? -29.859 -22.984 -29.578 1 32.84 360 LEU B C 1
ATOM 5667 O O . LEU B 1 360 ? -29.188 -22.281 -28.812 1 32.84 360 LEU B O 1
ATOM 5671 N N . GLY B 1 361 ? -29.328 -22.656 -30.984 1 31.33 361 GLY B N 1
ATOM 5672 C CA . GLY B 1 361 ? -28.156 -22.625 -31.828 1 31.33 361 GLY B CA 1
ATOM 5673 C C . GLY B 1 361 ? -27.031 -21.766 -31.281 1 31.33 361 GLY B C 1
ATOM 5674 O O . GLY B 1 361 ? -25.984 -22.266 -30.891 1 31.33 361 GLY B O 1
ATOM 5675 N N . ASP B 1 362 ? -26.953 -20.5 -31.859 1 33.69 362 ASP B N 1
ATOM 5676 C CA . ASP B 1 362 ? -25.797 -19.609 -31.891 1 33.69 362 ASP B CA 1
ATOM 5677 C C . ASP B 1 362 ? -25.516 -19.016 -30.516 1 33.69 362 ASP B C 1
ATOM 5679 O O . ASP B 1 362 ? -26.375 -18.359 -29.922 1 33.69 362 ASP B O 1
ATOM 5683 N N . LYS B 1 363 ? -24.75 -19.578 -29.797 1 36.66 363 LYS B N 1
ATOM 5684 C CA . LYS B 1 363 ? -24.156 -19.234 -28.516 1 36.66 363 LYS B CA 1
ATOM 5685 C C . LYS B 1 363 ? -23.891 -17.734 -28.406 1 36.66 363 LYS B C 1
ATOM 5687 O O . LYS B 1 363 ? -22.828 -17.266 -28.828 1 36.66 363 LYS B O 1
ATOM 5692 N N . LYS B 1 364 ? -24.984 -16.938 -28.516 1 30.36 364 LYS B N 1
ATOM 5693 C CA . LYS B 1 364 ? -24.75 -15.508 -28.344 1 30.36 364 LYS B CA 1
ATOM 5694 C C . LYS B 1 364 ? -24.453 -15.18 -26.875 1 30.36 364 LYS B C 1
ATOM 5696 O O . LYS B 1 364 ? -25.234 -15.523 -25.984 1 30.36 364 LYS B O 1
ATOM 5701 N N . ILE B 1 365 ? -23.281 -14.898 -26.453 1 29.7 365 ILE B N 1
ATOM 5702 C CA . ILE B 1 365 ? -22.656 -14.43 -25.219 1 29.7 365 ILE B CA 1
ATOM 5703 C C . ILE B 1 365 ? -23.297 -13.117 -24.781 1 29.7 365 ILE B C 1
ATOM 5705 O O . ILE B 1 365 ? -23.25 -12.125 -25.5 1 29.7 365 ILE B O 1
ATOM 5709 N N . ASN B 1 366 ? -24.484 -13.141 -24.078 1 27.23 366 ASN B N 1
ATOM 5710 C CA . ASN B 1 366 ? -25.031 -11.875 -23.594 1 27.23 366 ASN B CA 1
ATOM 5711 C C . ASN B 1 366 ? -24.219 -11.32 -22.438 1 27.23 366 ASN B C 1
ATOM 5713 O O . ASN B 1 366 ? -23.938 -12.031 -21.469 1 27.23 366 ASN B O 1
ATOM 5717 N N . TYR B 1 367 ? -23.547 -10.273 -22.594 1 25.69 367 TYR B N 1
ATOM 5718 C CA . TYR B 1 367 ? -22.75 -9.461 -21.672 1 25.69 367 TYR B CA 1
ATOM 5719 C C . TYR B 1 367 ? -23.641 -8.758 -20.656 1 25.69 367 TYR B C 1
ATOM 5721 O O . TYR B 1 367 ? -24.641 -8.133 -21.031 1 25.69 367 TYR B O 1
ATOM 5729 N N . ILE B 1 368 ? -24.062 -9.344 -19.703 1 25.34 368 ILE B N 1
ATOM 5730 C CA . ILE B 1 368 ? -24.844 -8.57 -18.75 1 25.34 368 ILE B CA 1
ATOM 5731 C C . ILE B 1 368 ? -24 -7.43 -18.188 1 25.34 368 ILE B C 1
ATOM 5733 O O . ILE B 1 368 ? -22.938 -7.668 -17.609 1 25.34 368 ILE B O 1
ATOM 5737 N N . ASP B 1 369 ? -24.109 -6.078 -18.516 1 25.19 369 ASP B N 1
ATOM 5738 C CA . ASP B 1 369 ? -23.594 -4.84 -17.938 1 25.19 369 ASP B CA 1
ATOM 5739 C C . ASP B 1 369 ? -24.016 -4.688 -16.484 1 25.19 369 ASP B C 1
ATOM 5741 O O . ASP B 1 369 ? -25.125 -5.043 -16.109 1 25.19 369 ASP B O 1
#

pLDDT: mean 75.65, std 20.68, range [23.88, 97.38]

Foldseek 3Di:
DPPPVLQVVVLVVQVPADQAFFAKEWEAEDLPPVPCNLVSLLQVLLVQLLLLLCLVLVHAHAYAYDHQLVLVCVQLHVAFFRQDDRWMDGQLEIEDDSVRSLVVCCVSRVPPHQAFDDPPPVPPPDSDRPCPVVLVVLLCCLNPPQLVLLSCCVVPPDPADDPPRCNLVVLVVQLVLLVVLDPPDDDPPVDPDPVCPVPPPDPQSQALSHSDHGHNAHHSSCSSVLSSVVSVCPRVNCVVCVCVSRVSNVVSSVVSCVVSVVRPRDHRYHHSVSSSVSNVDRHPDDLQAFADPPWFWKWWQWPVGTITIATFRDDDPFKTKGWHQPDQPDPVSGRDGTRIYIDTPVGTDDMFTFDQPPDDDDRPRDGDD/DPPPVLQVVVLVVQVPADQAFFAKEWEAEDLPPVPCNLVSLLQVLLVQLLLLLCLVLVHAHAYAHDHQLVLVCVQLDVAQFRQDDRWMDGQLEIEDDSVRSLVVCCVSRVPPHQAFDDPPPVPPPDSDRPCPVVLVVLLCCLNPPQLVLLSCCVVPPDPADDPPRCNLVVLVVQLVLLVVLDPPDDPPPVDPDPVPPVPPPDPQSQAQSHSHHGHNAHHSSCSSVLSSVVSVCPRVNCVVCVCVSRVSNVVSSVVSCVVSVVRPRDHRYHHSVSVSVSNVDRHPDDLFFWADPPWFWKWWQWPVGTITIATFRDDDPFKTKGWHQPDLPDPVSTRGRTRIYIDTPVGTDDMFTFDQPPDDDDRDGDGDD

Organism: Spizellomyces punctatus (strain DAOM BR117) (NCBI:txid645134)

Radius of gyration: 28.35 Å; Cα contacts (8 Å, |Δi|>4): 1280; chains: 2; bounding box: 65×88×70 Å